Protein AF-0000000072293429 (afdb_homodimer)

Foldseek 3Di:
DVVVVVVLVVQLVPDDPQSVVVSVVVVVVVVVVPDDPVRVCVCPVCVVVQLVLLLVCLVLLVLVVQVVVQDKDALVRSCVSSVHDSVVSLVSQVVCCVVPCWHDPDDRIIHHDPNSVQSNAQQVVLVSQQCCPQVVLLVVCQVVVCVVVVNDQQAQQQDFSSCVSVVGSDRQVVVVVVPVSNVSSVVSNVVVVPPPDDDCVVFDPLLVLQVPPDLAAAAEEEAQVFLCPVVQCCCVVPVNRGHQAEYEDADVRLVNHDDHPRYHYDYDDLLDADDRAAYLEYEYAPPQQLHALVSSLSSLLSVQVRHDPNHWYWYFAFAAEPPDQAPVQVVVQVVSRRRRSGGGYHPVRVQVSQVVNQKGFPDWTFDDDNRRTITGTIHGD/DVVVVVVLVVQLVPDDPQSVVVSVVVVVVVVVVPDDPVRVCVCPVCVVVQLVLLLVCLVLLLLVVQVVVQDKDALVRSCVSSVHDSVVSLVSQVVCCVVPCWPDPDDRIIHHDPNSVQSNAQQVVLVSQQCCVQVVLLVVCQVVVCVVVVNDQQAQQQDFSSCVSVVGSDRQVVVVVVPVSNVSSVVSNVVVVPPPDDDCVVFDPLLVLQVPPDLAAAAEEEAQVFLCPVVQCCCVVPVNNGHQAEYEDADVRLVNHDDHPRYHYDYDDLLDADDRAAHLEYEYAPPQQLHALVSSLSSLLSVQVRHDPNHWYWYFAFAAEPPDQAPVQVVVQVVSRRRRSGGGYHPVRVQVSLVVSQKGFPDWTFDDDNRRTITGTIHGD

Solvent-accessible surface area (backbone atoms only — not comparable to full-atom values): 38470 Å² total; per-residue (Å²): 108,66,69,55,50,52,48,51,51,54,53,40,72,72,35,55,72,63,52,33,52,49,51,33,50,49,30,48,50,49,30,58,69,71,43,50,58,65,53,49,47,60,53,44,48,49,33,49,52,56,43,46,50,50,42,38,34,51,76,49,43,45,32,43,53,35,44,70,66,73,49,74,39,38,43,66,57,51,19,62,76,49,59,34,31,50,80,33,46,46,56,53,51,51,32,37,28,39,72,57,43,29,41,68,79,46,73,62,23,32,28,52,38,70,53,14,44,35,51,40,34,66,18,47,38,14,35,38,45,26,38,52,69,57,43,37,50,18,53,70,42,33,49,63,54,32,58,76,54,48,37,49,60,60,71,45,41,47,69,20,31,33,21,64,53,67,72,42,62,53,40,47,77,66,48,38,69,77,33,64,75,58,38,50,17,43,51,33,18,60,62,41,59,57,76,78,51,81,57,60,74,80,70,48,67,58,52,75,75,37,66,83,51,62,52,88,37,44,39,35,33,30,48,62,37,55,45,33,65,64,60,45,46,43,53,69,75,40,65,81,53,52,34,38,32,35,37,24,15,48,61,74,38,54,76,60,36,59,94,55,83,87,52,45,79,42,74,43,59,65,86,41,76,51,84,71,63,50,26,38,26,41,32,34,56,73,51,62,43,60,35,43,72,71,56,38,36,54,34,47,37,23,49,56,72,20,47,38,96,74,26,32,36,36,40,39,36,56,41,34,54,76,58,85,46,38,46,69,34,38,54,49,28,51,48,25,30,37,47,39,10,20,37,65,38,34,54,69,52,47,50,51,53,32,48,76,43,53,24,35,68,77,46,72,49,70,56,44,76,59,50,22,34,21,39,35,34,31,32,75,108,108,67,70,54,50,53,49,52,50,53,52,41,70,72,36,55,72,66,51,33,50,48,51,34,50,51,32,48,52,52,29,58,68,71,44,50,58,67,53,50,46,59,54,45,47,50,32,49,54,55,41,45,51,50,43,38,34,53,76,46,43,44,31,44,53,34,45,70,65,72,48,75,40,39,43,67,58,49,18,62,76,48,57,35,31,49,78,34,47,47,55,53,50,49,32,38,29,40,73,57,42,29,39,70,80,46,72,61,23,33,29,50,40,71,51,14,45,35,51,40,34,64,18,47,38,14,35,38,45,26,37,51,69,58,43,37,51,16,52,69,43,34,49,64,54,33,58,76,54,49,38,49,61,59,70,46,42,46,68,22,31,32,20,63,53,66,74,43,62,52,39,46,76,66,48,39,68,77,33,63,74,59,36,50,17,43,51,33,19,59,60,42,58,56,79,76,52,79,56,59,77,83,70,48,67,58,54,73,74,35,66,84,52,61,52,89,37,45,38,36,34,30,46,61,37,55,43,32,63,64,59,46,47,44,54,68,76,40,65,80,53,52,34,38,34,35,38,23,14,48,61,75,38,56,77,60,37,58,94,57,80,86,52,46,80,42,74,43,60,65,87,40,76,52,84,72,64,49,25,39,25,42,33,35,56,74,50,62,42,61,36,42,72,72,56,38,36,52,34,49,36,24,49,58,70,22,46,40,97,75,28,32,35,36,39,38,37,55,41,35,53,77,58,84,47,40,44,71,33,38,54,49,28,51,48,26,31,38,49,38,10,19,36,65,38,34,53,68,52,47,50,51,53,32,47,75,41,54,24,34,69,78,45,73,48,70,55,44,78,58,48,21,34,21,38,35,35,30,32,74,109

Structure (mmCIF, N/CA/C/O backbone):
data_AF-0000000072293429-model_v1
#
loop_
_entity.id
_entity.type
_entity.pdbx_description
1 polymer 'O-methyltransferase domain-containing protein'
#
loop_
_atom_site.group_PDB
_atom_site.id
_atom_site.type_symbol
_atom_site.label_atom_id
_atom_site.label_alt_id
_atom_site.label_comp_id
_atom_site.label_asym_id
_atom_site.label_entity_id
_atom_site.label_seq_id
_atom_site.pdbx_PDB_ins_code
_atom_site.Cartn_x
_atom_site.Cartn_y
_atom_site.Cartn_z
_atom_site.occupancy
_atom_site.B_iso_or_equiv
_atom_site.auth_seq_id
_atom_site.auth_comp_id
_atom_site.auth_asym_id
_atom_site.auth_atom_id
_atom_site.pdbx_PDB_model_num
ATOM 1 N N . MET A 1 1 ? 1.435 -17.641 22.656 1 80.94 1 MET A N 1
ATOM 2 C CA . MET A 1 1 ? 1.081 -16.344 22.062 1 80.94 1 MET A CA 1
ATOM 3 C C . MET A 1 1 ? -0.083 -15.703 22.812 1 80.94 1 MET A C 1
ATOM 5 O O . MET A 1 1 ? -0.113 -14.484 22.984 1 80.94 1 MET A O 1
ATOM 9 N N . ASP A 1 2 ? -0.95 -16.484 23.438 1 78.75 2 ASP A N 1
ATOM 10 C CA . ASP A 1 2 ? -2.123 -15.93 24.094 1 78.75 2 ASP A CA 1
ATOM 11 C C . ASP A 1 2 ? -1.724 -15.133 25.328 1 78.75 2 ASP A C 1
ATOM 13 O O . ASP A 1 2 ? -2.24 -14.039 25.578 1 78.75 2 ASP A O 1
ATOM 17 N N . ALA A 1 3 ? -0.85 -15.719 26.141 1 77.25 3 ALA A N 1
ATOM 18 C CA . ALA A 1 3 ? -0.369 -15.031 27.344 1 77.25 3 ALA A CA 1
ATOM 19 C C . ALA A 1 3 ? 0.363 -13.742 26.969 1 77.25 3 ALA A C 1
ATOM 21 O O . ALA A 1 3 ? 0.215 -12.727 27.656 1 77.25 3 ALA A O 1
ATOM 22 N N . LEU A 1 4 ? 1.045 -13.828 25.859 1 80.81 4 LEU A N 1
ATOM 23 C CA . LEU A 1 4 ? 1.784 -12.664 25.375 1 80.81 4 LEU A CA 1
ATOM 24 C C . LEU A 1 4 ? 0.831 -11.57 24.906 1 80.81 4 LEU A C 1
ATOM 26 O O . LEU A 1 4 ? 1.024 -10.391 25.219 1 80.81 4 LEU A O 1
ATOM 30 N N . ILE A 1 5 ? -0.117 -11.984 24.25 1 83.94 5 ILE A N 1
ATOM 31 C CA . ILE A 1 5 ? -1.115 -11.055 23.734 1 83.94 5 ILE A CA 1
ATOM 32 C C . ILE A 1 5 ? -1.812 -10.344 24.891 1 83.94 5 ILE A C 1
ATOM 34 O O . ILE A 1 5 ? -1.974 -9.117 24.859 1 83.94 5 ILE A O 1
ATOM 38 N N . THR A 1 6 ? -2.139 -11.117 25.906 1 85 6 THR A N 1
ATOM 39 C CA . THR A 1 6 ? -2.803 -10.547 27.078 1 85 6 THR A CA 1
ATOM 40 C C . THR A 1 6 ? -1.895 -9.539 27.766 1 85 6 THR A C 1
ATOM 42 O O . THR A 1 6 ? -2.342 -8.461 28.172 1 85 6 THR A O 1
ATOM 45 N N . HIS A 1 7 ? -0.688 -9.891 27.859 1 85.5 7 HIS A N 1
ATOM 46 C CA . HIS A 1 7 ? 0.278 -9.023 28.516 1 85.5 7 HIS A CA 1
ATOM 47 C C . HIS A 1 7 ? 0.48 -7.73 27.734 1 85.5 7 HIS A C 1
ATOM 49 O O . HIS A 1 7 ? 0.527 -6.645 28.312 1 85.5 7 HIS A O 1
ATOM 55 N N . VAL A 1 8 ? 0.624 -7.84 26.453 1 86.12 8 VAL A N 1
ATOM 56 C CA . VAL A 1 8 ? 0.857 -6.672 25.609 1 86.12 8 VAL A CA 1
ATOM 57 C C . VAL A 1 8 ? -0.359 -5.75 25.656 1 86.12 8 VAL A C 1
ATOM 59 O O . VAL A 1 8 ? -0.215 -4.527 25.734 1 86.12 8 VAL A O 1
ATOM 62 N N . LYS A 1 9 ? -1.517 -6.281 25.672 1 86.19 9 LYS A N 1
ATOM 63 C CA . LYS A 1 9 ? -2.738 -5.488 25.766 1 86.19 9 LYS A CA 1
ATOM 64 C C . LYS A 1 9 ? -2.814 -4.742 27.094 1 86.19 9 LYS A C 1
ATOM 66 O O . LYS A 1 9 ? -3.195 -3.568 27.125 1 86.19 9 LYS A O 1
ATOM 71 N N . ALA A 1 10 ? -2.451 -5.43 28.125 1 85.75 10 ALA A N 1
ATOM 72 C CA . ALA A 1 10 ? -2.461 -4.805 29.438 1 85.75 10 ALA A CA 1
ATOM 73 C C . ALA A 1 10 ? -1.437 -3.676 29.516 1 85.75 10 ALA A C 1
ATOM 75 O O . ALA A 1 10 ? -1.716 -2.615 30.078 1 85.75 10 ALA A O 1
ATOM 76 N N . THR A 1 11 ? -0.281 -3.953 29 1 86.56 11 THR A N 1
ATOM 77 C CA . THR A 1 11 ? 0.776 -2.947 29 1 86.56 11 THR A CA 1
ATOM 78 C C . THR A 1 11 ? 0.363 -1.733 28.172 1 86.56 11 THR A C 1
ATOM 80 O O . THR A 1 11 ? 0.587 -0.592 28.578 1 86.56 11 THR A O 1
ATOM 83 N N . ALA A 1 12 ? -0.245 -1.972 27.062 1 86.19 12 ALA A N 1
ATOM 84 C CA . ALA A 1 12 ? -0.683 -0.897 26.188 1 86.19 12 ALA A CA 1
ATOM 85 C C . ALA A 1 12 ? -1.796 -0.075 26.828 1 86.19 12 ALA A C 1
ATOM 87 O O . ALA A 1 12 ? -1.856 1.145 26.641 1 86.19 12 ALA A O 1
ATOM 88 N N . ALA A 1 13 ? -2.645 -0.736 27.516 1 87 13 ALA A N 1
ATOM 89 C CA . ALA A 1 13 ? -3.77 -0.062 28.156 1 87 13 ALA A CA 1
ATOM 90 C C . ALA A 1 13 ? -3.285 0.929 29.219 1 87 13 ALA A C 1
ATOM 92 O O . ALA A 1 13 ? -3.939 1.942 29.469 1 87 13 ALA A O 1
ATOM 93 N N . ASN A 1 14 ? -2.133 0.688 29.719 1 88.62 14 ASN A N 1
ATOM 94 C CA . ASN A 1 14 ? -1.6 1.533 30.781 1 88.62 14 ASN A CA 1
ATOM 95 C C . ASN A 1 14 ? -0.552 2.508 30.25 1 88.62 14 ASN A C 1
ATOM 97 O O . ASN A 1 14 ? -0.017 3.322 31 1 88.62 14 ASN A O 1
ATOM 101 N N . ALA A 1 15 ? -0.308 2.447 29 1 88.19 15 ALA A N 1
ATOM 102 C CA . ALA A 1 15 ? 0.712 3.305 28.406 1 88.19 15 ALA A CA 1
ATOM 103 C C . ALA A 1 15 ? 0.109 4.625 27.922 1 88.19 15 ALA A C 1
ATOM 105 O O . ALA A 1 15 ? -1.078 4.688 27.609 1 88.19 15 ALA A O 1
ATOM 106 N N . ASP A 1 16 ? 0.882 5.656 28.016 1 86.88 16 ASP A N 1
ATOM 107 C CA . ASP A 1 16 ? 0.476 6.883 27.344 1 86.88 16 ASP A CA 1
ATOM 108 C C . ASP A 1 16 ? 0.592 6.742 25.828 1 86.88 16 ASP A C 1
ATOM 110 O O . ASP A 1 16 ? 0.891 5.656 25.328 1 86.88 16 ASP A O 1
ATOM 114 N N . GLU A 1 17 ? 0.339 7.812 25.109 1 84.25 17 GLU A N 1
ATOM 115 C CA . GLU A 1 17 ? 0.3 7.75 23.656 1 84.25 17 GLU A CA 1
ATOM 116 C C . GLU A 1 17 ? 1.648 7.32 23.078 1 84.25 17 GLU A C 1
ATOM 118 O O . GLU A 1 17 ? 1.71 6.48 22.172 1 84.25 17 GLU A O 1
ATOM 123 N N . ALA A 1 18 ? 2.689 7.879 23.562 1 86.19 18 ALA A N 1
ATOM 124 C CA . ALA A 1 18 ? 4.035 7.543 23.109 1 86.19 18 ALA A CA 1
ATOM 125 C C . ALA A 1 18 ? 4.344 6.07 23.359 1 86.19 18 ALA A C 1
ATOM 127 O O . ALA A 1 18 ? 4.945 5.402 22.516 1 86.19 18 ALA A O 1
ATOM 128 N N . GLY A 1 19 ? 4.012 5.648 24.531 1 90.06 19 GLY A N 1
ATOM 129 C CA . GLY A 1 19 ? 4.223 4.25 24.875 1 90.06 19 GLY A CA 1
ATOM 130 C C . GLY A 1 19 ? 3.43 3.293 24.016 1 90.06 19 GLY A C 1
ATOM 131 O O . GLY A 1 19 ? 3.953 2.264 23.578 1 90.06 19 GLY A O 1
ATOM 132 N N . ARG A 1 20 ? 2.168 3.617 23.812 1 91.38 20 ARG A N 1
ATOM 133 C CA . ARG A 1 20 ? 1.322 2.791 22.953 1 91.38 20 ARG A CA 1
ATOM 134 C C . ARG A 1 20 ? 1.89 2.699 21.547 1 91.38 20 ARG A C 1
ATOM 136 O O . ARG A 1 20 ? 1.943 1.614 20.953 1 91.38 20 ARG A O 1
ATOM 143 N N . LYS A 1 21 ? 2.33 3.805 21.016 1 91 21 LYS A N 1
ATOM 144 C CA . LYS A 1 21 ? 2.9 3.84 19.672 1 91 21 LYS A CA 1
ATOM 145 C C . LYS A 1 21 ? 4.18 3.01 19.594 1 91 21 LYS A C 1
ATOM 147 O O . LYS A 1 21 ? 4.43 2.336 18.594 1 91 21 LYS A O 1
ATOM 152 N N . LYS A 1 22 ? 4.969 3.088 20.625 1 92.12 22 LYS A N 1
ATOM 153 C CA . LYS A 1 22 ? 6.195 2.295 20.656 1 92.12 22 LYS A CA 1
ATOM 154 C C . LYS A 1 22 ? 5.879 0.801 20.641 1 92.12 22 LYS A C 1
ATOM 156 O O . LYS A 1 22 ? 6.586 0.019 20 1 92.12 22 LYS A O 1
ATOM 161 N N . ILE A 1 23 ? 4.871 0.438 21.406 1 93.5 23 ILE A N 1
ATOM 162 C CA . ILE A 1 23 ? 4.457 -0.96 21.453 1 93.5 23 ILE A CA 1
ATOM 163 C C . ILE A 1 23 ? 4.02 -1.413 20.062 1 93.5 23 ILE A C 1
ATOM 165 O O . ILE A 1 23 ? 4.41 -2.488 19.609 1 93.5 23 ILE A O 1
ATOM 169 N N . ILE A 1 24 ? 3.201 -0.583 19.375 1 94.69 24 ILE A N 1
ATOM 170 C CA . ILE A 1 24 ? 2.736 -0.891 18.031 1 94.69 24 ILE A CA 1
ATOM 171 C C . ILE A 1 24 ? 3.932 -1.068 17.094 1 94.69 24 ILE A C 1
ATOM 173 O O . ILE A 1 24 ? 4.008 -2.049 16.359 1 94.69 24 ILE A O 1
ATOM 177 N N . ASP A 1 25 ? 4.891 -0.187 17.156 1 94.12 25 ASP A N 1
ATOM 178 C CA . ASP A 1 25 ? 6.066 -0.233 16.297 1 94.12 25 ASP A CA 1
ATOM 179 C C . ASP A 1 25 ? 6.918 -1.465 16.594 1 94.12 25 ASP A C 1
ATOM 181 O O . ASP A 1 25 ? 7.461 -2.088 15.68 1 94.12 25 ASP A O 1
ATOM 185 N N . ASP A 1 26 ? 7.066 -1.775 17.906 1 93.56 26 ASP A N 1
ATOM 186 C CA . ASP A 1 26 ? 7.836 -2.953 18.297 1 93.56 26 ASP A CA 1
ATOM 187 C C . ASP A 1 26 ? 7.207 -4.23 17.734 1 93.56 26 ASP A C 1
ATOM 189 O O . ASP A 1 26 ? 7.914 -5.141 17.312 1 93.56 26 ASP A O 1
ATOM 193 N N . LEU A 1 27 ? 5.91 -4.316 17.844 1 94.75 27 LEU A N 1
ATOM 194 C CA . LEU A 1 27 ? 5.195 -5.473 17.312 1 94.75 27 LEU A CA 1
ATOM 195 C C . LEU A 1 27 ? 5.398 -5.59 15.797 1 94.75 27 LEU A C 1
ATOM 197 O O . LEU A 1 27 ? 5.633 -6.688 15.289 1 94.75 27 LEU A O 1
ATOM 201 N N . ARG A 1 28 ? 5.312 -4.488 15.117 1 94.81 28 ARG A N 1
ATOM 202 C CA . ARG A 1 28 ? 5.523 -4.465 13.672 1 94.81 28 ARG A CA 1
ATOM 203 C C . ARG A 1 28 ? 6.953 -4.867 13.328 1 94.81 28 ARG A C 1
ATOM 205 O O . ARG A 1 28 ? 7.176 -5.66 12.406 1 94.81 28 ARG A O 1
ATOM 212 N N . ASP A 1 29 ? 7.91 -4.293 14.055 1 95 29 ASP A N 1
ATOM 213 C CA . ASP A 1 29 ? 9.312 -4.613 13.836 1 95 29 ASP A CA 1
ATOM 214 C C . ASP A 1 29 ? 9.57 -6.109 14.008 1 95 29 ASP A C 1
ATOM 216 O O . ASP A 1 29 ? 10.281 -6.723 13.211 1 95 29 ASP A O 1
ATOM 220 N N . LEU A 1 30 ? 9 -6.617 15.062 1 93.88 30 LEU A N 1
ATOM 221 C CA . LEU A 1 30 ? 9.188 -8.031 15.352 1 93.88 30 LEU A CA 1
ATOM 222 C C . LEU A 1 30 ? 8.578 -8.898 14.25 1 93.88 30 LEU A C 1
ATOM 224 O O . LEU A 1 30 ? 9.164 -9.906 13.859 1 93.88 30 LEU A O 1
ATOM 228 N N . SER A 1 31 ? 7.395 -8.562 13.766 1 95.62 31 SER A N 1
ATOM 229 C CA . SER A 1 31 ? 6.773 -9.297 12.664 1 95.62 31 SER A CA 1
ATOM 230 C C . SER A 1 31 ? 7.652 -9.281 11.422 1 95.62 31 SER A C 1
ATOM 232 O O . SER A 1 31 ? 7.809 -10.305 10.75 1 95.62 31 SER A O 1
ATOM 234 N N . ILE A 1 32 ? 8.242 -8.148 11.086 1 96.12 32 ILE A N 1
ATOM 235 C CA . ILE A 1 32 ? 9.086 -8 9.906 1 96.12 32 ILE A CA 1
ATOM 236 C C . ILE A 1 32 ? 10.367 -8.82 10.07 1 96.12 32 ILE A C 1
ATOM 238 O O . ILE A 1 32 ? 10.828 -9.461 9.125 1 96.12 32 ILE A O 1
ATOM 242 N N . GLU A 1 33 ? 10.859 -8.828 11.281 1 94.19 33 GLU A N 1
ATOM 243 C CA . GLU A 1 33 ? 12.078 -9.578 11.562 1 94.19 33 GLU A CA 1
ATOM 244 C C . GLU A 1 33 ? 11.859 -11.07 11.344 1 94.19 33 GLU A C 1
ATOM 246 O O . GLU A 1 33 ? 12.797 -11.797 10.992 1 94.19 33 GLU A O 1
ATOM 251 N N . LEU A 1 34 ? 10.695 -11.555 11.531 1 94.44 34 LEU A N 1
ATOM 252 C CA . LEU A 1 34 ? 10.391 -12.977 11.43 1 94.44 34 LEU A CA 1
ATOM 253 C C . LEU A 1 34 ? 10.039 -13.359 10 1 94.44 34 LEU A C 1
ATOM 255 O O . LEU A 1 34 ? 9.914 -14.547 9.688 1 94.44 34 LEU A O 1
ATOM 259 N N . GLU A 1 35 ? 9.938 -12.438 9.086 1 94.56 35 GLU A N 1
ATOM 260 C CA . GLU A 1 35 ? 9.57 -12.695 7.695 1 94.56 35 GLU A CA 1
ATOM 261 C C . GLU A 1 35 ? 10.727 -13.336 6.926 1 94.56 35 GLU A C 1
ATOM 263 O O . GLU A 1 35 ? 11.883 -12.977 7.133 1 94.56 35 GLU A O 1
ATOM 268 N N . THR A 1 36 ? 10.438 -14.297 6.09 1 91.81 36 THR A N 1
ATOM 269 C CA . THR A 1 36 ? 11.359 -14.703 5.035 1 91.81 36 THR A CA 1
ATOM 270 C C . THR A 1 36 ? 11.398 -13.664 3.92 1 91.81 36 THR A C 1
ATOM 272 O O . THR A 1 36 ? 10.547 -12.781 3.863 1 91.81 36 THR A O 1
ATOM 275 N N . PRO A 1 37 ? 12.453 -13.727 3.059 1 92.44 37 PRO A N 1
ATOM 276 C CA . PRO A 1 37 ? 12.453 -12.828 1.902 1 92.44 37 PRO A CA 1
ATOM 277 C C . PRO A 1 37 ? 11.156 -12.883 1.104 1 92.44 37 PRO A C 1
ATOM 279 O O . PRO A 1 37 ? 10.641 -11.852 0.67 1 92.44 37 PRO A O 1
ATOM 282 N N . TRP A 1 38 ? 10.578 -14.031 0.956 1 91.19 38 TRP A N 1
ATOM 283 C CA . TRP A 1 38 ? 9.328 -14.195 0.227 1 91.19 38 TRP A CA 1
ATOM 284 C C . TRP A 1 38 ? 8.18 -13.492 0.943 1 91.19 38 TRP A C 1
ATOM 286 O O . TRP A 1 38 ? 7.363 -12.82 0.308 1 91.19 38 TRP A O 1
ATOM 296 N N . ASP A 1 39 ? 8.125 -13.617 2.275 1 93 39 ASP A N 1
ATOM 297 C CA . ASP A 1 39 ? 7.09 -12.961 3.062 1 93 39 ASP A CA 1
ATOM 298 C C . ASP A 1 39 ? 7.164 -11.445 2.902 1 93 39 ASP A C 1
ATOM 300 O O . ASP A 1 39 ? 6.137 -10.781 2.734 1 93 39 ASP A O 1
ATOM 304 N N . SER A 1 40 ? 8.414 -10.93 2.982 1 95.75 40 SER A N 1
ATOM 305 C CA . SER A 1 40 ? 8.617 -9.492 2.867 1 95.75 40 SER A CA 1
ATOM 306 C C . SER A 1 40 ? 8.148 -8.977 1.51 1 95.75 40 SER A C 1
ATOM 308 O O . SER A 1 40 ? 7.535 -7.91 1.422 1 95.75 40 SER A O 1
ATOM 310 N N . MET A 1 41 ? 8.438 -9.711 0.483 1 95.25 41 MET A N 1
ATOM 311 C CA . MET A 1 41 ? 8.102 -9.266 -0.867 1 95.25 41 MET A CA 1
ATOM 312 C C . MET A 1 41 ? 6.598 -9.367 -1.11 1 95.25 41 MET A C 1
ATOM 314 O O . MET A 1 41 ? 6.016 -8.516 -1.782 1 95.25 41 MET A O 1
ATOM 318 N N . GLN A 1 42 ? 5.934 -10.414 -0.534 1 94.31 42 GLN A N 1
ATOM 319 C CA . GLN A 1 42 ? 4.48 -10.484 -0.602 1 94.31 42 GLN A CA 1
ATOM 320 C C . GLN A 1 42 ? 3.836 -9.281 0.084 1 94.31 42 GLN A C 1
ATOM 322 O O . GLN A 1 42 ? 2.799 -8.789 -0.362 1 94.31 42 GLN A O 1
ATOM 327 N N . ARG A 1 43 ? 4.422 -8.844 1.131 1 96.31 43 ARG A N 1
ATOM 328 C CA . ARG A 1 43 ? 3.9 -7.691 1.855 1 96.31 43 ARG A CA 1
ATOM 329 C C . ARG A 1 43 ? 4.078 -6.41 1.046 1 96.31 43 ARG A C 1
ATOM 331 O O . ARG A 1 43 ? 3.127 -5.648 0.862 1 96.31 43 ARG A O 1
ATOM 338 N N . ILE A 1 44 ? 5.227 -6.195 0.436 1 97.81 44 ILE A N 1
ATOM 339 C CA . ILE A 1 44 ? 5.598 -4.918 -0.163 1 97.81 44 ILE A CA 1
ATOM 340 C C . ILE A 1 44 ? 4.969 -4.793 -1.549 1 97.81 44 ILE A C 1
ATOM 342 O O . ILE A 1 44 ? 4.348 -3.777 -1.866 1 97.81 44 ILE A O 1
ATOM 346 N N . MET A 1 45 ? 5.031 -5.82 -2.371 1 97.31 45 MET A N 1
ATOM 347 C CA . MET A 1 45 ? 4.66 -5.746 -3.781 1 97.31 45 MET A CA 1
ATOM 348 C C . MET A 1 45 ? 3.16 -5.523 -3.939 1 97.31 45 MET A C 1
ATOM 350 O O . MET A 1 45 ? 2.721 -4.891 -4.902 1 97.31 45 MET A O 1
ATOM 354 N N . TYR A 1 46 ? 2.381 -5.969 -2.938 1 97 46 TYR A N 1
ATOM 355 C CA . TYR A 1 46 ? 0.932 -6.004 -3.096 1 97 46 TYR A CA 1
ATOM 356 C C . TYR A 1 46 ? 0.268 -4.895 -2.291 1 97 46 TYR A C 1
ATOM 358 O O . TYR A 1 46 ? -0.96 -4.789 -2.262 1 97 46 TYR A O 1
ATOM 366 N N . LEU A 1 47 ? 0.981 -3.969 -1.718 1 96.62 47 LEU A N 1
ATOM 367 C CA . LEU A 1 47 ? 0.461 -3.027 -0.732 1 96.62 47 LEU A CA 1
ATOM 368 C C . LEU A 1 47 ? -0.606 -2.129 -1.349 1 96.62 47 LEU A C 1
ATOM 370 O O . LEU A 1 47 ? -1.548 -1.719 -0.667 1 96.62 47 LEU A O 1
ATOM 374 N N . GLN A 1 48 ? -0.499 -1.796 -2.604 1 95.56 48 GLN A N 1
ATOM 375 C CA . GLN A 1 48 ? -1.418 -0.85 -3.227 1 95.56 48 GLN A CA 1
ATOM 376 C C . GLN A 1 48 ? -2.826 -1.431 -3.316 1 95.56 48 GLN A C 1
ATOM 378 O O . GLN A 1 48 ? -3.801 -0.688 -3.453 1 95.56 48 GLN A O 1
ATOM 383 N N . PHE A 1 49 ? -2.959 -2.76 -3.176 1 97.56 49 PHE A N 1
ATOM 384 C CA . PHE A 1 49 ? -4.266 -3.404 -3.229 1 97.56 49 PHE A CA 1
ATOM 385 C C . PHE A 1 49 ? -5.121 -2.986 -2.039 1 97.56 49 PHE A C 1
ATOM 387 O O . PHE A 1 49 ? -6.348 -2.902 -2.148 1 97.56 49 PHE A O 1
ATOM 394 N N . GLN A 1 50 ? -4.473 -2.715 -0.929 1 98.12 50 GLN A N 1
ATOM 395 C CA . GLN A 1 50 ? -5.227 -2.379 0.274 1 98.12 50 GLN A CA 1
ATOM 396 C C . GLN A 1 50 ? -5.934 -1.035 0.121 1 98.12 50 GLN A C 1
ATOM 398 O O . GLN A 1 50 ? -7.117 -0.908 0.454 1 98.12 50 GLN A O 1
ATOM 403 N N . LEU A 1 51 ? -5.227 -0.059 -0.394 1 98.38 51 LEU A N 1
ATOM 404 C CA . LEU A 1 51 ? -5.859 1.236 -0.609 1 98.38 51 LEU A CA 1
ATOM 405 C C . LEU A 1 51 ? -6.949 1.14 -1.673 1 98.38 51 LEU A C 1
ATOM 407 O O . LEU A 1 51 ? -8 1.773 -1.552 1 98.38 51 LEU A O 1
ATOM 411 N N . THR A 1 52 ? -6.727 0.37 -2.736 1 98.56 52 THR A N 1
ATOM 412 C CA . THR A 1 52 ? -7.727 0.147 -3.773 1 98.56 52 THR A CA 1
ATOM 413 C C . THR A 1 52 ? -8.977 -0.501 -3.188 1 98.56 52 THR A C 1
ATOM 415 O O . THR A 1 52 ? -10.102 -0.086 -3.488 1 98.56 52 THR A O 1
ATOM 418 N N . GLY A 1 53 ? -8.727 -1.513 -2.336 1 98.5 53 GLY A N 1
ATOM 419 C CA . GLY A 1 53 ? -9.852 -2.16 -1.671 1 98.5 53 GLY A CA 1
ATOM 420 C C . GLY A 1 53 ? -10.641 -1.219 -0.785 1 98.5 53 GLY A C 1
ATOM 421 O O . GLY A 1 53 ? -11.875 -1.258 -0.775 1 98.5 53 GLY A O 1
ATOM 422 N N . ALA A 1 54 ? -9.938 -0.381 -0.053 1 98.75 54 ALA A N 1
ATOM 423 C CA . ALA A 1 54 ? -10.602 0.611 0.79 1 98.75 54 ALA A CA 1
ATOM 424 C C . ALA A 1 54 ? -11.438 1.571 -0.048 1 98.75 54 ALA A C 1
ATOM 426 O O . ALA A 1 54 ? -12.57 1.896 0.317 1 98.75 54 ALA A O 1
ATOM 427 N N . GLN A 1 55 ? -10.883 2.045 -1.163 1 98.75 55 GLN A N 1
ATOM 428 C CA . GLN A 1 55 ? -11.594 2.975 -2.031 1 98.75 55 GLN A CA 1
ATOM 429 C C . GLN A 1 55 ? -12.859 2.338 -2.598 1 98.75 55 GLN A C 1
ATOM 431 O O . GLN A 1 55 ? -13.914 2.973 -2.637 1 98.75 55 GLN A O 1
ATOM 436 N N . ILE A 1 56 ? -12.766 1.073 -3.029 1 98.75 56 ILE A N 1
ATOM 437 C CA . ILE A 1 56 ? -13.93 0.36 -3.551 1 98.75 56 ILE A CA 1
ATOM 438 C C . ILE A 1 56 ? -15 0.246 -2.465 1 98.75 56 ILE A C 1
ATOM 440 O O . ILE A 1 56 ? -16.172 0.511 -2.713 1 98.75 56 ILE A O 1
ATOM 444 N N . GLY A 1 57 ? -14.562 -0.158 -1.243 1 98.69 57 GLY A N 1
ATOM 445 C CA . GLY A 1 57 ? -15.492 -0.263 -0.13 1 98.69 57 GLY A CA 1
ATOM 446 C C . GLY A 1 57 ? -16.172 1.048 0.2 1 98.69 57 GLY A C 1
ATOM 447 O O . GLY A 1 57 ? -17.375 1.071 0.494 1 98.69 57 GLY A O 1
ATOM 448 N N . CYS A 1 58 ? -15.438 2.127 0.182 1 98.5 58 CYS A N 1
ATOM 449 C CA . CYS A 1 58 ? -16 3.449 0.419 1 98.5 58 CYS A CA 1
ATOM 450 C C . CYS A 1 58 ? -17.031 3.803 -0.652 1 98.5 58 CYS A C 1
ATOM 452 O O . CYS A 1 58 ? -18.125 4.273 -0.339 1 98.5 58 CYS A O 1
ATOM 454 N N . ASP A 1 59 ? -16.688 3.543 -1.918 1 98.12 59 ASP A N 1
ATOM 455 C CA . ASP A 1 59 ? -17.578 3.865 -3.037 1 98.12 59 ASP A CA 1
ATOM 456 C C . ASP A 1 59 ? -18.891 3.107 -2.938 1 98.12 59 ASP A C 1
ATOM 458 O O . ASP A 1 59 ? -19.953 3.643 -3.279 1 98.12 59 ASP A O 1
ATOM 462 N N . MET A 1 60 ? -18.812 1.91 -2.387 1 97.88 60 MET A N 1
ATOM 463 C CA . MET A 1 60 ? -19.984 1.041 -2.279 1 97.88 60 MET A CA 1
ATOM 464 C C . MET A 1 60 ? -20.781 1.357 -1.019 1 97.88 60 MET A C 1
ATOM 466 O O . MET A 1 60 ? -21.844 0.771 -0.786 1 97.88 60 MET A O 1
ATOM 470 N N . LYS A 1 61 ? -20.281 2.229 -0.151 1 98.12 61 LYS A N 1
ATOM 471 C CA . LYS A 1 61 ? -20.828 2.514 1.168 1 98.12 61 LYS A CA 1
ATOM 472 C C . LYS A 1 61 ? -20.828 1.264 2.045 1 98.12 61 LYS A C 1
ATOM 474 O O . LYS A 1 61 ? -21.688 1.111 2.916 1 98.12 61 LYS A O 1
ATOM 479 N N . LEU A 1 62 ? -19.953 0.365 1.71 1 98.62 62 LEU A N 1
ATOM 480 C CA . LEU A 1 62 ? -19.844 -0.919 2.395 1 98.62 62 LEU A CA 1
ATOM 481 C C . LEU A 1 62 ? -19.547 -0.724 3.875 1 98.62 62 LEU A C 1
ATOM 483 O O . LEU A 1 62 ? -20.203 -1.315 4.73 1 98.62 62 LEU A O 1
ATOM 487 N N . PHE A 1 63 ? -18.531 0.092 4.184 1 98.69 63 PHE A N 1
ATOM 488 C CA . PHE A 1 63 ? -18.078 0.285 5.559 1 98.69 63 PHE A CA 1
ATOM 489 C C . PHE A 1 63 ? -19.156 0.987 6.383 1 98.69 63 PHE A C 1
ATOM 491 O O . PHE A 1 63 ? -19.359 0.654 7.551 1 98.69 63 PHE A O 1
ATOM 498 N N . GLU A 1 64 ? -19.812 1.968 5.77 1 98.25 64 GLU A N 1
ATOM 499 C CA . GLU A 1 64 ? -20.922 2.648 6.449 1 98.25 64 GLU A CA 1
ATOM 500 C C . GLU A 1 64 ? -22.031 1.674 6.809 1 98.25 64 GLU A C 1
ATOM 502 O O . GLU A 1 64 ? -22.578 1.715 7.918 1 98.25 64 GLU A O 1
ATOM 507 N N . ILE A 1 65 ? -22.406 0.857 5.867 1 98.38 65 ILE A N 1
ATOM 508 C CA . ILE A 1 65 ? -23.484 -0.12 6.051 1 98.38 65 ILE A CA 1
ATOM 509 C C . ILE A 1 65 ? -23.109 -1.081 7.176 1 98.38 65 ILE A C 1
ATOM 511 O O . ILE A 1 65 ? -23.922 -1.33 8.078 1 98.38 65 ILE A O 1
ATOM 515 N N . MET A 1 66 ? -21.906 -1.618 7.156 1 98.25 66 MET A N 1
ATOM 516 C CA . MET A 1 66 ? -21.469 -2.58 8.164 1 98.25 66 MET A CA 1
ATOM 517 C C . MET A 1 66 ? -21.359 -1.924 9.539 1 98.25 66 MET A C 1
ATOM 519 O O . MET A 1 66 ? -21.734 -2.523 10.547 1 98.25 66 MET A O 1
ATOM 523 N N . ALA A 1 67 ? -20.812 -0.722 9.586 1 97.38 67 ALA A N 1
ATOM 524 C CA . ALA A 1 67 ? -20.641 -0.015 10.852 1 97.38 67 ALA A CA 1
ATOM 525 C C . ALA A 1 67 ? -21.984 0.295 11.492 1 97.38 67 ALA A C 1
ATOM 527 O O . ALA A 1 67 ? -22.109 0.315 12.727 1 97.38 67 ALA A O 1
ATOM 528 N N . ALA A 1 68 ? -23 0.555 10.695 1 97 68 ALA A N 1
ATOM 529 C CA . ALA A 1 68 ? -24.328 0.893 11.195 1 97 68 ALA A CA 1
ATOM 530 C C . ALA A 1 68 ? -25.031 -0.336 11.758 1 97 68 ALA A C 1
ATOM 532 O O . ALA A 1 68 ? -25.812 -0.229 12.703 1 97 68 ALA A O 1
ATOM 533 N N . LYS A 1 69 ? -24.938 -1.481 11.203 1 92.12 69 LYS A N 1
ATOM 534 C CA . LYS A 1 69 ? -25.641 -2.699 11.586 1 92.12 69 LYS A CA 1
ATOM 535 C C . LYS A 1 69 ? -25.078 -3.273 12.883 1 92.12 69 LYS A C 1
ATOM 537 O O . LYS A 1 69 ? -25.828 -3.77 13.727 1 92.12 69 LYS A O 1
ATOM 542 N N . LYS A 1 70 ? -23.844 -3.244 13.25 1 85.31 70 LYS A N 1
ATOM 543 C CA . LYS A 1 70 ? -23.141 -3.686 14.453 1 85.31 70 LYS A CA 1
ATOM 544 C C . LYS A 1 70 ? -23.281 -5.191 14.656 1 85.31 70 LYS A C 1
ATOM 546 O O . LYS A 1 70 ? -23.172 -5.688 15.773 1 85.31 70 LYS A O 1
ATOM 551 N N . GLU A 1 71 ? -23.75 -6.02 13.766 1 96.06 71 GLU A N 1
ATOM 552 C CA . GLU A 1 71 ? -23.844 -7.477 13.766 1 96.06 71 GLU A CA 1
ATOM 553 C C . GLU A 1 71 ? -23.281 -8.07 12.477 1 96.06 71 GLU A C 1
ATOM 555 O O . GLU A 1 71 ? -23.141 -7.363 11.477 1 96.06 71 GLU A O 1
ATOM 560 N N . PRO A 1 72 ? -22.953 -9.367 12.57 1 98.31 72 PRO A N 1
ATOM 561 C CA . PRO A 1 72 ? -22.469 -10.008 11.352 1 98.31 72 PRO A CA 1
ATOM 562 C C . PRO A 1 72 ? -23.516 -10.008 10.227 1 98.31 72 PRO A C 1
ATOM 564 O O . PRO A 1 72 ? -24.703 -10.188 10.484 1 98.31 72 PRO A O 1
ATOM 567 N N . MET A 1 73 ? -23.078 -9.789 9.039 1 98.44 73 MET A N 1
ATOM 568 C CA . MET A 1 73 ? -23.906 -9.82 7.848 1 98.44 73 MET A CA 1
ATOM 569 C C . MET A 1 73 ? -23.375 -10.828 6.832 1 98.44 73 MET A C 1
ATOM 571 O O . MET A 1 73 ? -22.156 -10.969 6.672 1 98.44 73 MET A O 1
ATOM 575 N N . THR A 1 74 ? -24.266 -11.484 6.152 1 98.5 74 THR A N 1
ATOM 576 C CA . THR A 1 74 ? -23.859 -12.414 5.102 1 98.5 74 THR A CA 1
ATOM 577 C C . THR A 1 74 ? -23.531 -11.672 3.812 1 98.5 74 THR A C 1
ATOM 579 O O . THR A 1 74 ? -23.906 -10.508 3.646 1 98.5 74 THR A O 1
ATOM 582 N N . VAL A 1 75 ? -22.891 -12.375 2.939 1 98.44 75 VAL A N 1
ATOM 583 C CA . VAL A 1 75 ? -22.578 -11.828 1.623 1 98.44 75 VAL A CA 1
ATOM 584 C C . VAL A 1 75 ? -23.859 -11.438 0.91 1 98.44 75 VAL A C 1
ATOM 586 O O . VAL A 1 75 ? -23.922 -10.398 0.249 1 98.44 75 VAL A O 1
ATOM 589 N N . GLU A 1 76 ? -24.875 -12.25 1.036 1 98.25 76 GLU A N 1
ATOM 590 C CA . GLU A 1 76 ? -26.156 -11.984 0.379 1 98.25 76 GLU A CA 1
ATOM 591 C C . GLU A 1 76 ? -26.797 -10.703 0.91 1 98.25 76 GLU A C 1
ATOM 593 O O . GLU A 1 76 ? -27.312 -9.891 0.137 1 98.25 76 GLU A O 1
ATOM 598 N N . GLN A 1 77 ? -26.781 -10.531 2.184 1 98.25 77 GLN A N 1
ATOM 599 C CA . GLN A 1 77 ? -27.328 -9.32 2.803 1 98.25 77 GLN A CA 1
ATOM 600 C C . GLN A 1 77 ? -26.547 -8.086 2.354 1 98.25 77 GLN A C 1
ATOM 602 O O . GLN A 1 77 ? -27.156 -7.07 1.986 1 98.25 77 GLN A O 1
ATOM 607 N N . LEU A 1 78 ? -25.266 -8.172 2.369 1 98.56 78 LEU A N 1
ATOM 608 C CA . LEU A 1 78 ? -24.422 -7.047 1.986 1 98.56 78 LEU A CA 1
ATOM 609 C C . LEU A 1 78 ? -24.594 -6.715 0.507 1 98.56 78 LEU A C 1
ATOM 611 O O . LEU A 1 78 ? -24.578 -5.547 0.12 1 98.56 78 LEU A O 1
ATOM 615 N N . ALA A 1 79 ? -24.703 -7.777 -0.293 1 98.44 79 ALA A N 1
ATOM 616 C CA . ALA A 1 79 ? -24.906 -7.57 -1.725 1 98.44 79 ALA A CA 1
ATOM 617 C C . ALA A 1 79 ? -26.188 -6.805 -1.991 1 98.44 79 ALA A C 1
ATOM 619 O O . ALA A 1 79 ? -26.234 -5.938 -2.865 1 98.44 79 ALA A O 1
ATOM 620 N N . LYS A 1 80 ? -27.219 -7.148 -1.278 1 97.94 80 LYS A N 1
ATOM 621 C CA . LYS A 1 80 ? -28.5 -6.449 -1.411 1 97.94 80 LYS A CA 1
ATOM 622 C C . LYS A 1 80 ? -28.375 -4.988 -0.997 1 97.94 80 LYS A C 1
ATOM 624 O O . LYS A 1 80 ? -28.828 -4.094 -1.71 1 97.94 80 LYS A O 1
ATOM 629 N N . GLU A 1 81 ? -27.734 -4.746 0.087 1 97.56 81 GLU A N 1
ATOM 630 C CA . GLU A 1 81 ? -27.609 -3.398 0.629 1 97.56 81 GLU A CA 1
ATOM 631 C C . GLU A 1 81 ? -26.734 -2.523 -0.258 1 97.56 81 GLU A C 1
ATOM 633 O O . GLU A 1 81 ? -26.953 -1.312 -0.355 1 97.56 81 GLU A O 1
ATOM 638 N N . THR A 1 82 ? -25.719 -3.092 -0.896 1 97.88 82 THR A N 1
ATOM 639 C CA . THR A 1 82 ? -24.766 -2.328 -1.69 1 97.88 82 THR A CA 1
ATOM 640 C C . THR A 1 82 ? -25.141 -2.365 -3.17 1 97.88 82 THR A C 1
ATOM 642 O O . THR A 1 82 ? -24.453 -1.767 -4.004 1 97.88 82 THR A O 1
ATOM 645 N N . ASP A 1 83 ? -26.203 -3.102 -3.523 1 97.19 83 ASP A N 1
ATOM 646 C CA . ASP A 1 83 ? -26.609 -3.289 -4.914 1 97.19 83 ASP A CA 1
ATOM 647 C C . ASP A 1 83 ? -25.438 -3.801 -5.758 1 97.19 83 ASP A C 1
ATOM 649 O O . ASP A 1 83 ? -25.078 -3.188 -6.766 1 97.19 83 ASP A O 1
ATOM 653 N N . SER A 1 84 ? -24.828 -4.875 -5.34 1 97.75 84 SER A N 1
ATOM 654 C CA . SER A 1 84 ? -23.672 -5.465 -6.012 1 97.75 84 SER A CA 1
ATOM 655 C C . SER A 1 84 ? -23.875 -6.957 -6.262 1 97.75 84 SER A C 1
ATOM 657 O O . SER A 1 84 ? -24.781 -7.566 -5.688 1 97.75 84 SER A O 1
ATOM 659 N N . ASP A 1 85 ? -23.094 -7.488 -7.141 1 97 85 ASP A N 1
ATOM 660 C CA . ASP A 1 85 ? -23.094 -8.914 -7.473 1 97 85 ASP A CA 1
ATOM 661 C C . ASP A 1 85 ? -22.438 -9.727 -6.363 1 97 85 ASP A C 1
ATOM 663 O O . ASP A 1 85 ? -21.281 -9.492 -6.004 1 97 85 ASP A O 1
ATOM 667 N N . PRO A 1 86 ? -23.188 -10.727 -5.805 1 97.25 86 PRO A N 1
ATOM 668 C CA . PRO A 1 86 ? -22.609 -11.531 -4.719 1 97.25 86 PRO A CA 1
ATOM 669 C C . PRO A 1 86 ? -21.312 -12.227 -5.121 1 97.25 86 PRO A C 1
ATOM 671 O O . PRO A 1 86 ? -20.422 -12.406 -4.285 1 97.25 86 PRO A O 1
ATOM 674 N N . ALA A 1 87 ? -21.188 -12.609 -6.352 1 94.75 87 ALA A N 1
ATOM 675 C CA . ALA A 1 87 ? -20 -13.305 -6.82 1 94.75 87 ALA A CA 1
ATOM 676 C C . ALA A 1 87 ? -18.781 -12.391 -6.766 1 94.75 87 ALA A C 1
ATOM 678 O O . ALA A 1 87 ? -17.672 -12.852 -6.465 1 94.75 87 ALA A O 1
ATOM 679 N N . PHE A 1 88 ? -18.984 -11.195 -7.113 1 96.62 88 PHE A N 1
ATOM 680 C CA . PHE A 1 88 ? -17.922 -10.203 -6.988 1 96.62 88 PHE A CA 1
ATOM 681 C C . PHE A 1 88 ? -17.656 -9.875 -5.52 1 96.62 88 PHE A C 1
ATOM 683 O O . PHE A 1 88 ? -16.5 -9.867 -5.082 1 96.62 88 PHE A O 1
ATOM 690 N N . LEU A 1 89 ? -18.719 -9.625 -4.781 1 98.31 89 LEU A N 1
ATOM 691 C CA . LEU A 1 89 ? -18.641 -9.062 -3.438 1 98.31 89 LEU A CA 1
ATOM 692 C C . LEU A 1 89 ? -17.938 -10.023 -2.488 1 98.31 89 LEU A C 1
ATOM 694 O O . LEU A 1 89 ? -17.172 -9.602 -1.621 1 98.31 89 LEU A O 1
ATOM 698 N N . VAL A 1 90 ? -18.172 -11.305 -2.576 1 98 90 VAL A N 1
ATOM 699 C CA . VAL A 1 90 ? -17.594 -12.281 -1.659 1 98 90 VAL A CA 1
ATOM 700 C C . VAL A 1 90 ? -16.062 -12.258 -1.78 1 98 90 VAL A C 1
ATOM 702 O O . VAL A 1 90 ? -15.359 -12.43 -0.787 1 98 90 VAL A O 1
ATOM 705 N N . ARG A 1 91 ? -15.555 -12.094 -2.977 1 97.69 91 ARG A N 1
ATOM 706 C CA . ARG A 1 91 ? -14.109 -12.039 -3.199 1 97.69 91 ARG A CA 1
ATOM 707 C C . ARG A 1 91 ? -13.508 -10.773 -2.59 1 97.69 91 ARG A C 1
ATOM 709 O O . ARG A 1 91 ? -12.445 -10.82 -1.971 1 97.69 91 ARG A O 1
ATOM 716 N N . LEU A 1 92 ? -14.188 -9.633 -2.779 1 98.44 92 LEU A N 1
ATOM 717 C CA . LEU A 1 92 ? -13.742 -8.391 -2.158 1 98.44 92 LEU A CA 1
ATOM 718 C C . LEU A 1 92 ? -13.758 -8.508 -0.637 1 98.44 92 LEU A C 1
ATOM 720 O O . LEU A 1 92 ? -12.797 -8.117 0.03 1 98.44 92 LEU A O 1
ATOM 724 N N . LEU A 1 93 ? -14.844 -9.078 -0.089 1 98.81 93 LEU A N 1
ATOM 725 C CA . LEU A 1 93 ? -15 -9.203 1.355 1 98.81 93 LEU A CA 1
ATOM 726 C C . LEU A 1 93 ? -13.93 -10.125 1.938 1 98.81 93 LEU A C 1
ATOM 728 O O . LEU A 1 93 ? -13.383 -9.852 3.01 1 98.81 93 LEU A O 1
ATOM 732 N N . ARG A 1 94 ? -13.68 -11.227 1.253 1 98.44 94 ARG A N 1
ATOM 733 C CA . ARG A 1 94 ? -12.625 -12.141 1.693 1 98.44 94 ARG A CA 1
ATOM 734 C C . ARG A 1 94 ? -11.281 -11.43 1.762 1 98.44 94 ARG A C 1
ATOM 736 O O . ARG A 1 94 ? -10.516 -11.625 2.709 1 98.44 94 ARG A O 1
ATOM 743 N N . TYR A 1 95 ? -10.977 -10.617 0.77 1 98.44 95 TYR A N 1
ATOM 744 C CA . TYR A 1 95 ? -9.727 -9.867 0.771 1 98.44 95 TYR A CA 1
ATOM 745 C C . TYR A 1 95 ? -9.695 -8.859 1.911 1 98.44 95 TYR A C 1
ATOM 747 O O . TYR A 1 95 ? -8.727 -8.797 2.67 1 98.44 95 TYR A O 1
ATOM 755 N N . LEU A 1 96 ? -10.789 -8.039 2.043 1 98.81 96 LEU A N 1
ATOM 756 C CA . LEU A 1 96 ? -10.852 -7.008 3.076 1 98.81 96 LEU A CA 1
ATOM 757 C C . LEU A 1 96 ? -10.719 -7.625 4.465 1 98.81 96 LEU A C 1
ATOM 759 O O . LEU A 1 96 ? -10.117 -7.023 5.359 1 98.81 96 LEU A O 1
ATOM 763 N N . ALA A 1 97 ? -11.281 -8.812 4.629 1 98.62 97 ALA A N 1
ATOM 764 C CA . ALA A 1 97 ? -11.156 -9.523 5.902 1 98.62 97 ALA A CA 1
ATOM 765 C C . ALA A 1 97 ? -9.719 -9.984 6.129 1 98.62 97 ALA A C 1
ATOM 767 O O . ALA A 1 97 ? -9.203 -9.914 7.25 1 98.62 97 ALA A O 1
ATOM 768 N N . SER A 1 98 ? -9.07 -10.461 5.074 1 98 98 SER A N 1
ATOM 769 C CA . SER A 1 98 ? -7.73 -11.016 5.195 1 98 98 SER A CA 1
ATOM 770 C C . SER A 1 98 ? -6.719 -9.938 5.562 1 98 98 SER A C 1
ATOM 772 O O . SER A 1 98 ? -5.672 -10.227 6.148 1 98 98 SER A O 1
ATOM 774 N N . VAL A 1 99 ? -7.016 -8.641 5.25 1 97.88 99 VAL A N 1
ATOM 775 C CA . VAL A 1 99 ? -6.113 -7.547 5.602 1 97.88 99 VAL A CA 1
ATOM 776 C C . VAL A 1 99 ? -6.695 -6.754 6.77 1 97.88 99 VAL A C 1
ATOM 778 O O . VAL A 1 99 ? -6.266 -5.625 7.031 1 97.88 99 VAL A O 1
ATOM 781 N N . ARG A 1 100 ? -7.734 -7.207 7.418 1 98.06 100 ARG A N 1
ATOM 782 C CA . ARG A 1 100 ? -8.258 -6.805 8.719 1 98.06 100 ARG A CA 1
ATOM 783 C C . ARG A 1 100 ? -8.992 -5.473 8.625 1 98.06 100 ARG A C 1
ATOM 785 O O . ARG A 1 100 ? -9.062 -4.727 9.602 1 98.06 100 ARG A O 1
ATOM 792 N N . MET A 1 101 ? -9.57 -5.164 7.473 1 98.5 101 MET A N 1
ATOM 793 C CA . MET A 1 101 ? -10.445 -3.998 7.371 1 98.5 101 MET A CA 1
ATOM 794 C C . MET A 1 101 ? -11.844 -4.32 7.871 1 98.5 101 MET A C 1
ATOM 796 O O . MET A 1 101 ? -12.57 -3.432 8.32 1 98.5 101 MET A O 1
ATOM 800 N N . ILE A 1 102 ? -12.242 -5.555 7.715 1 98.56 102 ILE A N 1
ATOM 801 C CA . ILE A 1 102 ? -13.461 -6.117 8.289 1 98.56 102 ILE A CA 1
ATOM 802 C C . ILE A 1 102 ? -13.141 -7.449 8.969 1 98.56 102 ILE A C 1
ATOM 804 O O . ILE A 1 102 ? -12 -7.918 8.93 1 98.56 102 ILE A O 1
ATOM 808 N N . ARG A 1 103 ? -14.094 -8.07 9.609 1 98.19 103 ARG A N 1
ATOM 809 C CA . ARG A 1 103 ? -13.859 -9.336 10.305 1 98.19 103 ARG A CA 1
ATOM 810 C C . ARG A 1 103 ? -14.766 -10.438 9.773 1 98.19 103 ARG A C 1
ATOM 812 O O . ARG A 1 103 ? -15.969 -10.234 9.609 1 98.19 103 ARG A O 1
ATOM 819 N N . GLU A 1 104 ? -14.156 -11.531 9.383 1 98.44 104 GLU A N 1
ATOM 820 C CA . GLU A 1 104 ? -14.914 -12.719 9.008 1 98.44 104 GLU A CA 1
ATOM 821 C C . GLU A 1 104 ? -15.336 -13.516 10.242 1 98.44 104 GLU A C 1
ATOM 823 O O . GLU A 1 104 ? -14.5 -13.852 11.078 1 98.44 104 GLU A O 1
ATOM 828 N N . THR A 1 105 ? -16.609 -13.828 10.391 1 98 105 THR A N 1
ATOM 829 C CA . THR A 1 105 ? -17.094 -14.531 11.562 1 98 105 THR A CA 1
ATOM 830 C C . THR A 1 105 ? -17.547 -15.945 11.195 1 98 105 THR A C 1
ATOM 832 O O . THR A 1 105 ? -17.859 -16.75 12.078 1 98 105 THR A O 1
ATOM 835 N N . GLY A 1 106 ? -17.641 -16.25 10.008 1 97.75 106 GLY A N 1
ATOM 836 C CA . GLY A 1 106 ? -18.031 -17.516 9.438 1 97.75 106 GLY A CA 1
ATOM 837 C C . GLY A 1 106 ? -18 -17.531 7.922 1 97.75 106 GLY A C 1
ATOM 838 O O . GLY A 1 106 ? -17.594 -16.547 7.297 1 97.75 106 GLY A O 1
ATOM 839 N N . LYS A 1 107 ? -18.375 -18.688 7.41 1 97.06 107 LYS A N 1
ATOM 840 C CA . LYS A 1 107 ? -18.406 -18.766 5.953 1 97.06 107 LYS A CA 1
ATOM 841 C C . LYS A 1 107 ? -19.281 -17.672 5.363 1 97.06 107 LYS A C 1
ATOM 843 O O . LYS A 1 107 ? -20.469 -17.562 5.715 1 97.06 107 LYS A O 1
ATOM 848 N N . ASN A 1 108 ? -18.75 -16.812 4.566 1 97.56 108 ASN A N 1
ATOM 849 C CA . ASN A 1 108 ? -19.453 -15.75 3.85 1 97.56 108 ASN A CA 1
ATOM 850 C C . ASN A 1 108 ? -20.188 -14.812 4.805 1 97.56 108 ASN A C 1
ATOM 852 O O . ASN A 1 108 ? -21.281 -14.344 4.5 1 97.56 108 ASN A O 1
ATOM 856 N N . THR A 1 109 ? -19.656 -14.648 5.969 1 98.62 109 THR A N 1
ATOM 857 C CA . THR A 1 109 ? -20.266 -13.789 6.984 1 98.62 109 THR A CA 1
ATOM 858 C C . THR A 1 109 ? -19.219 -12.859 7.598 1 98.62 109 THR A C 1
ATOM 860 O O . THR A 1 109 ? -18.141 -13.297 8 1 98.62 109 THR A O 1
ATOM 863 N N . PHE A 1 110 ? -19.562 -11.617 7.637 1 98.62 110 PHE A N 1
ATOM 864 C CA . PHE A 1 110 ? -18.578 -10.602 8 1 98.62 110 PHE A CA 1
ATOM 865 C C . PHE A 1 110 ? -19.203 -9.555 8.922 1 98.62 110 PHE A C 1
ATOM 867 O O . PHE A 1 110 ? -20.422 -9.352 8.914 1 98.62 110 PHE A O 1
ATOM 874 N N . GLU A 1 111 ? -18.359 -8.883 9.703 1 98.44 111 GLU A N 1
ATOM 875 C CA . GLU A 1 111 ? -18.844 -7.828 10.594 1 98.44 111 GLU A CA 1
ATOM 876 C C . GLU A 1 111 ? -17.844 -6.672 10.656 1 98.44 111 GLU A C 1
ATOM 878 O O . GLU A 1 111 ? -16.719 -6.781 10.148 1 98.44 111 GLU A O 1
ATOM 883 N N . ALA A 1 112 ? -18.312 -5.578 11.258 1 98.19 112 ALA A N 1
ATOM 884 C CA . ALA A 1 112 ? -17.516 -4.367 11.383 1 98.19 112 ALA A CA 1
ATOM 885 C C . ALA A 1 112 ? -16.438 -4.527 12.469 1 98.19 112 ALA A C 1
ATOM 887 O O . ALA A 1 112 ? -16.625 -5.289 13.422 1 98.19 112 ALA A O 1
ATOM 888 N N . THR A 1 113 ? -15.32 -3.906 12.281 1 97.19 113 THR A N 1
ATOM 889 C CA . THR A 1 113 ? -14.25 -3.721 13.258 1 97.19 113 THR A CA 1
ATOM 890 C C . THR A 1 113 ? -14.023 -2.236 13.531 1 97.19 113 THR A C 1
ATOM 892 O O . THR A 1 113 ? -14.719 -1.383 12.984 1 97.19 113 THR A O 1
ATOM 895 N N . LYS A 1 114 ? -13.055 -1.977 14.398 1 96 114 LYS A N 1
ATOM 896 C CA . LYS A 1 114 ? -12.68 -0.585 14.633 1 96 114 LYS A CA 1
ATOM 897 C C . LYS A 1 114 ? -12.156 0.064 13.352 1 96 114 LYS A C 1
ATOM 899 O O . LYS A 1 114 ? -12.359 1.259 13.125 1 96 114 LYS A O 1
ATOM 904 N N . VAL A 1 115 ? -11.508 -0.728 12.547 1 98 115 VAL A N 1
ATOM 905 C CA . VAL A 1 115 ? -10.992 -0.216 11.281 1 98 115 VAL A CA 1
ATOM 906 C C . VAL A 1 115 ? -12.156 0.1 10.336 1 98 115 VAL A C 1
ATOM 908 O O . VAL A 1 115 ? -12.133 1.114 9.641 1 98 115 VAL A O 1
ATOM 911 N N . THR A 1 116 ? -13.195 -0.81 10.336 1 98.38 116 THR A N 1
ATOM 912 C CA . THR A 1 116 ? -14.398 -0.563 9.547 1 98.38 116 THR A CA 1
ATOM 913 C C . THR A 1 116 ? -15.047 0.758 9.953 1 98.38 116 THR A C 1
ATOM 915 O O . THR A 1 116 ? -15.43 1.557 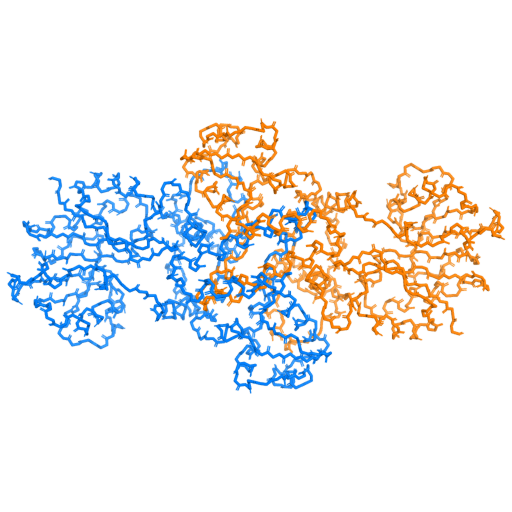9.094 1 98.38 116 THR A O 1
ATOM 918 N N . GLU A 1 117 ? -15.109 0.967 11.211 1 97.31 117 GLU A N 1
ATOM 919 C CA . GLU A 1 117 ? -15.742 2.172 11.742 1 97.31 117 GLU A CA 1
ATOM 920 C C . GLU A 1 117 ? -14.961 3.422 11.344 1 97.31 117 GLU A C 1
ATOM 922 O O . GLU A 1 117 ? -15.555 4.457 11.039 1 97.31 117 GLU A O 1
ATOM 927 N N . ALA A 1 118 ? -13.648 3.332 11.367 1 95.81 118 ALA A N 1
ATOM 928 C CA . ALA A 1 118 ? -12.82 4.453 10.93 1 95.81 118 ALA A CA 1
ATOM 929 C C . ALA A 1 118 ? -13.047 4.766 9.453 1 95.81 118 ALA A C 1
ATOM 931 O O . ALA A 1 118 ? -13.234 5.926 9.078 1 95.81 118 ALA A O 1
ATOM 932 N N . LEU A 1 119 ? -13.125 3.76 8.617 1 98 119 LEU A N 1
ATOM 933 C CA . LEU A 1 119 ? -13.281 3.906 7.172 1 98 119 LEU A CA 1
ATOM 934 C C . LEU A 1 119 ? -14.664 4.453 6.836 1 98 119 LEU A C 1
ATOM 936 O O . LEU A 1 119 ? -14.875 4.988 5.742 1 98 119 LEU A O 1
ATOM 940 N N . ALA A 1 120 ? -15.602 4.316 7.777 1 97.38 120 ALA A N 1
ATOM 941 C CA . ALA A 1 120 ? -16.969 4.77 7.574 1 97.38 120 ALA A CA 1
ATOM 942 C C . ALA A 1 120 ? -17.109 6.262 7.863 1 97.38 120 ALA A C 1
ATOM 944 O O . ALA A 1 120 ? -18.109 6.879 7.5 1 97.38 120 ALA A O 1
ATOM 945 N N . GLN A 1 121 ? -16.156 6.863 8.484 1 95.19 121 GLN A N 1
ATOM 946 C CA . GLN A 1 121 ? -16.219 8.281 8.828 1 95.19 121 GLN A CA 1
ATOM 947 C C . GLN A 1 121 ? -15.984 9.156 7.602 1 95.19 121 GLN A C 1
ATOM 949 O O . GLN A 1 121 ? -15.07 8.891 6.809 1 95.19 121 GLN A O 1
ATOM 954 N N . LYS A 1 122 ? -16.734 10.211 7.527 1 94.25 122 LYS A N 1
ATOM 955 C CA . LYS A 1 122 ? -16.703 11.086 6.363 1 94.25 122 LYS A CA 1
ATOM 956 C C . LYS A 1 122 ? -15.289 11.617 6.109 1 94.25 122 LYS A C 1
ATOM 958 O O . LYS A 1 122 ? -14.82 11.641 4.969 1 94.25 122 LYS A O 1
ATOM 963 N N . GLY A 1 123 ? -14.641 12.062 7.121 1 93.44 123 GLY A N 1
ATOM 964 C CA . GLY A 1 123 ? -13.297 12.602 6.996 1 93.44 123 GLY A CA 1
ATOM 965 C C . GLY A 1 123 ? -12.297 11.609 6.441 1 93.44 123 GLY A C 1
ATOM 966 O O . GLY A 1 123 ? -11.523 11.93 5.543 1 93.44 123 GLY A O 1
ATOM 967 N N . TYR A 1 124 ? -12.328 10.398 6.965 1 95.31 124 TYR A N 1
ATOM 968 C CA . TYR A 1 124 ? -11.375 9.383 6.539 1 95.31 124 TYR A CA 1
ATOM 969 C C . TYR A 1 124 ? -11.742 8.828 5.168 1 95.31 124 TYR A C 1
ATOM 971 O O . TYR A 1 124 ? -10.859 8.477 4.379 1 95.31 124 TYR A O 1
ATOM 979 N N . LYS A 1 125 ? -13.07 8.812 4.848 1 96.56 125 LYS A N 1
ATOM 980 C CA . LYS A 1 125 ? -13.477 8.5 3.482 1 96.56 125 LYS A CA 1
ATOM 981 C C . LYS A 1 125 ? -12.891 9.5 2.49 1 96.56 125 LYS A C 1
ATOM 983 O O . LYS A 1 125 ? -12.43 9.117 1.415 1 96.56 125 LYS A O 1
ATOM 988 N N . GLY A 1 126 ? -13 10.75 2.877 1 96 126 GLY A N 1
ATOM 989 C CA . GLY A 1 126 ? -12.352 11.773 2.078 1 96 126 GLY A CA 1
ATOM 990 C C . GLY A 1 126 ? -10.859 11.547 1.898 1 96 126 GLY A C 1
ATOM 991 O O . GLY A 1 126 ? -10.32 11.742 0.807 1 96 126 GLY A O 1
ATOM 992 N N . GLY A 1 127 ? -10.164 11.125 2.973 1 96.38 127 GLY A N 1
ATOM 993 C CA . GLY A 1 127 ? -8.742 10.82 2.906 1 96.38 127 GLY A CA 1
ATOM 994 C C . GLY A 1 127 ? -8.422 9.688 1.954 1 96.38 127 GLY A C 1
ATOM 995 O O . GLY A 1 127 ? -7.492 9.789 1.151 1 96.38 127 GLY A O 1
ATOM 996 N N . VAL A 1 128 ? -9.195 8.617 2.061 1 98.19 128 VAL A N 1
ATOM 997 C CA . VAL A 1 128 ? -9.008 7.477 1.17 1 98.19 128 VAL A CA 1
ATOM 998 C C . VAL A 1 128 ? -9.133 7.93 -0.283 1 98.19 128 VAL A C 1
ATOM 1000 O O . VAL A 1 128 ? -8.281 7.605 -1.117 1 98.19 128 VAL A O 1
ATOM 1003 N N . GLY A 1 129 ? -10.148 8.711 -0.578 1 98 129 GLY A N 1
ATOM 1004 C CA . GLY A 1 129 ? -10.336 9.227 -1.924 1 98 129 GLY A CA 1
ATOM 1005 C C . GLY A 1 129 ? -9.211 10.133 -2.379 1 98 129 GLY A C 1
ATOM 1006 O O . GLY A 1 129 ? -8.758 10.039 -3.521 1 98 129 GLY A O 1
ATOM 1007 N N . HIS A 1 130 ? -8.75 10.984 -1.509 1 96.69 130 HIS A N 1
ATOM 1008 C CA . HIS A 1 130 ? -7.668 11.914 -1.83 1 96.69 130 HIS A CA 1
ATOM 1009 C C . HIS A 1 130 ? -6.383 11.164 -2.174 1 96.69 130 HIS A C 1
ATOM 1011 O O . HIS A 1 130 ? -5.77 11.422 -3.211 1 96.69 130 HIS A O 1
ATOM 1017 N N . TYR A 1 131 ? -6.023 10.242 -1.355 1 97.81 131 TYR A N 1
ATOM 1018 C CA . TYR A 1 131 ? -4.762 9.531 -1.554 1 97.81 131 TYR A CA 1
ATOM 1019 C C . TYR A 1 131 ? -4.852 8.578 -2.738 1 97.81 131 TYR A C 1
ATOM 1021 O O . TYR A 1 131 ? -3.861 8.344 -3.434 1 97.81 131 TYR A O 1
ATOM 1029 N N . PHE A 1 132 ? -6.035 8.07 -3 1 98.25 132 PHE A N 1
ATOM 1030 C CA . PHE A 1 132 ? -6.207 7.172 -4.137 1 98.25 132 PHE A CA 1
ATOM 1031 C C . PHE A 1 132 ? -6.238 7.957 -5.445 1 98.25 132 PHE A C 1
ATOM 1033 O O . PHE A 1 132 ? -5.496 7.645 -6.379 1 98.25 132 PHE A O 1
ATOM 1040 N N . HIS A 1 133 ? -7.031 9.055 -5.527 1 97.38 133 HIS A N 1
ATOM 1041 C CA . HIS A 1 133 ? -7.328 9.711 -6.797 1 97.38 133 HIS A CA 1
ATOM 1042 C C . HIS A 1 133 ? -6.352 10.852 -7.066 1 97.38 133 HIS A C 1
ATOM 1044 O O . HIS A 1 133 ? -6.117 11.211 -8.227 1 97.38 133 HIS A O 1
ATOM 1050 N N . SER A 1 134 ? -5.84 11.469 -6.059 1 95.56 134 SER A N 1
ATOM 1051 C CA . SER A 1 134 ? -4.91 12.57 -6.266 1 95.56 134 SER A CA 1
ATOM 1052 C C . SER A 1 134 ? -3.463 12.094 -6.207 1 95.56 134 SER A C 1
ATOM 1054 O O . SER A 1 134 ? -2.672 12.383 -7.105 1 95.56 134 SER A O 1
ATOM 1056 N N . LEU A 1 135 ? -3.139 11.344 -5.207 1 96.81 135 LEU A N 1
ATOM 1057 C CA . LEU A 1 135 ? -1.741 10.969 -5.008 1 96.81 135 LEU A CA 1
ATOM 1058 C C . LEU A 1 135 ? -1.397 9.711 -5.797 1 96.81 135 LEU A C 1
ATOM 1060 O O . LEU A 1 135 ? -0.244 9.508 -6.184 1 96.81 135 LEU A O 1
ATOM 1064 N N . GLY A 1 136 ? -2.414 8.836 -6.02 1 97.38 136 GLY A N 1
ATOM 1065 C CA . GLY A 1 136 ? -2.176 7.637 -6.797 1 97.38 136 GLY A CA 1
ATOM 1066 C C . GLY A 1 136 ? -1.516 7.91 -8.133 1 97.38 136 GLY A C 1
ATOM 1067 O O . GLY A 1 136 ? -0.405 7.441 -8.391 1 97.38 136 GLY A O 1
ATOM 1068 N N . PRO A 1 137 ? -2.189 8.719 -8.977 1 97.69 137 PRO A N 1
ATOM 1069 C CA . PRO A 1 137 ? -1.602 9.07 -10.273 1 97.69 137 PRO A CA 1
ATOM 1070 C C . PRO A 1 137 ? -0.254 9.773 -10.141 1 97.69 137 PRO A C 1
ATOM 1072 O O . PRO A 1 137 ? 0.65 9.539 -10.953 1 97.69 137 PRO A O 1
ATOM 1075 N N . THR A 1 138 ? -0.112 10.609 -9.125 1 97.88 138 THR A N 1
ATOM 1076 C CA . THR A 1 138 ? 1.127 11.336 -8.883 1 97.88 138 THR A CA 1
ATOM 1077 C C . THR A 1 138 ? 2.275 10.375 -8.602 1 97.88 138 THR A C 1
ATOM 1079 O O . THR A 1 138 ? 3.352 10.492 -9.195 1 97.88 138 THR A O 1
ATOM 1082 N N . LEU A 1 139 ? 2.049 9.398 -7.754 1 98.19 139 LEU A N 1
ATOM 1083 C CA . LEU A 1 139 ? 3.078 8.438 -7.367 1 98.19 139 LEU A CA 1
ATOM 1084 C C . LEU A 1 139 ? 3.42 7.512 -8.523 1 98.19 139 LEU A C 1
ATOM 1086 O O . LEU A 1 139 ? 4.57 7.086 -8.664 1 98.19 139 LEU A O 1
ATOM 1090 N N . GLN A 1 140 ? 2.449 7.258 -9.375 1 98.06 140 GLN A N 1
ATOM 1091 C CA . GLN A 1 140 ? 2.639 6.34 -10.492 1 98.06 140 GLN A CA 1
ATOM 1092 C C . GLN A 1 140 ? 3.678 6.875 -11.469 1 98.06 140 GLN A C 1
ATOM 1094 O O . GLN A 1 140 ? 4.414 6.102 -12.086 1 98.06 140 GLN A O 1
ATOM 1099 N N . VAL A 1 141 ? 3.82 8.18 -11.617 1 98.12 141 VAL A N 1
ATOM 1100 C CA . VAL A 1 141 ? 4.727 8.75 -12.609 1 98.12 141 VAL A CA 1
ATOM 1101 C C . VAL A 1 141 ? 6.066 9.078 -11.961 1 98.12 141 VAL A C 1
ATOM 1103 O O . VAL A 1 141 ? 7.039 9.398 -12.648 1 98.12 141 VAL A O 1
ATOM 1106 N N . THR A 1 142 ? 6.176 8.977 -10.648 1 98.38 142 THR A N 1
ATOM 1107 C CA . THR A 1 142 ? 7.273 9.547 -9.875 1 98.38 142 THR A CA 1
ATOM 1108 C C . THR A 1 142 ? 8.586 8.828 -10.188 1 98.38 142 THR A C 1
ATOM 1110 O O . THR A 1 142 ? 9.617 9.469 -10.406 1 98.38 142 THR A O 1
ATOM 1113 N N . PRO A 1 143 ? 8.578 7.449 -10.266 1 98.38 143 PRO A N 1
ATOM 1114 C CA . PRO A 1 143 ? 9.867 6.793 -10.516 1 98.38 143 PRO A CA 1
ATOM 1115 C C . PRO A 1 143 ? 10.477 7.184 -11.859 1 98.38 143 PRO A C 1
ATOM 1117 O O . PRO A 1 143 ? 11.664 7.523 -11.922 1 98.38 143 PRO A O 1
ATOM 1120 N N . ASP A 1 144 ? 9.703 7.188 -12.914 1 97.94 144 ASP A N 1
ATOM 1121 C CA . ASP A 1 144 ? 10.211 7.562 -14.234 1 97.94 144 ASP A CA 1
ATOM 1122 C C . ASP A 1 144 ? 10.633 9.031 -14.258 1 97.94 144 ASP A C 1
ATOM 1124 O O . ASP A 1 144 ? 11.641 9.375 -14.883 1 97.94 144 ASP A O 1
ATOM 1128 N N . TYR A 1 145 ? 9.844 9.906 -13.609 1 98.06 145 TYR A N 1
ATOM 1129 C CA . TYR A 1 145 ? 10.156 11.32 -13.484 1 98.06 145 TYR A CA 1
ATOM 1130 C C . TYR A 1 145 ? 11.531 11.523 -12.859 1 98.06 145 TYR A C 1
ATOM 1132 O O . TYR A 1 145 ? 12.344 12.297 -13.367 1 98.06 145 TYR A O 1
ATOM 1140 N N . LEU A 1 146 ? 11.758 10.82 -11.766 1 98.06 146 LEU A N 1
ATOM 1141 C CA . LEU A 1 146 ? 13.016 10.953 -11.047 1 98.06 146 LEU A CA 1
ATOM 1142 C C . LEU A 1 146 ? 14.172 10.398 -11.875 1 98.06 146 LEU A C 1
ATOM 1144 O O . LEU A 1 146 ? 15.25 10.992 -11.906 1 98.06 146 LEU A O 1
ATOM 1148 N N . ALA A 1 147 ? 13.953 9.281 -12.484 1 97.38 147 ALA A N 1
ATOM 1149 C CA . ALA A 1 147 ? 15 8.672 -13.305 1 97.38 147 ALA A CA 1
ATOM 1150 C C . ALA A 1 147 ? 15.422 9.602 -14.438 1 97.38 147 ALA A C 1
ATOM 1152 O O . ALA A 1 147 ? 16.609 9.766 -14.703 1 97.38 147 ALA A O 1
ATOM 1153 N N . GLU A 1 148 ? 14.453 10.188 -15.078 1 96.81 148 GLU A N 1
ATOM 1154 C CA . GLU A 1 148 ? 14.719 11.094 -16.188 1 96.81 148 GLU A CA 1
ATOM 1155 C C . GLU A 1 148 ? 15.523 12.305 -15.727 1 96.81 148 GLU A C 1
ATOM 1157 O O . GLU A 1 148 ? 16.312 12.875 -16.5 1 96.81 148 GLU A O 1
ATOM 1162 N N . ARG A 1 149 ? 15.422 12.633 -14.531 1 95.88 149 ARG A N 1
ATOM 1163 C CA . ARG A 1 149 ? 16.062 13.828 -14 1 95.88 149 ARG A CA 1
ATOM 1164 C C . ARG A 1 149 ? 17.266 13.469 -13.148 1 95.88 149 ARG A C 1
ATOM 1166 O O . ARG A 1 149 ? 17.766 14.305 -12.383 1 95.88 149 ARG A O 1
ATOM 1173 N N . LYS A 1 150 ? 17.688 12.242 -13.242 1 95.94 150 LYS A N 1
ATOM 1174 C CA . LYS A 1 150 ? 18.875 11.742 -12.562 1 95.94 150 LYS A CA 1
ATOM 1175 C C . LYS A 1 150 ? 18.797 11.961 -11.055 1 95.94 150 LYS A C 1
ATOM 1177 O O . LYS A 1 150 ? 19.766 12.391 -10.43 1 95.94 150 LYS A O 1
ATOM 1182 N N . TYR A 1 151 ? 17.547 11.812 -10.539 1 97.38 151 TYR A N 1
ATOM 1183 C CA . TYR A 1 151 ? 17.266 11.781 -9.109 1 97.38 151 TYR A CA 1
ATOM 1184 C C . TYR A 1 151 ? 17.75 13.047 -8.422 1 97.38 151 TYR A C 1
ATOM 1186 O O . TYR A 1 151 ? 18.375 12.984 -7.367 1 97.38 151 TYR A O 1
ATOM 1194 N N . ARG A 1 152 ? 17.438 14.125 -9.125 1 95.06 152 ARG A N 1
ATOM 1195 C CA . ARG A 1 152 ? 17.688 15.438 -8.539 1 95.06 152 ARG A CA 1
ATOM 1196 C C . ARG A 1 152 ? 16.516 15.883 -7.668 1 95.06 152 ARG A C 1
ATOM 1198 O O . ARG A 1 152 ? 15.375 15.469 -7.898 1 95.06 152 ARG A O 1
ATOM 1205 N N . ASN A 1 153 ? 16.859 16.703 -6.715 1 93.19 153 ASN A N 1
ATOM 1206 C CA . ASN A 1 153 ? 15.812 17.234 -5.84 1 93.19 153 ASN A CA 1
ATOM 1207 C C . ASN A 1 153 ? 14.734 17.969 -6.637 1 93.19 153 ASN A C 1
ATOM 1209 O O . ASN A 1 153 ? 15.031 18.625 -7.637 1 93.19 153 ASN A O 1
ATOM 1213 N N . ILE A 1 154 ? 13.5 17.891 -6.191 1 93.31 154 ILE A N 1
ATOM 1214 C CA . ILE A 1 154 ? 12.359 18.516 -6.852 1 93.31 154 ILE A CA 1
ATOM 1215 C C . ILE A 1 154 ? 12.102 19.891 -6.238 1 93.31 154 ILE A C 1
ATOM 1217 O O . ILE A 1 154 ? 11.688 20 -5.086 1 93.31 154 ILE A O 1
ATOM 1221 N N . THR A 1 155 ? 12.32 20.938 -6.98 1 90.69 155 THR A N 1
ATOM 1222 C CA . THR A 1 155 ? 12.25 22.281 -6.406 1 90.69 155 THR A CA 1
ATOM 1223 C C . THR A 1 155 ? 11.289 23.156 -7.199 1 90.69 155 THR A C 1
ATOM 1225 O O . THR A 1 155 ? 10.992 24.281 -6.793 1 90.69 155 THR A O 1
ATOM 1228 N N . ASP A 1 156 ? 10.852 22.656 -8.367 1 91.19 156 ASP A N 1
ATOM 1229 C CA . ASP A 1 156 ? 9.961 23.422 -9.242 1 91.19 156 ASP A CA 1
ATOM 1230 C C . ASP A 1 156 ? 8.516 22.953 -9.07 1 91.19 156 ASP A C 1
ATOM 1232 O O . ASP A 1 156 ? 8.148 21.859 -9.492 1 91.19 156 ASP A O 1
ATOM 1236 N N . ASP A 1 157 ? 7.652 23.781 -8.508 1 89.88 157 ASP A N 1
ATOM 1237 C CA . ASP A 1 157 ? 6.277 23.391 -8.195 1 89.88 157 ASP A CA 1
ATOM 1238 C C . ASP A 1 157 ? 5.391 23.469 -9.438 1 89.88 157 ASP A C 1
ATOM 1240 O O . ASP A 1 157 ? 4.18 23.25 -9.352 1 89.88 157 ASP A O 1
ATOM 1244 N N . THR A 1 158 ? 5.98 23.828 -10.578 1 91.75 158 THR A N 1
ATOM 1245 C CA . THR A 1 158 ? 5.234 23.812 -11.828 1 91.75 158 THR A CA 1
ATOM 1246 C C . THR A 1 158 ? 5.625 22.609 -12.672 1 91.75 158 THR A C 1
ATOM 1248 O O . THR A 1 158 ? 5.105 22.422 -13.773 1 91.75 158 THR A O 1
ATOM 1251 N N . CYS A 1 159 ? 6.551 21.859 -12.148 1 93.44 159 CYS A N 1
ATOM 1252 C CA . CYS A 1 159 ? 6.996 20.672 -12.883 1 93.44 159 CYS A CA 1
ATOM 1253 C C . CYS A 1 159 ? 7.336 19.531 -11.922 1 93.44 159 CYS A C 1
ATOM 1255 O O . CYS A 1 159 ? 8.398 18.922 -12.031 1 93.44 159 CYS A O 1
ATOM 1257 N N . ALA A 1 160 ? 6.543 19.328 -10.945 1 95.44 160 ALA A N 1
ATOM 1258 C CA . ALA A 1 160 ? 6.648 18.203 -10.031 1 95.44 160 ALA A CA 1
ATOM 1259 C C . ALA A 1 160 ? 5.852 17 -10.547 1 95.44 160 ALA A C 1
ATOM 1261 O O . ALA A 1 160 ? 5.121 17.109 -11.531 1 95.44 160 ALA A O 1
ATOM 1262 N N . PRO A 1 161 ? 5.965 15.812 -9.93 1 97.12 161 PRO A N 1
ATOM 1263 C CA . PRO A 1 161 ? 5.25 14.617 -10.391 1 97.12 161 PRO A CA 1
ATOM 1264 C C . PRO A 1 161 ? 3.746 14.852 -10.516 1 97.12 161 PRO A C 1
ATOM 1266 O O . PRO A 1 161 ? 3.115 14.328 -11.445 1 97.12 161 PRO A O 1
ATOM 1269 N N . ALA A 1 162 ? 3.154 15.609 -9.648 1 96.81 162 ALA A N 1
ATOM 1270 C CA . ALA A 1 162 ? 1.721 15.891 -9.727 1 96.81 162 ALA A CA 1
ATOM 1271 C C . ALA A 1 162 ? 1.367 16.578 -11.047 1 96.81 162 ALA A C 1
ATOM 1273 O O . ALA A 1 162 ? 0.35 16.25 -11.664 1 96.81 162 ALA A O 1
ATOM 1274 N N . GLN A 1 163 ? 2.203 17.516 -11.492 1 96.06 163 GLN A N 1
ATOM 1275 C CA . GLN A 1 163 ? 1.961 18.219 -12.75 1 96.06 163 GLN A CA 1
ATOM 1276 C C . GLN A 1 163 ? 2.076 17.266 -13.938 1 96.06 163 GLN A C 1
ATOM 1278 O O . GLN A 1 163 ? 1.31 17.375 -14.898 1 96.06 163 GLN A O 1
ATOM 1283 N N . ILE A 1 164 ? 3.018 16.422 -13.82 1 96.44 164 ILE A N 1
ATOM 1284 C CA . ILE A 1 164 ? 3.205 15.445 -14.875 1 96.44 164 ILE A CA 1
ATOM 1285 C C . ILE A 1 164 ? 2 14.508 -14.93 1 96.44 164 ILE A C 1
ATOM 1287 O O . ILE A 1 164 ? 1.461 14.242 -16.016 1 96.44 164 ILE A O 1
ATOM 1291 N N . ALA A 1 165 ? 1.566 14.023 -13.812 1 97.12 165 ALA A N 1
ATOM 1292 C CA . ALA A 1 165 ? 0.46 13.078 -13.711 1 97.12 165 ALA A CA 1
ATOM 1293 C C . ALA A 1 165 ? -0.825 13.672 -14.281 1 97.12 165 ALA A C 1
ATOM 1295 O O . ALA A 1 165 ? -1.596 12.977 -14.953 1 97.12 165 ALA A O 1
ATOM 1296 N N . PHE A 1 166 ? -1.029 14.914 -14.008 1 96.94 166 PHE A N 1
ATOM 1297 C CA . PHE A 1 166 ? -2.307 15.523 -14.359 1 96.94 166 PHE A CA 1
ATOM 1298 C C . PHE A 1 166 ? -2.154 16.422 -15.578 1 96.94 166 PHE A C 1
ATOM 1300 O O . PHE A 1 166 ? -3.09 17.141 -15.953 1 96.94 166 PHE A O 1
ATOM 1307 N N . LYS A 1 167 ? -1.046 16.5 -16.266 1 95.81 167 LYS A N 1
ATOM 1308 C CA . LYS A 1 167 ? -0.762 17.203 -17.516 1 95.81 167 LYS A CA 1
ATOM 1309 C C . LYS A 1 167 ? -1.13 18.672 -17.406 1 95.81 167 LYS A C 1
ATOM 1311 O O . LYS A 1 167 ? -1.895 19.188 -18.234 1 95.81 167 LYS A O 1
ATOM 1316 N N . THR A 1 168 ? -0.521 19.266 -16.391 1 95.75 168 THR A N 1
ATOM 1317 C CA . THR A 1 168 ? -0.746 20.688 -16.141 1 95.75 168 THR A CA 1
ATOM 1318 C C . THR A 1 168 ? 0.554 21.391 -15.734 1 95.75 168 THR A C 1
ATOM 1320 O O . THR A 1 168 ? 1.521 20.719 -15.344 1 95.75 168 THR A O 1
ATOM 1323 N N . GLU A 1 169 ? 0.572 22.641 -15.977 1 93.44 169 GLU A N 1
ATOM 1324 C CA . GLU A 1 169 ? 1.709 23.438 -15.531 1 93.44 169 GLU A CA 1
ATOM 1325 C C . GLU A 1 169 ? 1.336 24.312 -14.328 1 93.44 169 GLU A C 1
ATOM 1327 O O . GLU A 1 169 ? 2.18 25.016 -13.781 1 93.44 169 GLU A O 1
ATOM 1332 N N . THR A 1 170 ? 0.122 24.203 -13.93 1 92.31 170 THR A N 1
ATOM 1333 C CA . THR A 1 170 ? -0.379 24.953 -12.781 1 92.31 170 THR A CA 1
ATOM 1334 C C . THR A 1 170 ? 0.015 24.266 -11.477 1 92.31 170 THR A C 1
ATOM 1336 O O . THR A 1 170 ? -0.06 23.047 -11.367 1 92.31 170 THR A O 1
ATOM 1339 N N . PRO A 1 171 ? 0.475 25.078 -10.5 1 89.69 171 PRO A N 1
ATOM 1340 C CA . PRO A 1 171 ? 0.728 24.453 -9.203 1 89.69 171 PRO A CA 1
ATOM 1341 C C . PRO A 1 171 ? -0.47 23.672 -8.688 1 89.69 171 PRO A C 1
ATOM 1343 O O . PRO A 1 171 ? -1.616 24.094 -8.859 1 89.69 171 PRO A O 1
ATOM 1346 N N . TYR A 1 172 ? -0.232 22.625 -8.062 1 89 172 TYR A N 1
ATOM 1347 C CA . TYR A 1 172 ? -1.227 21.594 -7.762 1 89 172 TYR A CA 1
ATOM 1348 C C . TYR A 1 172 ? -2.398 22.188 -6.988 1 89 172 TYR A C 1
ATOM 1350 O O . TYR A 1 172 ? -3.559 21.891 -7.289 1 89 172 TYR A O 1
ATOM 1358 N N . PHE A 1 173 ? -2.09 23 -5.965 1 83.12 173 PHE A N 1
ATOM 1359 C CA . PHE A 1 173 ? -3.148 23.531 -5.113 1 83.12 173 PHE A CA 1
ATOM 1360 C C . PHE A 1 173 ? -4.141 24.359 -5.934 1 83.12 173 PHE A C 1
ATOM 1362 O O . PHE A 1 173 ? -5.348 24.312 -5.684 1 83.12 173 PHE A O 1
ATOM 1369 N N . TYR A 1 174 ? -3.619 25.047 -6.832 1 84.56 174 TYR A N 1
ATOM 1370 C CA . TYR A 1 174 ? -4.488 25.844 -7.688 1 84.56 174 TYR A CA 1
ATOM 1371 C C . TYR A 1 174 ? -5.23 24.969 -8.688 1 84.56 174 TYR A C 1
ATOM 1373 O O . TYR A 1 174 ? -6.418 25.188 -8.953 1 84.56 174 TYR A O 1
ATOM 1381 N N . TRP A 1 175 ? -4.566 24.031 -9.164 1 91.12 175 TRP A N 1
ATOM 1382 C CA . TRP A 1 175 ? -5.137 23.141 -10.164 1 91.12 175 TRP A CA 1
ATOM 1383 C C . TRP A 1 175 ? -6.289 22.328 -9.57 1 91.12 175 TRP A C 1
ATOM 1385 O O . TRP A 1 175 ? -7.348 22.203 -10.195 1 91.12 175 TRP A O 1
ATOM 1395 N N . VAL A 1 176 ? -6.141 21.844 -8.367 1 90.69 176 VAL A N 1
ATOM 1396 C CA . VAL A 1 176 ? -7.098 20.922 -7.762 1 90.69 176 VAL A CA 1
ATOM 1397 C C . VAL A 1 176 ? -8.391 21.656 -7.426 1 90.69 176 VAL A C 1
ATOM 1399 O O . VAL A 1 176 ? -9.469 21.062 -7.426 1 90.69 176 VAL A O 1
ATOM 1402 N N . GLN A 1 177 ? -8.32 22.891 -7.219 1 86.12 177 GLN A N 1
ATOM 1403 C CA . GLN A 1 177 ? -9.5 23.703 -6.914 1 86.12 177 GLN A CA 1
ATOM 1404 C C . GLN A 1 177 ? -10.484 23.703 -8.078 1 86.12 177 GLN A C 1
ATOM 1406 O O . GLN A 1 177 ? -11.68 23.922 -7.883 1 86.12 177 GLN A O 1
ATOM 1411 N N . LYS A 1 178 ? -10.008 23.453 -9.266 1 91.88 178 LYS A N 1
ATOM 1412 C CA . LYS A 1 178 ? -10.844 23.453 -10.461 1 91.88 178 LYS A CA 1
ATOM 1413 C C . LYS A 1 178 ? -11.367 22.047 -10.758 1 91.88 178 LYS A C 1
ATOM 1415 O O . LYS A 1 178 ? -12.016 21.828 -11.781 1 91.88 178 LYS A O 1
ATOM 1420 N N . HIS A 1 179 ? -11.133 21.156 -9.914 1 94.75 179 HIS A N 1
ATOM 1421 C CA . HIS A 1 179 ? -11.562 19.781 -10.07 1 94.75 179 HIS A CA 1
ATOM 1422 C C . HIS A 1 179 ? -12.398 19.328 -8.875 1 94.75 179 HIS A C 1
ATOM 1424 O O . HIS A 1 179 ? -11.859 18.75 -7.926 1 94.75 179 HIS A O 1
ATOM 1430 N N . PRO A 1 180 ? -13.633 19.453 -8.922 1 93.69 180 PRO A N 1
ATOM 1431 C CA . PRO A 1 180 ? -14.539 19.312 -7.781 1 93.69 180 PRO A CA 1
ATOM 1432 C C . PRO A 1 180 ? -14.406 17.953 -7.094 1 93.69 180 PRO A C 1
ATOM 1434 O O . PRO A 1 180 ? -14.43 17.875 -5.859 1 93.69 180 PRO A O 1
ATOM 1437 N N . ARG A 1 181 ? -14.328 16.891 -7.875 1 93.88 181 ARG A N 1
ATOM 1438 C CA . ARG A 1 181 ? -14.219 15.578 -7.258 1 93.88 181 ARG A CA 1
ATOM 1439 C C . ARG A 1 181 ? -12.992 15.508 -6.352 1 93.88 181 ARG A C 1
ATOM 1441 O O . ARG A 1 181 ? -13.078 15.039 -5.215 1 93.88 181 ARG A O 1
ATOM 1448 N N . LEU A 1 182 ? -11.891 15.969 -6.84 1 95.12 182 LEU A N 1
ATOM 1449 C CA . LEU A 1 182 ? -10.625 15.859 -6.117 1 95.12 182 LEU A CA 1
ATOM 1450 C C . LEU A 1 182 ? -10.602 16.812 -4.93 1 95.12 182 LEU A C 1
ATOM 1452 O O . LEU A 1 182 ? -10.188 16.438 -3.832 1 95.12 182 LEU A O 1
ATOM 1456 N N . ILE A 1 183 ? -11.039 18 -5.113 1 90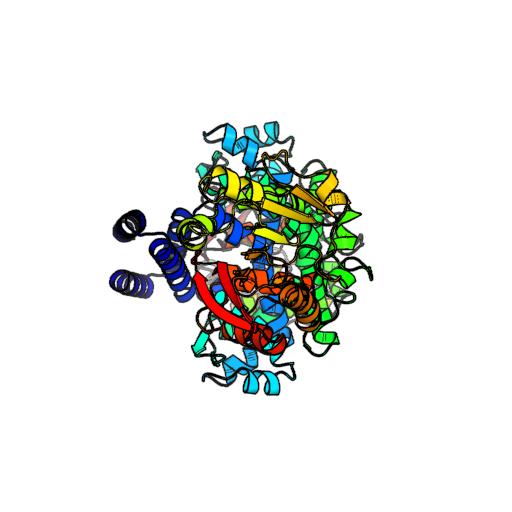.88 183 ILE A N 1
ATOM 1457 C CA . ILE A 1 183 ? -10.969 18.984 -4.039 1 90.88 183 ILE A CA 1
ATOM 1458 C C . ILE A 1 183 ? -11.938 18.594 -2.92 1 90.88 183 ILE A C 1
ATOM 1460 O O . ILE A 1 183 ? -11.664 18.844 -1.743 1 90.88 183 ILE A O 1
ATOM 1464 N N . ASN A 1 184 ? -13.055 17.953 -3.209 1 91.88 184 ASN A N 1
ATOM 1465 C CA . ASN A 1 184 ? -14.008 17.531 -2.191 1 91.88 184 ASN A CA 1
ATOM 1466 C C . ASN A 1 184 ? -13.422 16.438 -1.307 1 91.88 184 ASN A C 1
ATOM 1468 O O . ASN A 1 184 ? -13.648 16.422 -0.096 1 91.88 184 ASN A O 1
ATOM 1472 N N . TYR A 1 185 ? -12.695 15.508 -1.908 1 94.12 185 TYR A N 1
ATOM 1473 C CA . TYR A 1 185 ? -11.984 14.516 -1.111 1 94.12 185 TYR A CA 1
ATOM 1474 C C . TYR A 1 185 ? -11.023 15.18 -0.132 1 94.12 185 TYR A C 1
ATOM 1476 O O . TYR A 1 185 ? -10.992 14.836 1.051 1 94.12 185 TYR A O 1
ATOM 1484 N N . PHE A 1 186 ? -10.32 16.125 -0.643 1 90.06 186 PHE A N 1
ATOM 1485 C CA . PHE A 1 186 ? -9.32 16.812 0.163 1 90.06 186 PHE A CA 1
ATOM 1486 C C . PHE A 1 186 ? -9.977 17.594 1.295 1 90.06 186 PHE A C 1
ATOM 1488 O O . PHE A 1 186 ? -9.531 17.531 2.443 1 90.06 186 PHE A O 1
ATOM 1495 N N . ALA A 1 187 ? -10.969 18.281 0.996 1 83.94 187 ALA A N 1
ATOM 1496 C CA . ALA A 1 187 ? -11.688 19.094 1.98 1 83.94 187 ALA A CA 1
ATOM 1497 C C . ALA A 1 187 ? -12.25 18.219 3.098 1 83.94 187 ALA A C 1
ATOM 1499 O O . ALA A 1 187 ? -12.125 18.547 4.277 1 83.94 187 ALA A O 1
ATOM 1500 N N . ASP A 1 188 ? -12.875 17.125 2.736 1 88.38 188 ASP A N 1
ATOM 1501 C CA . ASP A 1 188 ? -13.414 16.203 3.725 1 88.38 188 ASP A CA 1
ATOM 1502 C C . ASP A 1 188 ? -12.312 15.664 4.633 1 88.38 188 ASP A C 1
ATOM 1504 O O . ASP A 1 188 ? -12.5 15.555 5.844 1 88.38 188 ASP A O 1
ATOM 1508 N N . PHE A 1 189 ? -11.211 15.398 4.027 1 89.62 189 PHE A N 1
ATOM 1509 C CA . PHE A 1 189 ? -10.086 14.852 4.777 1 89.62 189 PHE A CA 1
ATOM 1510 C C . PHE A 1 189 ? -9.555 15.867 5.777 1 89.62 189 PHE A C 1
ATOM 1512 O O . PHE A 1 189 ? -9.312 15.531 6.941 1 89.62 189 PHE A O 1
ATOM 1519 N N . MET A 1 190 ? -9.344 17.062 5.355 1 78.88 190 MET A N 1
ATOM 1520 C CA . MET A 1 190 ? -8.781 18.109 6.207 1 78.88 190 MET A CA 1
ATOM 1521 C C . MET A 1 190 ? -9.695 18.391 7.395 1 78.88 190 MET A C 1
ATOM 1523 O O . MET A 1 190 ? -9.219 18.594 8.516 1 78.88 190 MET A O 1
ATOM 1527 N N . VAL A 1 191 ? -11 18.344 7.176 1 72.5 191 VAL A N 1
ATOM 1528 C CA . VAL A 1 191 ? -11.969 18.594 8.234 1 72.5 191 VAL A CA 1
ATOM 1529 C C . VAL A 1 191 ? -11.984 17.422 9.219 1 72.5 191 VAL A C 1
ATOM 1531 O O . VAL A 1 191 ? -12.062 17.609 10.43 1 72.5 191 VAL A O 1
ATOM 1534 N N . GLY A 1 192 ? -11.891 16.203 8.773 1 73.88 192 GLY A N 1
ATOM 1535 C CA . GLY A 1 192 ? -11.938 15 9.594 1 73.88 192 GLY A CA 1
ATOM 1536 C C . GLY A 1 192 ? -10.695 14.805 10.438 1 73.88 192 GLY A C 1
ATOM 1537 O O . GLY A 1 192 ? -10.773 14.336 11.57 1 73.88 192 GLY A O 1
ATOM 1538 N N . GLN A 1 193 ? -9.578 15.086 9.844 1 66.94 193 GLN A N 1
ATOM 1539 C CA . GLN A 1 193 ? -8.305 14.891 10.523 1 66.94 193 GLN A CA 1
ATOM 1540 C C . GLN A 1 193 ? -8.188 15.773 11.758 1 66.94 193 GLN A C 1
ATOM 1542 O O . GLN A 1 193 ? -7.57 15.391 12.75 1 66.94 193 GLN A O 1
ATOM 1547 N N . ARG A 1 194 ? -8.727 16.844 11.93 1 60.31 194 ARG A N 1
ATOM 1548 C CA . ARG A 1 194 ? -8.602 17.844 12.977 1 60.31 194 ARG A CA 1
ATOM 1549 C C . ARG A 1 194 ? -9.305 17.391 14.25 1 60.31 194 ARG A C 1
ATOM 1551 O O . ARG A 1 194 ? -8.867 17.719 15.359 1 60.31 194 ARG A O 1
ATOM 1558 N N . GLY A 1 195 ? -10.266 16.594 14.133 1 59.28 195 GLY A N 1
ATOM 1559 C CA . GLY A 1 195 ? -11.094 16.328 15.297 1 59.28 195 GLY A CA 1
ATOM 1560 C C . GLY A 1 195 ? -10.414 15.422 16.312 1 59.28 195 GLY A C 1
ATOM 1561 O O . GLY A 1 195 ? -10.75 15.453 17.5 1 59.28 195 GLY A O 1
ATOM 1562 N N . GLU A 1 196 ? -9.328 14.805 15.93 1 63.19 196 GLU A N 1
ATOM 1563 C CA . GLU A 1 196 ? -8.828 13.789 16.859 1 63.19 196 GLU A CA 1
ATOM 1564 C C . GLU A 1 196 ? -7.43 14.133 17.359 1 63.19 196 GLU A C 1
ATOM 1566 O O . GLU A 1 196 ? -6.961 13.57 18.344 1 63.19 196 GLU A O 1
ATOM 1571 N N . MET A 1 197 ? -6.871 15.227 16.875 1 73.31 197 MET A N 1
ATOM 1572 C CA . MET A 1 197 ? -5.469 15.469 17.203 1 73.31 197 MET A CA 1
ATOM 1573 C C . MET A 1 197 ? -5.332 16.625 18.203 1 73.31 197 MET A C 1
ATOM 1575 O O . MET A 1 197 ? -6.094 17.578 18.141 1 73.31 197 MET A O 1
ATOM 1579 N N . PRO A 1 198 ? -4.422 16.359 19.172 1 80.44 198 PRO A N 1
ATOM 1580 C CA . PRO A 1 198 ? -4.16 17.484 20.062 1 80.44 198 PRO A CA 1
ATOM 1581 C C . PRO A 1 198 ? -3.688 18.734 19.328 1 80.44 198 PRO A C 1
ATOM 1583 O O . PRO A 1 198 ? -3.078 18.625 18.25 1 80.44 198 PRO A O 1
ATOM 1586 N N . THR A 1 199 ? -4.145 19.875 19.891 1 86.25 199 THR A N 1
ATOM 1587 C CA . THR A 1 199 ? -3.645 21.141 19.359 1 86.25 199 THR A CA 1
ATOM 1588 C C . THR A 1 199 ? -2.553 21.703 20.266 1 86.25 199 THR A C 1
ATOM 1590 O O . THR A 1 199 ? -2.371 21.25 21.391 1 86.25 199 THR A O 1
ATOM 1593 N N . TRP A 1 200 ? -1.867 22.656 19.703 1 93 200 TRP A N 1
ATOM 1594 C CA . TRP A 1 200 ? -0.733 23.234 20.406 1 93 200 TRP A CA 1
ATOM 1595 C C . TRP A 1 200 ? -1.19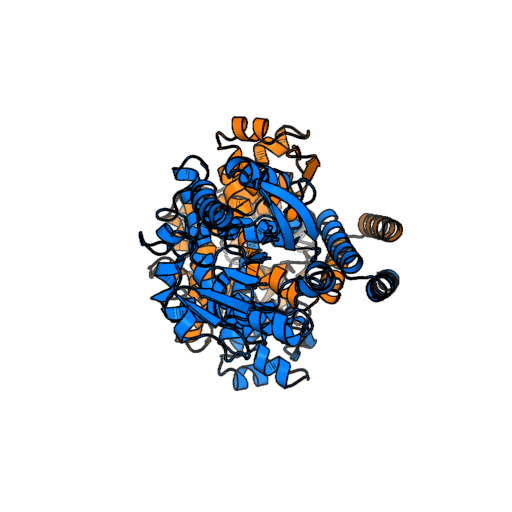5 23.984 21.656 1 93 200 TRP A C 1
ATOM 1597 O O . TRP A 1 200 ? -0.409 24.203 22.594 1 93 200 TRP A O 1
ATOM 1607 N N . LEU A 1 201 ? -2.49 24.328 21.75 1 93.56 201 LEU A N 1
ATOM 1608 C CA . LEU A 1 201 ? -3.027 25.109 22.859 1 93.56 201 LEU A CA 1
ATOM 1609 C C . LEU A 1 201 ? -2.98 24.312 24.156 1 93.56 201 LEU A C 1
ATOM 1611 O O . LEU A 1 201 ? -2.98 24.906 25.25 1 93.56 201 LEU A O 1
ATOM 1615 N N . SER A 1 202 ? -2.889 23.016 24 1 88.25 202 SER A N 1
ATOM 1616 C CA . SER A 1 202 ? -2.842 22.172 25.188 1 88.25 202 SER A CA 1
ATOM 1617 C C . SER A 1 202 ? -1.44 22.141 25.781 1 88.25 202 SER A C 1
ATOM 1619 O O . SER A 1 202 ? -1.272 21.812 26.969 1 88.25 202 SER A O 1
ATOM 1621 N N . LYS A 1 203 ? -0.474 22.484 25.078 1 93.25 203 LYS A N 1
ATOM 1622 C CA . LYS A 1 203 ? 0.905 22.312 25.516 1 93.25 203 LYS A CA 1
ATOM 1623 C C . LYS A 1 203 ? 1.634 23.656 25.594 1 93.25 203 LYS A C 1
ATOM 1625 O O . LYS A 1 203 ? 2.594 23.797 26.359 1 93.25 203 LYS A O 1
ATOM 1630 N N . TYR A 1 204 ? 1.189 24.609 24.859 1 96 204 TYR A N 1
ATOM 1631 C CA . TYR A 1 204 ? 1.856 25.906 24.812 1 96 204 TYR A CA 1
ATOM 1632 C C . TYR A 1 204 ? 1.271 26.859 25.844 1 96 204 TYR A C 1
ATOM 1634 O O . TYR A 1 204 ? 0.05 27.016 25.922 1 96 204 TYR A O 1
ATOM 1642 N N . PRO A 1 205 ? 2.064 27.547 26.625 1 95.88 205 PRO A N 1
ATOM 1643 C CA . PRO A 1 205 ? 1.583 28.406 27.719 1 95.88 205 PRO A CA 1
ATOM 1644 C C . PRO A 1 205 ? 1.183 29.797 27.234 1 95.88 205 PRO A C 1
ATOM 1646 O O . PRO A 1 205 ? 1.681 30.797 27.75 1 95.88 205 PRO A O 1
ATOM 1649 N N . ILE A 1 206 ? 0.206 29.875 26.391 1 96.88 206 ILE A N 1
ATOM 1650 C CA . ILE A 1 206 ? -0.158 31.125 25.734 1 96.88 206 ILE A CA 1
ATOM 1651 C C . ILE A 1 206 ? -0.81 32.062 26.75 1 96.88 206 ILE A C 1
ATOM 1653 O O . ILE A 1 206 ? -0.623 33.281 26.688 1 96.88 206 ILE A O 1
ATOM 1657 N N . GLU A 1 207 ? -1.582 31.594 27.688 1 96.62 207 GLU A N 1
ATOM 1658 C CA . GLU A 1 207 ? -2.242 32.438 28.688 1 96.62 207 GLU A CA 1
ATOM 1659 C C . GLU A 1 207 ? -1.225 33.125 29.578 1 96.62 207 GLU A C 1
ATOM 1661 O O . GLU A 1 207 ? -1.343 34.344 29.844 1 96.62 207 GLU A O 1
ATOM 1666 N N . GLU A 1 208 ? -0.313 32.344 29.984 1 96.44 208 GLU A N 1
ATOM 1667 C CA . GLU A 1 208 ? 0.735 32.906 30.844 1 96.44 208 GLU A CA 1
ATOM 1668 C C . GLU A 1 208 ? 1.562 33.938 30.094 1 96.44 208 GLU A C 1
ATOM 1670 O O . GLU A 1 208 ? 1.903 35 30.641 1 96.44 208 GLU A O 1
ATOM 1675 N N . GLU A 1 209 ? 1.818 33.719 28.828 1 96.75 209 GLU A N 1
ATOM 1676 C CA . GLU A 1 209 ? 2.717 34.562 28.047 1 96.75 209 GLU A CA 1
ATOM 1677 C C . GLU A 1 209 ? 2.02 35.844 27.594 1 96.75 209 GLU A C 1
ATOM 1679 O O . GLU A 1 209 ? 2.674 36.812 27.188 1 96.75 209 GLU A O 1
ATOM 1684 N N . THR A 1 210 ? 0.681 35.844 27.656 1 97.25 210 THR A N 1
ATOM 1685 C CA . THR A 1 210 ? -0.055 37 27.188 1 97.25 210 THR A CA 1
ATOM 1686 C C . THR A 1 210 ? -0.746 37.719 28.344 1 97.25 210 THR A C 1
ATOM 1688 O O . THR A 1 210 ? -1.55 38.625 28.141 1 97.25 210 THR A O 1
ATOM 1691 N N . ARG A 1 211 ? -0.38 37.375 29.562 1 95.44 211 ARG A N 1
ATOM 1692 C CA . ARG A 1 211 ? -1.085 37.844 30.75 1 95.44 211 ARG A CA 1
ATOM 1693 C C . ARG A 1 211 ? -0.994 39.375 30.859 1 95.44 211 ARG A C 1
ATOM 1695 O O . ARG A 1 211 ? -1.953 40 31.266 1 95.44 211 ARG A O 1
ATOM 1702 N N . ASP A 1 212 ? 0.103 39.938 30.453 1 95 212 ASP A N 1
ATOM 1703 C CA . ASP A 1 212 ? 0.331 41.375 30.625 1 95 212 ASP A CA 1
ATOM 1704 C C . ASP A 1 212 ? 0.177 42.125 29.312 1 95 212 ASP A C 1
ATOM 1706 O O . ASP A 1 212 ? 0.603 43.281 29.188 1 95 212 ASP A O 1
ATOM 1710 N N . TRP A 1 213 ? -0.383 41.406 28.359 1 96.56 213 TRP A N 1
ATOM 1711 C CA . TRP A 1 213 ? -0.539 42.031 27.047 1 96.56 213 TRP A CA 1
ATOM 1712 C C . TRP A 1 213 ? -1.629 43.094 27.078 1 96.56 213 TRP A C 1
ATOM 1714 O O . TRP A 1 213 ? -2.635 42.938 27.781 1 96.56 213 TRP A O 1
ATOM 1724 N N . ASN A 1 214 ? -1.444 44.219 26.312 1 96.38 214 ASN A N 1
ATOM 1725 C CA . ASN A 1 214 ? -2.457 45.25 26.156 1 96.38 214 ASN A CA 1
ATOM 1726 C C . ASN A 1 214 ? -3.67 44.75 25.391 1 96.38 214 ASN A C 1
ATOM 1728 O O . ASN A 1 214 ? -3.566 44.406 24.203 1 96.38 214 ASN A O 1
ATOM 1732 N N . PRO A 1 215 ? -4.859 44.719 25.969 1 95 215 PRO A N 1
ATOM 1733 C CA . PRO A 1 215 ? -6.047 44.125 25.344 1 95 215 PRO A CA 1
ATOM 1734 C C . PRO A 1 215 ? -6.488 44.875 24.094 1 95 215 PRO A C 1
ATOM 1736 O O . PRO A 1 215 ? -7.297 44.344 23.312 1 95 215 PRO A O 1
ATOM 1739 N N . LYS A 1 216 ? -6.039 46.062 23.891 1 96.31 216 LYS A N 1
ATOM 1740 C CA . LYS A 1 216 ? -6.434 46.844 22.719 1 96.31 216 LYS A CA 1
ATOM 1741 C C . LYS A 1 216 ? -5.543 46.531 21.516 1 96.31 216 LYS A C 1
ATOM 1743 O O . LYS A 1 216 ? -5.875 46.875 20.375 1 96.31 216 LYS A O 1
ATOM 1748 N N . GLU A 1 217 ? -4.465 45.781 21.766 1 97.69 217 GLU A N 1
ATOM 1749 C CA . GLU A 1 217 ? -3.488 45.5 20.734 1 97.69 217 GLU A CA 1
ATOM 1750 C C . GLU A 1 217 ? -3.668 44.062 20.203 1 97.69 217 GLU A C 1
ATOM 1752 O O . GLU A 1 217 ? -4.285 43.219 20.859 1 97.69 217 GLU A O 1
ATOM 1757 N N . PRO A 1 218 ? -3.16 43.875 19.031 1 98.44 218 PRO A N 1
ATOM 1758 C CA . PRO A 1 218 ? -3.271 42.5 18.5 1 98.44 218 PRO A CA 1
ATOM 1759 C C . PRO A 1 218 ? -2.453 41.5 19.297 1 98.44 218 PRO A C 1
ATOM 1761 O O . PRO A 1 218 ? -1.24 41.656 19.438 1 98.44 218 PRO A O 1
ATOM 1764 N N . VAL A 1 219 ? -3.119 40.469 19.781 1 98.56 219 VAL A N 1
ATOM 1765 C CA . VAL A 1 219 ? -2.434 39.438 20.562 1 98.56 219 VAL A CA 1
ATOM 1766 C C . VAL A 1 219 ? -2.096 38.25 19.656 1 98.56 219 VAL A C 1
ATOM 1768 O O . VAL A 1 219 ? -1.149 37.5 19.922 1 98.56 219 VAL A O 1
ATOM 1771 N N . PHE A 1 220 ? -2.922 38.031 18.656 1 98.62 220 PHE A N 1
ATOM 1772 C CA . PHE A 1 220 ? -2.814 36.812 17.828 1 98.62 220 PHE A CA 1
ATOM 1773 C C . PHE A 1 220 ? -3.25 37.125 16.391 1 98.62 220 PHE A C 1
ATOM 1775 O O . PHE A 1 220 ? -4.402 37.469 16.156 1 98.62 220 PHE A O 1
ATOM 1782 N N . VAL A 1 221 ? -2.355 37.031 15.508 1 98.81 221 VAL A N 1
ATOM 1783 C CA . VAL A 1 221 ? -2.645 37.125 14.086 1 98.81 221 VAL A CA 1
ATOM 1784 C C . VAL A 1 221 ? -2.467 35.781 13.422 1 98.81 221 VAL A C 1
ATOM 1786 O O . VAL A 1 221 ? -1.345 35.281 13.305 1 98.81 221 VAL A O 1
ATOM 1789 N N . ASP A 1 222 ? -3.531 35.156 12.992 1 98.56 222 ASP A N 1
ATOM 1790 C CA . ASP A 1 222 ? -3.5 33.875 12.281 1 98.56 222 ASP A CA 1
ATOM 1791 C C . ASP A 1 222 ? -3.256 34.094 10.789 1 98.56 222 ASP A C 1
ATOM 1793 O O . ASP A 1 222 ? -4.203 34.281 10.016 1 98.56 222 ASP A O 1
ATOM 1797 N N . VAL A 1 223 ? -1.984 34.031 10.414 1 98.5 223 VAL A N 1
ATOM 1798 C CA . VAL A 1 223 ? -1.557 34.281 9.047 1 98.5 223 VAL A CA 1
ATOM 1799 C C . VAL A 1 223 ? -1.811 33.062 8.172 1 98.5 223 VAL A C 1
ATOM 1801 O O . VAL A 1 223 ? -1.254 32 8.422 1 98.5 223 VAL A O 1
ATOM 1804 N N . GLY A 1 224 ? -2.615 33.25 7.137 1 96.44 224 GLY A N 1
ATOM 1805 C CA . GLY A 1 224 ? -2.998 32.125 6.332 1 96.44 224 GLY A CA 1
ATOM 1806 C C . GLY A 1 224 ? -3.826 31.094 7.098 1 96.44 224 GLY A C 1
ATOM 1807 O O . GLY A 1 224 ? -3.572 29.891 7.016 1 96.44 224 GLY A O 1
ATOM 1808 N N . GLY A 1 225 ? -4.816 31.547 7.848 1 94.88 225 GLY A N 1
ATOM 1809 C CA . GLY A 1 225 ? -5.48 30.734 8.852 1 94.88 225 GLY A CA 1
ATOM 1810 C C . GLY A 1 225 ? -6.652 29.938 8.289 1 94.88 225 GLY A C 1
ATOM 1811 O O . GLY A 1 225 ? -7.379 29.281 9.039 1 94.88 225 GLY A O 1
ATOM 1812 N N . GLY A 1 226 ? -6.844 29.969 6.977 1 90.62 226 GLY A N 1
ATOM 1813 C CA . GLY A 1 226 ? -7.945 29.234 6.379 1 90.62 226 GLY A CA 1
ATOM 1814 C C . GLY A 1 226 ? -9.305 29.766 6.793 1 90.62 226 GLY A C 1
ATOM 1815 O O . GLY A 1 226 ? -9.57 30.969 6.688 1 90.62 226 GLY A O 1
ATOM 1816 N N . PHE A 1 227 ? -10.133 28.875 7.277 1 88.88 227 PHE A N 1
ATOM 1817 C CA . PHE A 1 227 ? -11.484 29.266 7.637 1 88.88 227 PHE A CA 1
ATOM 1818 C C . PHE A 1 227 ? -11.539 29.75 9.078 1 88.88 227 PHE A C 1
ATOM 1820 O O . PHE A 1 227 ? -12.602 30.172 9.562 1 88.88 227 PHE A O 1
ATOM 1827 N N . GLY A 1 228 ? -10.469 29.688 9.727 1 92.56 228 GLY A N 1
ATOM 1828 C CA . GLY A 1 228 ? -10.391 30.328 11.039 1 92.56 228 GLY A CA 1
ATOM 1829 C C . GLY A 1 228 ? -10.555 29.359 12.188 1 92.56 228 GLY A C 1
ATOM 1830 O O . GLY A 1 228 ? -10.828 29.766 13.32 1 92.56 228 GLY A O 1
ATOM 1831 N N . HIS A 1 229 ? -10.305 28.062 11.953 1 89 229 HIS A N 1
ATOM 1832 C CA . HIS A 1 229 ? -10.492 27.047 12.977 1 89 229 HIS A CA 1
ATOM 1833 C C . HIS A 1 229 ? -9.617 27.312 14.195 1 89 229 HIS A C 1
ATOM 1835 O O . HIS A 1 229 ? -10.055 27.125 15.336 1 89 229 HIS A O 1
ATOM 1841 N N . MET A 1 230 ? -8.406 27.781 13.984 1 92.69 230 MET A N 1
ATOM 1842 C CA . MET A 1 230 ? -7.484 28.016 15.094 1 92.69 230 MET A CA 1
ATOM 1843 C C . MET A 1 230 ? -7.902 29.234 15.898 1 92.69 230 MET A C 1
ATOM 1845 O O . MET A 1 230 ? -7.742 29.266 17.125 1 92.69 230 MET A O 1
ATOM 1849 N N . CYS A 1 231 ? -8.383 30.25 15.203 1 96 231 CYS A N 1
ATOM 1850 C CA . CYS A 1 231 ? -8.906 31.406 15.906 1 96 231 CYS A CA 1
ATOM 1851 C C . CYS A 1 231 ? -10.094 31.031 16.781 1 96 231 CYS A C 1
ATOM 1853 O O . CYS A 1 231 ? -10.172 31.453 17.938 1 96 231 CYS A O 1
ATOM 1855 N N . LEU A 1 232 ? -10.953 30.25 16.172 1 93.56 232 LEU A N 1
ATOM 1856 C CA . LEU A 1 232 ? -12.117 29.781 16.922 1 93.56 232 LEU A CA 1
ATOM 1857 C C . LEU A 1 232 ? -11.695 28.984 18.141 1 93.56 232 LEU A C 1
ATOM 1859 O O . LEU A 1 232 ? -12.234 29.188 19.234 1 93.56 232 LEU A O 1
ATOM 1863 N N . GLU A 1 233 ? -10.789 28.094 17.969 1 92 233 GLU A N 1
ATOM 1864 C CA . GLU A 1 233 ? -10.297 27.266 19.062 1 92 233 GLU A CA 1
ATOM 1865 C C . GLU A 1 233 ? -9.648 28.125 20.156 1 92 233 GLU A C 1
ATOM 1867 O O . GLU A 1 233 ? -9.836 27.875 21.344 1 92 233 GLU A O 1
ATOM 1872 N N . LEU A 1 234 ? -8.852 29.078 19.781 1 95.81 234 LEU A N 1
ATOM 1873 C CA . LEU A 1 234 ? -8.188 29.969 20.734 1 95.81 234 LEU A CA 1
ATOM 1874 C C . LEU A 1 234 ? -9.211 30.703 21.594 1 95.81 234 LEU A C 1
ATOM 1876 O O . LEU A 1 234 ? -9.094 30.734 22.812 1 95.81 234 LEU A O 1
ATOM 1880 N N . ARG A 1 235 ? -10.188 31.297 20.922 1 96.25 235 ARG A N 1
ATOM 1881 C CA . ARG A 1 235 ? -11.203 32.062 21.641 1 96.25 235 ARG A CA 1
ATOM 1882 C C . ARG A 1 235 ? -12.039 31.188 22.547 1 96.25 235 ARG A C 1
ATOM 1884 O O . ARG A 1 235 ? -12.461 31.609 23.625 1 96.25 235 ARG A O 1
ATOM 1891 N N . THR A 1 236 ? -12.273 29.938 22.125 1 94 236 THR A N 1
ATOM 1892 C CA . THR A 1 236 ? -13.133 29.016 22.875 1 94 236 THR A CA 1
ATOM 1893 C C . THR A 1 236 ? -12.359 28.375 24.016 1 94 236 THR A C 1
ATOM 1895 O O . THR A 1 236 ? -12.883 28.266 25.141 1 94 236 THR A O 1
ATOM 1898 N N . GLU A 1 237 ? -11.164 28.016 23.797 1 93.25 237 GLU A N 1
ATOM 1899 C CA . GLU A 1 237 ? -10.422 27.234 24.781 1 93.25 237 GLU A CA 1
ATOM 1900 C C . GLU A 1 237 ? -9.609 28.141 25.703 1 93.25 237 GLU A C 1
ATOM 1902 O O . GLU A 1 237 ? -9.273 27.766 26.812 1 93.25 237 GLU A O 1
ATOM 1907 N N . LYS A 1 238 ? -9.25 29.297 25.25 1 95.88 238 LYS A N 1
ATOM 1908 C CA . LYS A 1 238 ? -8.43 30.234 26.031 1 95.88 238 LYS A CA 1
ATOM 1909 C C . LYS A 1 238 ? -9.086 31.609 26.094 1 95.88 238 LYS A C 1
ATOM 1911 O O . LYS A 1 238 ? -8.492 32.594 25.656 1 95.88 238 LYS A O 1
ATOM 1916 N N . PRO A 1 239 ? -10.203 31.656 26.672 1 93.69 239 PRO A N 1
ATOM 1917 C CA . PRO A 1 239 ? -10.938 32.938 26.719 1 93.69 239 PRO A CA 1
ATOM 1918 C C . PRO A 1 239 ? -10.195 34 27.5 1 93.69 239 PRO A C 1
ATOM 1920 O O . PRO A 1 239 ? -10.484 35.188 27.344 1 93.69 239 PRO A O 1
ATOM 1923 N N . ASN A 1 240 ? -9.25 33.625 28.266 1 94.44 240 ASN A N 1
ATOM 1924 C CA . ASN A 1 240 ? -8.516 34.594 29.094 1 94.44 240 ASN A CA 1
ATOM 1925 C C . ASN A 1 240 ? -7.383 35.25 28.312 1 94.44 240 ASN A C 1
ATOM 1927 O O . ASN A 1 240 ? -6.723 36.156 28.828 1 94.44 240 ASN A O 1
ATOM 1931 N N . VAL A 1 241 ? -7.121 34.812 27.125 1 96.62 241 VAL A N 1
ATOM 1932 C CA . VAL A 1 241 ? -6.195 35.5 26.25 1 96.62 241 VAL A CA 1
ATOM 1933 C C . VAL A 1 241 ? -6.867 36.75 25.688 1 96.62 241 VAL A C 1
ATOM 1935 O O . VAL A 1 241 ? -7.684 36.688 24.766 1 96.62 241 VAL A O 1
ATOM 1938 N N . LEU A 1 242 ? -6.457 37.812 26.312 1 94.25 242 LEU A N 1
ATOM 1939 C CA . LEU A 1 242 ? -7.09 39.062 25.938 1 94.25 242 LEU A CA 1
ATOM 1940 C C . LEU A 1 242 ? -6.336 39.719 24.797 1 94.25 242 LEU A C 1
ATOM 1942 O O . LEU A 1 242 ? -5.156 39.438 24.578 1 94.25 242 LEU A O 1
ATOM 1946 N N . GLY A 1 243 ? -7.047 40.562 24 1 96.81 243 GLY A N 1
ATOM 1947 C CA . GLY A 1 243 ? -6.465 41.25 22.844 1 96.81 243 GLY A CA 1
ATOM 1948 C C . GLY A 1 243 ? -7.168 40.906 21.547 1 96.81 243 GLY A C 1
ATOM 1949 O O . GLY A 1 243 ? -8.055 40.062 21.516 1 96.81 243 GLY A O 1
ATOM 1950 N N . ARG A 1 244 ? -6.73 41.625 20.547 1 98 244 ARG A N 1
ATOM 1951 C CA . ARG A 1 244 ? -7.359 41.469 19.234 1 98 244 ARG A CA 1
ATOM 1952 C C . ARG A 1 244 ? -6.859 40.219 18.531 1 98 244 ARG A C 1
ATOM 1954 O O . ARG A 1 244 ? -5.652 39.969 18.438 1 98 244 ARG A O 1
ATOM 1961 N N . VAL A 1 245 ? -7.746 39.344 18.109 1 98.5 245 VAL A N 1
ATOM 1962 C CA . VAL A 1 245 ? -7.453 38.156 17.297 1 98.5 245 VAL A CA 1
ATOM 1963 C C . VAL A 1 245 ? -7.844 38.438 15.844 1 98.5 245 VAL A C 1
ATOM 1965 O O . VAL A 1 245 ? -8.969 38.844 15.562 1 98.5 245 VAL A O 1
ATOM 1968 N N . ILE A 1 246 ? -6.902 38.25 14.961 1 98.62 246 ILE A N 1
ATOM 1969 C CA . ILE A 1 246 ? -7.102 38.625 13.562 1 98.62 246 ILE A CA 1
ATOM 1970 C C . ILE A 1 246 ? -6.832 37.406 12.68 1 98.62 246 ILE A C 1
ATOM 1972 O O . ILE A 1 246 ? -5.777 36.75 12.789 1 98.62 246 ILE A O 1
ATOM 1976 N N . LEU A 1 247 ? -7.77 37 11.836 1 98.5 247 LEU A N 1
ATOM 1977 C CA . LEU A 1 247 ? -7.602 35.969 10.812 1 98.5 247 LEU A CA 1
ATOM 1978 C C . LEU A 1 247 ? -7.23 36.594 9.469 1 98.5 247 LEU A C 1
ATOM 1980 O O . LEU A 1 247 ? -7.957 37.438 8.961 1 98.5 247 LEU A O 1
ATOM 1984 N N . GLN A 1 248 ? -6.113 36.25 8.961 1 98.38 248 GLN A N 1
ATOM 1985 C CA . GLN A 1 248 ? -5.688 36.719 7.641 1 98.38 248 GLN A CA 1
ATOM 1986 C C . GLN A 1 248 ? -5.715 35.562 6.625 1 98.38 248 GLN A C 1
ATOM 1988 O O . GLN A 1 248 ? -5.164 34.5 6.871 1 98.38 248 GLN A O 1
ATOM 1993 N N . GLU A 1 249 ? -6.348 35.75 5.531 1 96.31 249 GLU A N 1
ATOM 1994 C CA . GLU A 1 249 ? -6.406 34.812 4.414 1 96.31 249 GLU A CA 1
ATOM 1995 C C . GLU A 1 249 ? -6.793 35.5 3.119 1 96.31 249 GLU A C 1
ATOM 1997 O O . GLU A 1 249 ? -7.176 36.688 3.135 1 96.31 249 GLU A O 1
ATOM 2002 N N . LEU A 1 250 ? -6.641 34.781 2.059 1 93.06 250 LEU A N 1
ATOM 2003 C CA . LEU A 1 250 ? -7.082 35.312 0.771 1 93.06 250 LEU A CA 1
ATOM 2004 C C . LEU A 1 250 ? -8.594 35.5 0.746 1 93.06 250 LEU A C 1
ATOM 2006 O O . LEU A 1 250 ? -9.305 34.906 1.574 1 93.06 250 LEU A O 1
ATOM 2010 N N . ASP A 1 251 ? -9.062 36.188 -0.224 1 93.38 251 ASP A N 1
ATOM 2011 C CA . ASP A 1 251 ? -10.438 36.688 -0.323 1 93.38 251 ASP A CA 1
ATOM 2012 C C . ASP A 1 251 ? -11.43 35.5 -0.244 1 93.38 251 ASP A C 1
ATOM 2014 O O . ASP A 1 251 ? -12.367 35.531 0.553 1 93.38 251 ASP A O 1
ATOM 2018 N N . HIS A 1 252 ? -11.227 34.5 -0.999 1 85.38 252 HIS A N 1
ATOM 2019 C CA . HIS A 1 252 ? -12.164 33.406 -1.07 1 85.38 252 HIS A CA 1
ATOM 2020 C C . HIS A 1 252 ? -12.328 32.719 0.288 1 85.38 252 HIS A C 1
ATOM 2022 O O . HIS A 1 252 ? -13.438 32.344 0.675 1 85.38 252 HIS A O 1
ATOM 2028 N N . ALA A 1 253 ? -11.281 32.531 1.008 1 87.06 253 ALA A N 1
ATOM 2029 C CA . ALA A 1 253 ? -11.328 31.891 2.316 1 87.06 253 ALA A CA 1
ATOM 2030 C C . ALA A 1 253 ? -12.008 32.781 3.348 1 87.06 253 ALA A C 1
ATOM 2032 O O . ALA A 1 253 ? -12.766 32.312 4.191 1 87.06 253 ALA A O 1
ATOM 2033 N N . ILE A 1 254 ? -11.758 34.062 3.318 1 92.81 254 ILE A N 1
ATOM 2034 C CA . ILE A 1 254 ? -12.336 35.031 4.266 1 92.81 254 ILE A CA 1
ATOM 2035 C C . ILE A 1 254 ? -13.852 35.062 4.098 1 92.81 254 ILE A C 1
ATOM 2037 O O . ILE A 1 254 ? -14.586 35.094 5.086 1 92.81 254 ILE A O 1
ATOM 2041 N N . LYS A 1 255 ? -14.266 34.969 2.828 1 92.19 255 LYS A N 1
ATOM 2042 C CA . LYS A 1 255 ? -15.695 34.969 2.533 1 92.19 255 LYS A CA 1
ATOM 2043 C C . LYS A 1 255 ? -16.375 33.719 3.109 1 92.19 255 LYS A C 1
ATOM 2045 O O . LYS A 1 255 ? -17.578 33.75 3.41 1 92.19 255 LYS A O 1
ATOM 2050 N N . ASN A 1 256 ? -15.609 32.719 3.293 1 88.56 256 ASN A N 1
ATOM 2051 C CA . ASN A 1 256 ? -16.172 31.453 3.768 1 88.56 256 ASN A CA 1
ATOM 2052 C C . ASN A 1 256 ? -15.703 31.125 5.188 1 88.56 256 ASN A C 1
ATOM 2054 O O . ASN A 1 256 ? -15.742 29.969 5.613 1 88.56 256 ASN A O 1
ATOM 2058 N N . ALA A 1 257 ? -15.203 32.125 5.871 1 91.81 257 ALA A N 1
ATOM 2059 C CA . ALA A 1 257 ? -14.711 31.938 7.23 1 91.81 257 ALA A CA 1
ATOM 2060 C C . ALA A 1 257 ? -15.828 31.453 8.148 1 91.81 257 ALA A C 1
ATOM 2062 O O . ALA A 1 257 ? -17 31.781 7.953 1 91.81 257 ALA A O 1
ATOM 2063 N N . LEU A 1 258 ? -15.492 30.656 9.141 1 91.19 258 LEU A N 1
ATOM 2064 C CA . LEU A 1 258 ? -16.422 30.203 10.164 1 91.19 258 LEU A CA 1
ATOM 2065 C C . LEU A 1 258 ? -16.969 31.391 10.961 1 91.19 258 LEU A C 1
ATOM 2067 O O . LEU A 1 258 ? -16.312 32.406 11.086 1 91.19 258 LEU A O 1
ATOM 2071 N N . PRO A 1 259 ? -18.234 31.188 11.391 1 91.81 259 PRO A N 1
ATOM 2072 C CA . PRO A 1 259 ? -18.719 32.219 12.312 1 91.81 259 PRO A CA 1
ATOM 2073 C C . PRO A 1 259 ? -17.938 32.25 13.625 1 91.81 259 PRO A C 1
ATOM 2075 O O . PRO A 1 259 ? -17.875 31.219 14.336 1 91.81 259 PRO A O 1
ATOM 2078 N N . MET A 1 260 ? -17.234 33.312 13.914 1 93.12 260 MET A N 1
ATOM 2079 C CA . MET A 1 260 ? -16.422 33.469 15.125 1 93.12 260 MET A CA 1
ATOM 2080 C C . MET A 1 260 ? -16.703 34.781 15.805 1 93.12 260 MET A C 1
ATOM 2082 O O . MET A 1 260 ? -16.812 35.812 15.141 1 93.12 260 MET A O 1
ATOM 2086 N N . LYS A 1 261 ? -16.844 34.656 17.141 1 91.44 261 LYS A N 1
ATOM 2087 C CA . LYS A 1 261 ? -17.016 35.875 17.922 1 91.44 261 LYS A CA 1
ATOM 2088 C C . LYS A 1 261 ? -15.656 36.469 18.281 1 91.44 261 LYS A C 1
ATOM 2090 O O . LYS A 1 261 ? -14.711 35.75 18.609 1 91.44 261 LYS A O 1
ATOM 2095 N N . ASP A 1 262 ? -15.555 37.812 18.203 1 94.44 262 ASP A N 1
ATOM 2096 C CA . ASP A 1 262 ? -14.391 38.594 18.672 1 94.44 262 ASP A CA 1
ATOM 2097 C C . ASP A 1 262 ? -13.148 38.219 17.859 1 94.44 262 ASP A C 1
ATOM 2099 O O . ASP A 1 262 ? -12.062 38.062 18.422 1 94.44 262 ASP A O 1
ATOM 2103 N N . VAL A 1 263 ? -13.281 37.875 16.562 1 97.88 263 VAL A N 1
ATOM 2104 C CA . VAL A 1 263 ? -12.195 37.656 15.617 1 97.88 263 VAL A CA 1
ATOM 2105 C C . VAL A 1 263 ? -12.336 38.594 14.422 1 97.88 263 VAL A C 1
ATOM 2107 O O . VAL A 1 263 ? -13.406 38.656 13.805 1 97.88 263 VAL A O 1
ATOM 2110 N N . GLU A 1 264 ? -11.367 39.375 14.18 1 98.06 264 GLU A N 1
ATOM 2111 C CA . GLU A 1 264 ? -11.344 40.219 13 1 98.06 264 GLU A CA 1
ATOM 2112 C C . GLU A 1 264 ? -10.898 39.469 11.758 1 98.06 264 GLU A C 1
ATOM 2114 O O . GLU A 1 264 ? -10 38.625 11.828 1 98.06 264 GLU A O 1
ATOM 2119 N N . LEU A 1 265 ? -11.594 39.688 10.688 1 97.94 265 LEU A N 1
ATOM 2120 C CA . LEU A 1 265 ? -11.25 39.062 9.414 1 97.94 265 LEU A CA 1
ATOM 2121 C C . LEU A 1 265 ? -10.555 40.062 8.492 1 97.94 265 LEU A C 1
ATOM 2123 O O . LEU A 1 265 ? -11.008 41.188 8.344 1 97.94 265 LEU A O 1
ATOM 2127 N N . GLU A 1 266 ? -9.477 39.656 7.941 1 98.06 266 GLU A N 1
ATOM 2128 C CA . GLU A 1 266 ? -8.719 40.531 7.043 1 98.06 266 GLU A CA 1
ATOM 2129 C C . GLU A 1 266 ? -8.234 39.781 5.812 1 98.06 266 GLU A C 1
ATOM 2131 O O . GLU A 1 266 ? -7.613 38.719 5.934 1 98.06 266 GLU A O 1
ATOM 2136 N N . VAL A 1 267 ? -8.5 40.25 4.605 1 97.75 267 VAL A N 1
ATOM 2137 C CA . VAL A 1 267 ? -7.922 39.719 3.381 1 97.75 267 VAL A CA 1
ATOM 2138 C C . VAL A 1 267 ? -6.445 40.094 3.291 1 97.75 267 VAL A C 1
ATOM 2140 O O . VAL A 1 267 ? -6.094 41.281 3.355 1 97.75 267 VAL A O 1
ATOM 2143 N N . HIS A 1 268 ? -5.594 39.094 3.189 1 97.94 268 HIS A N 1
ATOM 2144 C CA . HIS A 1 268 ? -4.156 39.344 3.158 1 97.94 268 HIS A CA 1
ATOM 2145 C C . HIS A 1 268 ? -3.418 38.219 2.471 1 97.94 268 HIS A C 1
ATOM 2147 O O . HIS A 1 268 ? -3.744 37.031 2.682 1 97.94 268 HIS A O 1
ATOM 2153 N N . ASP A 1 269 ? -2.486 38.562 1.592 1 97.06 269 ASP A N 1
ATOM 2154 C CA . ASP A 1 269 ? -1.521 37.656 0.986 1 97.06 269 ASP A CA 1
ATOM 2155 C C . ASP A 1 269 ? -0.188 37.688 1.73 1 97.06 269 ASP A C 1
ATOM 2157 O O . ASP A 1 269 ? 0.522 38.688 1.693 1 97.06 269 ASP A O 1
ATOM 2161 N N . PHE A 1 270 ? 0.191 36.562 2.336 1 97.81 270 PHE A N 1
ATOM 2162 C CA . PHE A 1 270 ? 1.359 36.562 3.209 1 97.81 270 PHE A CA 1
ATOM 2163 C C . PHE A 1 270 ? 2.643 36.688 2.393 1 97.81 270 PHE A C 1
ATOM 2165 O O . PHE A 1 270 ? 3.736 36.781 2.955 1 97.81 270 PHE A O 1
ATOM 2172 N N . PHE A 1 271 ? 2.557 36.75 1.082 1 97.38 271 PHE A N 1
ATOM 2173 C CA . PHE A 1 271 ? 3.705 37.062 0.233 1 97.38 271 PHE A CA 1
ATOM 2174 C C . PHE A 1 271 ? 3.873 38.562 0.063 1 97.38 271 PHE A C 1
ATOM 2176 O O . PHE A 1 271 ? 4.812 39.031 -0.594 1 97.38 271 PHE A O 1
ATOM 2183 N N . THR A 1 272 ? 3.029 39.344 0.607 1 98.06 272 THR A N 1
ATOM 2184 C CA . THR A 1 272 ? 3.123 40.812 0.641 1 98.06 272 THR A CA 1
ATOM 2185 C C . THR A 1 272 ? 3.402 41.281 2.059 1 98.06 272 THR A C 1
ATOM 2187 O O . THR A 1 272 ? 3.262 40.531 3.021 1 98.06 272 THR A O 1
ATOM 2190 N N . PRO A 1 273 ? 3.807 42.531 2.17 1 98.25 273 PRO A N 1
ATOM 2191 C CA . PRO A 1 273 ? 4.141 43.031 3.502 1 98.25 273 PRO A CA 1
ATOM 2192 C C . PRO A 1 273 ? 2.996 42.875 4.5 1 98.25 273 PRO A C 1
ATOM 2194 O O . PRO A 1 273 ? 1.834 43.094 4.152 1 98.25 273 PRO A O 1
ATOM 2197 N N . GLN A 1 274 ? 3.348 42.438 5.668 1 98.62 274 GLN A N 1
ATOM 2198 C CA . GLN A 1 274 ? 2.377 42.219 6.738 1 98.62 274 GLN A CA 1
ATOM 2199 C C . GLN A 1 274 ? 1.729 43.531 7.172 1 98.62 274 GLN A C 1
ATOM 2201 O O . GLN A 1 274 ? 2.422 44.5 7.418 1 98.62 274 GLN A O 1
ATOM 2206 N N . THR A 1 275 ? 0.425 43.531 7.293 1 98.31 275 THR A N 1
ATOM 2207 C CA . THR A 1 275 ? -0.328 44.75 7.52 1 98.31 275 THR A CA 1
ATOM 2208 C C . THR A 1 275 ? -0.532 45 9.016 1 98.31 275 THR A C 1
ATOM 2210 O O . THR A 1 275 ? -0.738 46.156 9.438 1 98.31 275 THR A O 1
ATOM 2213 N N . VAL A 1 276 ? -0.587 43.969 9.789 1 98.62 276 VAL A N 1
ATOM 2214 C CA . VAL A 1 276 ? -0.731 44.094 11.242 1 98.62 276 VAL A CA 1
ATOM 2215 C C . VAL A 1 276 ? 0.647 44.156 11.891 1 98.62 276 VAL A C 1
ATOM 2217 O O . VAL A 1 276 ? 1.412 43.188 11.828 1 98.62 276 VAL A O 1
ATOM 2220 N N . THR A 1 277 ? 0.915 45.281 12.523 1 98.25 277 THR A N 1
ATOM 2221 C CA . THR A 1 277 ? 2.24 45.469 13.102 1 98.25 277 THR A CA 1
ATOM 2222 C C . THR A 1 277 ? 2.189 45.344 14.625 1 98.25 277 THR A C 1
ATOM 2224 O O . THR A 1 277 ? 1.166 45.656 15.242 1 98.25 277 THR A O 1
ATOM 2227 N N . GLY A 1 278 ? 3.27 44.781 15.188 1 98.12 278 GLY A N 1
ATOM 2228 C CA . GLY A 1 278 ? 3.475 44.812 16.625 1 98.12 278 GLY A CA 1
ATOM 2229 C C . GLY A 1 278 ? 2.598 43.812 17.359 1 98.12 278 GLY A C 1
ATOM 2230 O O . GLY A 1 278 ? 2.375 43.938 18.562 1 98.12 278 GLY A O 1
ATOM 2231 N N . ALA A 1 279 ? 2.062 42.812 16.672 1 98.5 279 ALA A N 1
ATOM 2232 C CA . ALA A 1 279 ? 1.273 41.812 17.359 1 98.5 279 ALA A CA 1
ATOM 2233 C C . ALA A 1 279 ? 2.145 40.969 18.281 1 98.5 279 ALA A C 1
ATOM 2235 O O . ALA A 1 279 ? 3.352 40.844 18.062 1 98.5 279 ALA A O 1
ATOM 2236 N N . LYS A 1 280 ? 1.547 40.406 19.375 1 98.44 280 LYS A N 1
ATOM 2237 C CA . LYS A 1 280 ? 2.293 39.5 20.25 1 98.44 280 LYS A CA 1
ATOM 2238 C C . LYS A 1 280 ? 2.734 38.25 19.484 1 98.44 280 LYS A C 1
ATOM 2240 O O . LYS A 1 280 ? 3.891 37.844 19.594 1 98.44 280 LYS A O 1
ATOM 2245 N N . TYR A 1 281 ? 1.749 37.656 18.734 1 98.69 281 TYR A N 1
ATOM 2246 C CA . TYR A 1 281 ? 2.049 36.438 18 1 98.69 281 TYR A CA 1
ATOM 2247 C C . TYR A 1 281 ? 1.555 36.531 16.562 1 98.69 281 TYR A C 1
ATOM 2249 O O . TYR A 1 281 ? 0.409 36.906 16.328 1 98.69 281 TYR A O 1
ATOM 2257 N N . TYR A 1 282 ? 2.42 36.281 15.656 1 98.88 282 TYR A N 1
ATOM 2258 C CA . TYR A 1 282 ? 2.062 35.906 14.297 1 98.88 282 TYR A CA 1
ATOM 2259 C C . TYR A 1 282 ? 2.098 34.375 14.133 1 98.88 282 TYR A C 1
ATOM 2261 O O . TYR A 1 282 ? 3.158 33.75 14.25 1 98.88 282 TYR A O 1
ATOM 2269 N N . TYR A 1 283 ? 0.956 33.781 13.852 1 98.56 283 TYR A N 1
ATOM 2270 C CA . TYR A 1 283 ? 0.805 32.344 13.875 1 98.56 283 TYR A CA 1
ATOM 2271 C C . TYR A 1 283 ? 0.662 31.781 12.461 1 98.56 283 TYR A C 1
ATOM 2273 O O . TYR A 1 283 ? -0.103 32.312 11.648 1 98.56 283 TYR A O 1
ATOM 2281 N N . MET A 1 284 ? 1.475 30.797 12.148 1 98 284 MET A N 1
ATOM 2282 C CA . MET A 1 284 ? 1.386 30.062 10.891 1 98 284 MET A CA 1
ATOM 2283 C C . MET A 1 284 ? 1.306 28.562 11.148 1 98 284 MET A C 1
ATOM 2285 O O . MET A 1 284 ? 2.16 28 11.828 1 98 284 MET A O 1
ATOM 2289 N N . ARG A 1 285 ? 0.264 27.969 10.555 1 95.44 285 ARG A N 1
ATOM 2290 C CA . ARG A 1 285 ? 0.129 26.516 10.719 1 95.44 285 ARG A CA 1
ATOM 2291 C C . ARG A 1 285 ? 0.128 25.812 9.367 1 95.44 285 ARG A C 1
ATOM 2293 O O . ARG A 1 285 ? -0.701 26.109 8.508 1 95.44 285 ARG A O 1
ATOM 2300 N N . ASN A 1 286 ? 1.074 24.891 9.242 1 93.19 286 ASN A N 1
ATOM 2301 C CA . ASN A 1 286 ? 1.137 24.047 8.039 1 93.19 286 ASN A CA 1
ATOM 2302 C C . ASN A 1 286 ? 1.143 24.906 6.77 1 93.19 286 ASN A C 1
ATOM 2304 O O . ASN A 1 286 ? 0.346 24.672 5.859 1 93.19 286 ASN A O 1
ATOM 2308 N N . ILE A 1 287 ? 1.906 25.922 6.758 1 95.81 287 ILE A N 1
ATOM 2309 C CA . ILE A 1 287 ? 2.049 26.828 5.621 1 95.81 287 ILE A CA 1
ATOM 2310 C C . ILE A 1 287 ? 3.445 26.672 5.016 1 95.81 287 ILE A C 1
ATOM 2312 O O . ILE A 1 287 ? 3.588 26.469 3.809 1 95.81 287 ILE A O 1
ATOM 2316 N N . LEU A 1 288 ? 4.434 26.75 5.879 1 97.5 288 LEU A N 1
ATOM 2317 C CA . LEU A 1 288 ? 5.805 26.828 5.391 1 97.5 288 LEU A CA 1
ATOM 2318 C C . LEU A 1 288 ? 6.234 25.516 4.746 1 97.5 288 LEU A C 1
ATOM 2320 O O . LEU A 1 288 ? 7.066 25.516 3.838 1 97.5 288 LEU A O 1
ATOM 2324 N N . HIS A 1 289 ? 5.66 24.375 5.16 1 96.44 289 HIS A N 1
ATOM 2325 C CA . HIS A 1 289 ? 6.008 23.109 4.539 1 96.44 289 HIS A CA 1
ATOM 2326 C C . HIS A 1 289 ? 5.496 23.047 3.102 1 96.44 289 HIS A C 1
ATOM 2328 O O . HIS A 1 289 ? 5.922 22.188 2.326 1 96.44 289 HIS A O 1
ATOM 2334 N N . ASP A 1 290 ? 4.656 23.969 2.699 1 94.25 290 ASP A N 1
ATOM 2335 C CA . ASP A 1 290 ? 4.098 23.984 1.351 1 94.25 290 ASP A CA 1
ATOM 2336 C C . ASP A 1 290 ? 5.055 24.656 0.369 1 94.25 290 ASP A C 1
ATOM 2338 O O . ASP A 1 290 ? 4.852 24.594 -0.845 1 94.25 290 ASP A O 1
ATOM 2342 N N . TYR A 1 291 ? 6.156 25.266 0.865 1 94.19 291 TYR A N 1
ATOM 2343 C CA . TYR A 1 291 ? 6.961 26.125 0.017 1 94.19 291 TYR A CA 1
ATOM 2344 C C . TYR A 1 291 ? 8.445 25.797 0.143 1 94.19 291 TYR A C 1
ATOM 2346 O O . TYR A 1 291 ? 8.867 25.219 1.14 1 94.19 291 TYR A O 1
ATOM 2354 N N . SER A 1 292 ? 9.18 26.219 -0.888 1 91.94 292 SER A N 1
ATOM 2355 C CA . SER A 1 292 ? 10.633 26.125 -0.857 1 91.94 292 SER A CA 1
ATOM 2356 C C . SER A 1 292 ? 11.219 27.078 0.178 1 91.94 292 SER A C 1
ATOM 2358 O O . SER A 1 292 ? 10.547 28 0.634 1 91.94 292 SER A O 1
ATOM 2360 N N . ASP A 1 293 ? 12.469 26.859 0.543 1 94.06 293 ASP A N 1
ATOM 2361 C CA . ASP A 1 293 ? 13.141 27.734 1.505 1 94.06 293 ASP A CA 1
ATOM 2362 C C . ASP A 1 293 ? 13.172 29.188 1.003 1 94.06 293 ASP A C 1
ATOM 2364 O O . ASP A 1 293 ? 13.086 30.125 1.794 1 94.06 293 ASP A O 1
ATOM 2368 N N . GLU A 1 294 ? 13.32 29.312 -0.267 1 94.25 294 GLU A N 1
ATOM 2369 C CA . GLU A 1 294 ? 13.352 30.656 -0.851 1 94.25 294 GLU A CA 1
ATOM 2370 C C . GLU A 1 294 ? 12.031 31.391 -0.622 1 94.25 294 GLU A C 1
ATOM 2372 O O . GLU A 1 294 ? 12.023 32.562 -0.207 1 94.25 294 GLU A O 1
ATOM 2377 N N . LYS A 1 295 ? 10.977 30.734 -0.844 1 94.5 295 LYS A N 1
ATOM 2378 C CA . LYS A 1 295 ? 9.656 31.328 -0.637 1 94.5 295 LYS A CA 1
ATOM 2379 C C . LYS A 1 295 ? 9.375 31.531 0.849 1 94.5 295 LYS A C 1
ATOM 2381 O O . LYS A 1 295 ? 8.758 32.531 1.241 1 94.5 295 LYS A O 1
ATOM 2386 N N . CYS A 1 296 ? 9.828 30.625 1.634 1 97.62 296 CYS A N 1
ATOM 2387 C CA . CYS A 1 296 ? 9.641 30.75 3.076 1 97.62 296 CYS A CA 1
ATOM 2388 C C . CYS A 1 296 ? 10.359 31.984 3.617 1 97.62 296 CYS A C 1
ATOM 2390 O O . CYS A 1 296 ? 9.844 32.656 4.504 1 97.62 296 CYS A O 1
ATOM 2392 N N . ARG A 1 297 ? 11.508 32.25 3.109 1 97.94 297 ARG A N 1
ATOM 2393 C CA . ARG A 1 297 ? 12.25 33.438 3.545 1 97.94 297 ARG A CA 1
ATOM 2394 C C . ARG A 1 297 ? 11.477 34.719 3.254 1 97.94 297 ARG A C 1
ATOM 2396 O O . ARG A 1 297 ? 11.492 35.656 4.055 1 97.94 297 ARG A O 1
ATOM 2403 N N . ILE A 1 298 ? 10.812 34.719 2.117 1 97.94 298 ILE A N 1
ATOM 2404 C CA . ILE A 1 298 ? 10.008 35.906 1.764 1 97.94 298 ILE A CA 1
ATOM 2405 C C . ILE A 1 298 ? 8.898 36.094 2.793 1 97.94 298 ILE A C 1
ATOM 2407 O O . ILE A 1 298 ? 8.711 37.188 3.312 1 97.94 298 ILE A O 1
ATOM 2411 N N . ILE A 1 299 ? 8.219 35.031 3.137 1 98.44 299 ILE A N 1
ATOM 2412 C CA . ILE A 1 299 ? 7.113 35.094 4.086 1 98.44 299 ILE A CA 1
ATOM 2413 C C . ILE A 1 299 ? 7.625 35.5 5.457 1 98.44 299 ILE A C 1
ATOM 2415 O O . ILE A 1 299 ? 7.062 36.406 6.082 1 98.44 299 ILE A O 1
ATOM 2419 N N . LEU A 1 300 ? 8.688 34.875 5.898 1 98.75 300 LEU A N 1
ATOM 2420 C CA . LEU A 1 300 ? 9.242 35.125 7.227 1 98.75 300 LEU A CA 1
ATOM 2421 C C . LEU A 1 300 ? 9.773 36.531 7.344 1 98.75 300 LEU A C 1
ATOM 2423 O O . LEU A 1 300 ? 9.68 37.156 8.406 1 98.75 300 LEU A O 1
ATOM 2427 N N . LYS A 1 301 ? 10.305 37.062 6.293 1 98.19 301 LYS A N 1
ATOM 2428 C CA . LYS A 1 301 ? 10.82 38.438 6.305 1 98.19 301 LYS A CA 1
ATOM 2429 C C . LYS A 1 301 ? 9.688 39.438 6.48 1 98.19 301 LYS A C 1
ATOM 2431 O O . LYS A 1 301 ? 9.828 40.406 7.219 1 98.19 301 LYS A O 1
ATOM 2436 N N . HIS A 1 302 ? 8.586 39.219 5.738 1 98.56 302 HIS A N 1
ATOM 2437 C CA . HIS A 1 302 ? 7.438 40.094 5.887 1 98.56 302 HIS A CA 1
ATOM 2438 C C . HIS A 1 302 ? 6.93 40.094 7.324 1 98.56 302 HIS A C 1
ATOM 2440 O O . HIS A 1 302 ? 6.547 41.156 7.855 1 98.56 302 HIS A O 1
ATOM 2446 N N . LEU A 1 303 ? 6.934 38.938 7.965 1 98.75 303 LEU A N 1
ATOM 2447 C CA . LEU A 1 303 ? 6.492 38.875 9.352 1 98.75 303 LEU A CA 1
ATOM 2448 C C . LEU A 1 303 ? 7.5 39.531 10.289 1 98.75 303 LEU A C 1
ATOM 2450 O O . LEU A 1 303 ? 7.113 40.25 11.211 1 98.75 303 LEU A O 1
ATOM 2454 N N . LYS A 1 304 ? 8.742 39.25 10.055 1 98.62 304 LYS A N 1
ATOM 2455 C CA . LYS A 1 304 ? 9.797 39.844 10.875 1 98.62 304 LYS A CA 1
ATOM 2456 C C . LYS A 1 304 ? 9.703 41.375 10.859 1 98.62 304 LYS A C 1
ATOM 2458 O O . LYS A 1 304 ? 9.82 42.031 11.898 1 98.62 304 LYS A O 1
ATOM 2463 N N . ASP A 1 305 ? 9.477 41.906 9.688 1 98.38 305 ASP A N 1
ATOM 2464 C CA . ASP A 1 305 ? 9.406 43.344 9.516 1 98.38 305 ASP A CA 1
ATOM 2465 C C . ASP A 1 305 ? 8.234 43.938 10.297 1 98.38 305 ASP A C 1
ATOM 2467 O O . ASP A 1 305 ? 8.266 45.125 10.672 1 98.38 305 ASP A O 1
ATOM 2471 N N . ALA A 1 306 ? 7.246 43.156 10.539 1 98.56 306 ALA A N 1
ATOM 2472 C CA . ALA A 1 306 ? 6.039 43.656 11.219 1 98.56 306 ALA A CA 1
ATOM 2473 C C . ALA A 1 306 ? 6.16 43.469 12.727 1 98.56 306 ALA A C 1
ATOM 2475 O O . ALA A 1 306 ? 5.355 44.031 13.484 1 98.56 306 ALA A O 1
ATOM 2476 N N . MET A 1 307 ? 7.148 42.812 13.227 1 98.38 307 MET A N 1
ATOM 2477 C CA . MET A 1 307 ? 7.301 42.469 14.633 1 98.38 307 MET A CA 1
ATOM 2478 C C . MET A 1 307 ? 7.688 43.688 15.461 1 98.38 307 MET A C 1
ATOM 2480 O O . MET A 1 307 ? 8.391 44.562 14.969 1 98.38 307 MET A O 1
ATOM 2484 N N . GLY A 1 308 ? 7.156 43.719 16.625 1 97.44 308 GLY A N 1
ATOM 2485 C CA . GLY A 1 308 ? 7.625 44.625 17.672 1 97.44 308 GLY A CA 1
ATOM 2486 C C . GLY A 1 308 ? 8.547 43.969 18.672 1 97.44 308 GLY A C 1
ATOM 2487 O O . GLY A 1 308 ? 8.914 42.812 18.5 1 97.44 308 GLY A O 1
ATOM 2488 N N . PRO A 1 309 ? 8.922 44.688 19.688 1 95.94 309 PRO A N 1
ATOM 2489 C CA . PRO A 1 309 ? 9.891 44.156 20.656 1 95.94 309 PRO A CA 1
ATOM 2490 C C . PRO A 1 309 ? 9.391 42.938 21.391 1 95.94 309 PRO A C 1
ATOM 2492 O O . PRO A 1 309 ? 10.195 42.094 21.828 1 95.94 309 PRO A O 1
ATOM 2495 N N . ASP A 1 310 ? 8.117 42.75 21.516 1 96.31 310 ASP A N 1
ATOM 2496 C CA . ASP A 1 310 ? 7.562 41.656 22.297 1 96.31 310 ASP A CA 1
ATOM 2497 C C . ASP A 1 310 ? 6.914 40.625 21.391 1 96.31 310 ASP A C 1
ATOM 2499 O O . ASP A 1 310 ? 6.219 39.719 21.859 1 96.31 310 ASP A O 1
ATOM 2503 N N . SER A 1 311 ? 7.141 40.781 20.094 1 98.19 311 SER A N 1
ATOM 2504 C CA . SER A 1 311 ? 6.496 39.906 19.109 1 98.19 311 SER A CA 1
ATOM 2505 C C . SER A 1 311 ? 7.258 38.594 18.953 1 98.19 311 SER A C 1
ATOM 2507 O O . SER A 1 311 ? 8.453 38.531 19.234 1 98.19 311 SER A O 1
ATOM 2509 N N . ALA A 1 312 ? 6.531 37.531 18.562 1 98.62 312 ALA A N 1
ATOM 2510 C CA . ALA A 1 312 ? 7.121 36.281 18.109 1 98.62 312 ALA A CA 1
ATOM 2511 C C . ALA A 1 312 ? 6.293 35.688 16.969 1 98.62 312 ALA A C 1
ATOM 2513 O O . ALA A 1 312 ? 5.09 35.938 16.875 1 98.62 312 ALA A O 1
ATOM 2514 N N . ILE A 1 313 ? 6.969 35 16.109 1 98.88 313 ILE A N 1
ATOM 2515 C CA . ILE A 1 313 ? 6.277 34.156 15.141 1 98.88 313 ILE A CA 1
ATOM 2516 C C . ILE A 1 313 ? 6.109 32.75 15.703 1 98.88 313 ILE A C 1
ATOM 2518 O O . ILE A 1 313 ? 7.082 32.125 16.141 1 98.88 313 ILE A O 1
ATOM 2522 N N . LEU A 1 314 ? 4.879 32.281 15.805 1 98.75 314 LEU A N 1
ATOM 2523 C CA . LEU A 1 314 ? 4.598 30.891 16.172 1 98.75 314 LEU A CA 1
ATOM 2524 C C . LEU A 1 314 ? 4.426 30.016 14.93 1 98.75 314 LEU A C 1
ATOM 2526 O O . LEU A 1 314 ? 3.375 30.062 14.281 1 98.75 314 LEU A O 1
ATOM 2530 N N . ILE A 1 315 ? 5.434 29.25 14.656 1 98.69 315 ILE A N 1
ATOM 2531 C CA . ILE A 1 315 ? 5.414 28.344 13.516 1 98.69 315 ILE A CA 1
ATOM 2532 C C . ILE A 1 315 ? 4.938 26.969 13.969 1 98.69 315 ILE A C 1
ATOM 2534 O O . ILE A 1 315 ? 5.664 26.25 14.656 1 98.69 315 ILE A O 1
ATOM 2538 N N . ASP A 1 316 ? 3.691 26.641 13.586 1 97.38 316 ASP A N 1
ATOM 2539 C CA . ASP A 1 316 ? 3.049 25.391 13.938 1 97.38 316 ASP A CA 1
ATOM 2540 C C . ASP A 1 316 ? 3.213 24.344 12.828 1 97.38 316 ASP A C 1
ATOM 2542 O O . ASP A 1 316 ? 2.377 24.266 11.93 1 97.38 316 ASP A O 1
ATOM 2546 N N . GLU A 1 317 ? 4.324 23.656 12.867 1 97.44 317 GLU A N 1
ATOM 2547 C CA . GLU A 1 317 ? 4.738 22.719 11.828 1 97.44 317 GLU A CA 1
ATOM 2548 C C . GLU A 1 317 ? 5.312 21.438 12.43 1 97.44 317 GLU A C 1
ATOM 2550 O O . GLU A 1 317 ? 5.621 21.391 13.625 1 97.44 317 GLU A O 1
ATOM 2555 N N . MET A 1 318 ? 5.461 20.406 11.531 1 97 318 MET A N 1
ATOM 2556 C CA . MET A 1 318 ? 6.203 19.219 11.938 1 97 318 MET A CA 1
ATOM 2557 C C . MET A 1 318 ? 7.688 19.531 12.094 1 97 318 MET A C 1
ATOM 2559 O O . MET A 1 318 ? 8.258 20.266 11.281 1 97 318 MET A O 1
ATOM 2563 N N . VAL A 1 319 ? 8.266 19.031 13.102 1 98.12 319 VAL A N 1
ATOM 2564 C CA . VAL A 1 319 ? 9.711 19.047 13.281 1 98.12 319 VAL A CA 1
ATOM 2565 C C . VAL A 1 319 ? 10.25 17.609 13.266 1 98.12 319 VAL A C 1
ATOM 2567 O O . VAL A 1 319 ? 10.156 16.906 14.273 1 98.12 319 VAL A O 1
ATOM 2570 N N . ILE A 1 320 ? 10.828 17.234 12.156 1 97.56 320 ILE A N 1
ATOM 2571 C CA . ILE A 1 320 ? 11.32 15.867 11.992 1 97.56 320 ILE A CA 1
ATOM 2572 C C . ILE A 1 320 ? 12.633 15.703 12.766 1 97.56 320 ILE A C 1
ATOM 2574 O O . ILE A 1 320 ? 13.547 16.516 12.617 1 97.56 320 ILE A O 1
ATOM 2578 N N . PRO A 1 321 ? 12.742 14.703 13.648 1 96.88 321 PRO A N 1
ATOM 2579 C CA . PRO A 1 321 ? 14.016 14.469 14.336 1 96.88 321 PRO A CA 1
ATOM 2580 C C . PRO A 1 321 ? 15.133 14.055 13.375 1 96.88 321 PRO A C 1
ATOM 2582 O O . PRO A 1 321 ? 14.859 13.516 12.305 1 96.88 321 PRO A O 1
ATOM 2585 N N . GLU A 1 322 ? 16.344 14.281 13.828 1 96.19 322 GLU A N 1
ATOM 2586 C CA . GLU A 1 322 ? 17.5 13.984 12.977 1 96.19 322 GLU A CA 1
ATOM 2587 C C . GLU A 1 322 ? 17.672 12.484 12.797 1 96.19 322 GLU A C 1
ATOM 2589 O O . GLU A 1 322 ? 18.281 12.039 11.82 1 96.19 322 GLU A O 1
ATOM 2594 N N . THR A 1 323 ? 17.312 11.695 13.734 1 96.88 323 THR A N 1
ATOM 2595 C CA . THR A 1 323 ? 17.328 10.242 13.688 1 96.88 323 THR A CA 1
ATOM 2596 C C . THR A 1 323 ? 16.016 9.664 14.219 1 96.88 323 THR A C 1
ATOM 2598 O O . THR A 1 323 ? 15.344 10.289 15.039 1 96.88 323 THR A O 1
ATOM 2601 N N . GLY A 1 324 ? 15.672 8.57 13.656 1 95.44 324 GLY A N 1
ATOM 2602 C CA . GLY A 1 324 ? 14.516 7.867 14.188 1 95.44 324 GLY A CA 1
ATOM 2603 C C . GLY A 1 324 ? 13.203 8.516 13.797 1 95.44 324 GLY A C 1
ATOM 2604 O O . GLY A 1 324 ? 12.227 8.445 14.555 1 95.44 324 GLY A O 1
ATOM 2605 N N . ALA A 1 325 ? 13.133 9.266 12.68 1 96.31 325 ALA A N 1
ATOM 2606 C CA . ALA A 1 325 ? 11.883 9.867 12.219 1 96.31 325 ALA A CA 1
ATOM 2607 C C . ALA A 1 325 ? 10.797 8.812 12.047 1 96.31 325 ALA A C 1
ATOM 2609 O O . ALA A 1 325 ? 11.047 7.738 11.492 1 96.31 325 ALA A O 1
ATOM 2610 N N . HIS A 1 326 ? 9.625 9.062 12.594 1 96.06 326 HIS A N 1
ATOM 2611 C CA . HIS A 1 326 ? 8.508 8.133 12.5 1 96.06 326 HIS A CA 1
ATOM 2612 C C . HIS A 1 326 ? 7.918 8.125 11.094 1 96.06 326 HIS A C 1
ATOM 2614 O O . HIS A 1 326 ? 7.949 9.141 10.391 1 96.06 326 HIS A O 1
ATOM 2620 N N . TRP A 1 327 ? 7.387 7.016 10.68 1 96.19 327 TRP A N 1
ATOM 2621 C CA . TRP A 1 327 ? 6.898 6.859 9.312 1 96.19 327 TRP A CA 1
ATOM 2622 C C . TRP A 1 327 ? 5.688 7.75 9.055 1 96.19 327 TRP A C 1
ATOM 2624 O O . TRP A 1 327 ? 5.434 8.156 7.918 1 96.19 327 TRP A O 1
ATOM 2634 N N . HIS A 1 328 ? 4.902 8.141 10.078 1 95 328 HIS A N 1
ATOM 2635 C CA . HIS A 1 328 ? 3.824 9.102 9.883 1 95 328 HIS A CA 1
ATOM 2636 C C . HIS A 1 328 ? 4.348 10.406 9.297 1 95 328 HIS A C 1
ATOM 2638 O O . HIS A 1 328 ? 3.697 11.016 8.438 1 95 328 HIS A O 1
ATOM 2644 N N . ALA A 1 329 ? 5.492 10.828 9.758 1 96.44 329 ALA A N 1
ATOM 2645 C CA . ALA A 1 329 ? 6.07 12.102 9.328 1 96.44 329 ALA A CA 1
ATOM 2646 C C . ALA A 1 329 ? 6.762 11.961 7.977 1 96.44 329 ALA A C 1
ATOM 2648 O O . ALA A 1 329 ? 6.609 12.82 7.102 1 96.44 329 ALA A O 1
ATOM 2649 N N . THR A 1 330 ? 7.527 10.906 7.816 1 97.88 330 THR A N 1
ATOM 2650 C CA . THR A 1 330 ? 8.336 10.766 6.613 1 97.88 330 THR A CA 1
ATOM 2651 C C . THR A 1 330 ? 7.457 10.562 5.387 1 97.88 330 THR A C 1
ATOM 2653 O O . THR A 1 330 ? 7.801 11 4.285 1 97.88 330 THR A O 1
ATOM 2656 N N . GLN A 1 331 ? 6.332 9.914 5.551 1 97.94 331 GLN A N 1
ATOM 2657 C CA . GLN A 1 331 ? 5.441 9.727 4.41 1 97.94 331 GLN A CA 1
ATOM 2658 C C . GLN A 1 331 ? 4.828 11.047 3.967 1 97.94 331 GLN A C 1
ATOM 2660 O O . GLN A 1 331 ? 4.602 11.266 2.773 1 97.94 331 GLN A O 1
ATOM 2665 N N . ILE A 1 332 ? 4.551 11.938 4.895 1 96.62 332 ILE A N 1
ATOM 2666 C CA . ILE A 1 332 ? 4.023 13.258 4.555 1 96.62 332 ILE A CA 1
ATOM 2667 C C . ILE A 1 332 ? 5.078 14.055 3.797 1 96.62 332 ILE A C 1
ATOM 2669 O O . ILE A 1 332 ? 4.754 14.812 2.877 1 96.62 332 ILE A O 1
ATOM 2673 N N . ASP A 1 333 ? 6.324 13.883 4.199 1 97.56 333 ASP A N 1
ATOM 2674 C CA . ASP A 1 333 ? 7.391 14.57 3.473 1 97.56 333 ASP A CA 1
ATOM 2675 C C . ASP A 1 333 ? 7.414 14.148 2.004 1 97.56 333 ASP A C 1
ATOM 2677 O O . ASP A 1 333 ? 7.688 14.969 1.125 1 97.56 333 ASP A O 1
ATOM 2681 N N . LEU A 1 334 ? 7.156 12.914 1.707 1 97.06 334 LEU A N 1
ATOM 2682 C CA . LEU A 1 334 ? 7.105 12.453 0.322 1 97.06 334 LEU A CA 1
ATOM 2683 C C . LEU A 1 334 ? 5.922 13.07 -0.413 1 97.06 334 LEU A C 1
ATOM 2685 O O . LEU A 1 334 ? 6.008 13.359 -1.61 1 97.06 334 LEU A O 1
ATOM 2689 N N . VAL A 1 335 ? 4.848 13.242 0.304 1 96.75 335 VAL A N 1
ATOM 2690 C CA . VAL A 1 335 ? 3.697 13.922 -0.284 1 96.75 335 VAL A CA 1
ATOM 2691 C C . VAL A 1 335 ? 4.086 15.344 -0.679 1 96.75 335 VAL A C 1
ATOM 2693 O O . VAL A 1 335 ? 3.822 15.773 -1.804 1 96.75 335 VAL A O 1
ATOM 2696 N N . MET A 1 336 ? 4.742 16.062 0.244 1 96.44 336 MET A N 1
ATOM 2697 C CA . MET A 1 336 ? 5.164 17.422 -0.032 1 96.44 336 MET A CA 1
ATOM 2698 C C . MET A 1 336 ? 6.098 17.469 -1.235 1 96.44 336 MET A C 1
ATOM 2700 O O . MET A 1 336 ? 5.99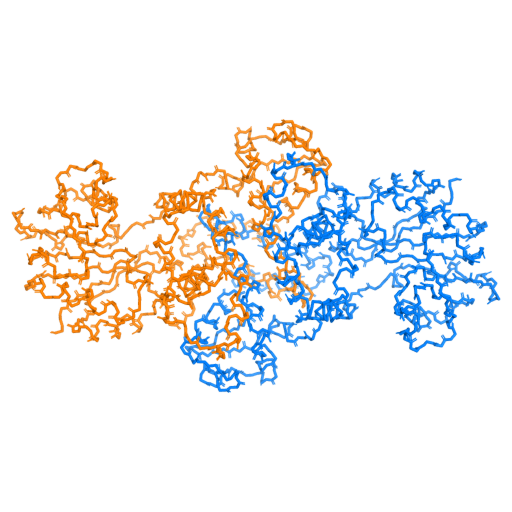2 18.375 -2.074 1 96.44 336 MET A O 1
ATOM 2704 N N . MET A 1 337 ? 6.957 16.531 -1.305 1 95.88 337 MET A N 1
ATOM 2705 C CA . MET A 1 337 ? 7.938 16.469 -2.385 1 95.88 337 MET A CA 1
ATOM 2706 C C . MET A 1 337 ? 7.254 16.25 -3.729 1 95.88 337 MET A C 1
ATOM 2708 O O . MET A 1 337 ? 7.512 16.984 -4.688 1 95.88 337 MET A O 1
ATOM 2712 N N . THR A 1 338 ? 6.336 15.312 -3.812 1 96.38 338 THR A N 1
ATOM 2713 C CA . THR A 1 338 ? 5.809 14.852 -5.094 1 96.38 338 THR A CA 1
ATOM 2714 C C . THR A 1 338 ? 4.66 15.742 -5.559 1 96.38 338 THR A C 1
ATOM 2716 O O . THR A 1 338 ? 4.469 15.938 -6.758 1 96.38 338 THR A O 1
ATOM 2719 N N . ALA A 1 339 ? 3.936 16.328 -4.641 1 94.62 339 ALA A N 1
ATOM 2720 C CA . ALA A 1 339 ? 2.756 17.109 -5 1 94.62 339 ALA A CA 1
ATOM 2721 C C . ALA A 1 339 ? 3.088 18.594 -5.074 1 94.62 339 ALA A C 1
ATOM 2723 O O . ALA A 1 339 ? 2.547 19.312 -5.918 1 94.62 339 ALA A O 1
ATOM 2724 N N . LEU A 1 340 ? 4.07 19.047 -4.18 1 93.75 340 LEU A N 1
ATOM 2725 C CA . LEU A 1 340 ? 4.188 20.5 -4.023 1 93.75 340 LEU A CA 1
ATOM 2726 C C . LEU A 1 340 ? 5.621 20.953 -4.273 1 93.75 340 LEU A C 1
ATOM 2728 O O . LEU A 1 340 ? 5.906 22.156 -4.234 1 93.75 340 LEU A O 1
ATOM 2732 N N . ALA A 1 341 ? 6.504 20 -4.578 1 94.5 341 ALA A N 1
ATOM 2733 C CA . ALA A 1 341 ? 7.922 20.328 -4.715 1 94.5 341 ALA A CA 1
ATOM 2734 C C . ALA A 1 341 ? 8.422 21.094 -3.494 1 94.5 341 ALA A C 1
ATOM 2736 O O . ALA A 1 341 ? 9.117 22.109 -3.629 1 94.5 341 ALA A O 1
ATOM 2737 N N . SER A 1 342 ? 7.965 20.656 -2.377 1 95.69 342 SER A N 1
ATOM 2738 C CA . SER A 1 342 ? 8.328 21.266 -1.104 1 95.69 342 SER A CA 1
ATOM 2739 C C . SER A 1 342 ? 8.852 20.234 -0.119 1 95.69 342 SER A C 1
ATOM 2741 O O . SER A 1 342 ? 9.406 19.203 -0.525 1 95.69 342 SER A O 1
ATOM 2743 N N . THR A 1 343 ? 8.859 20.594 1.208 1 96.06 343 THR A N 1
ATOM 2744 C CA . THR A 1 343 ? 9.547 19.688 2.123 1 96.06 343 THR A CA 1
ATOM 2745 C C . THR A 1 343 ? 9.016 19.844 3.545 1 96.06 343 THR A C 1
ATOM 2747 O O . THR A 1 343 ? 8.539 20.922 3.918 1 96.06 343 THR A O 1
ATOM 2750 N N . GLU A 1 344 ? 8.977 18.719 4.258 1 97.56 344 GLU A N 1
ATOM 2751 C CA . GLU A 1 344 ? 9.039 18.797 5.715 1 97.56 344 GLU A CA 1
ATOM 2752 C C . GLU A 1 344 ? 10.477 18.953 6.203 1 97.56 344 GLU A C 1
ATOM 2754 O O . GLU A 1 344 ? 11.414 18.531 5.531 1 97.56 344 GLU A O 1
ATOM 2759 N N . ARG A 1 345 ? 10.641 19.547 7.359 1 98.12 345 ARG A N 1
ATOM 2760 C CA . ARG A 1 345 ? 11.992 19.953 7.75 1 98.12 345 ARG A CA 1
ATOM 2761 C C . ARG A 1 345 ? 12.391 19.297 9.07 1 98.12 345 ARG A C 1
ATOM 2763 O O . ARG A 1 345 ? 11.57 19.156 9.977 1 98.12 345 ARG A O 1
ATOM 2770 N N . THR A 1 346 ? 13.688 18.906 9.117 1 97.31 346 THR A N 1
ATOM 2771 C CA . THR A 1 346 ? 14.273 18.484 10.383 1 97.31 346 THR A CA 1
ATOM 2772 C C . THR A 1 346 ? 14.492 19.688 11.297 1 97.31 346 THR A C 1
ATOM 2774 O O . THR A 1 346 ? 14.375 20.844 10.859 1 97.31 346 THR A O 1
ATOM 2777 N N . GLU A 1 347 ? 14.766 19.375 12.555 1 97.12 347 GLU A N 1
ATOM 2778 C CA . GLU A 1 347 ? 15.055 20.453 13.5 1 97.12 347 GLU A CA 1
ATOM 2779 C C . GLU A 1 347 ? 16.203 21.328 13.016 1 97.12 347 GLU A C 1
ATOM 2781 O O . GLU A 1 347 ? 16.125 22.547 13.062 1 97.12 347 GLU A O 1
ATOM 2786 N N . GLY A 1 348 ? 17.25 20.656 12.547 1 97.12 348 GLY A N 1
ATOM 2787 C CA . GLY A 1 348 ? 18.391 21.406 12.016 1 97.12 348 GLY A CA 1
ATOM 2788 C C . GLY A 1 348 ? 18.031 22.266 10.82 1 97.12 348 GLY A C 1
ATOM 2789 O O . GLY A 1 348 ? 18.516 23.391 10.695 1 97.12 348 GLY A O 1
ATOM 2790 N N . GLU A 1 349 ? 17.219 21.766 9.945 1 96.94 349 GLU A N 1
ATOM 2791 C CA . GLU A 1 349 ? 16.797 22.516 8.766 1 96.94 349 GLU A CA 1
ATOM 2792 C C . GLU A 1 349 ? 15.93 23.719 9.156 1 96.94 349 GLU A C 1
ATOM 2794 O O . GLU A 1 349 ? 15.992 24.766 8.516 1 96.94 349 GLU A O 1
ATOM 2799 N N . TRP A 1 350 ? 15.086 23.594 10.188 1 98.31 350 TRP A N 1
ATOM 2800 C CA . TRP A 1 350 ? 14.305 24.719 10.695 1 98.31 350 TRP A CA 1
ATOM 2801 C C . TRP A 1 350 ? 15.219 25.812 11.211 1 98.31 350 TRP A C 1
ATOM 2803 O O . TRP A 1 350 ? 15.023 27 10.898 1 98.31 350 TRP A O 1
ATOM 2813 N N . HIS A 1 351 ? 16.188 25.438 12.016 1 98.25 351 HIS A N 1
ATOM 2814 C CA . HIS A 1 351 ? 17.141 26.422 12.523 1 98.25 351 HIS A CA 1
ATOM 2815 C C . HIS A 1 351 ? 17.844 27.141 11.375 1 98.25 351 HIS A C 1
ATOM 2817 O O . HIS A 1 351 ? 17.984 28.375 11.398 1 98.25 351 HIS A O 1
ATOM 2823 N N . ALA A 1 352 ? 18.234 26.375 10.398 1 97.81 352 ALA A N 1
ATOM 2824 C CA . ALA A 1 352 ? 18.938 26.953 9.25 1 97.81 352 ALA A CA 1
ATOM 2825 C C . ALA A 1 352 ? 18.031 27.922 8.492 1 97.81 352 ALA A C 1
ATOM 2827 O O . ALA A 1 352 ? 18.469 29.016 8.094 1 97.81 352 ALA A O 1
ATOM 2828 N N . LEU A 1 353 ? 16.812 27.516 8.25 1 98.19 353 LEU A N 1
ATOM 2829 C CA . LEU A 1 353 ? 15.859 28.375 7.555 1 98.19 353 LEU A CA 1
ATOM 2830 C C . LEU A 1 353 ? 15.641 29.672 8.32 1 98.19 353 LEU A C 1
ATOM 2832 O O . LEU A 1 353 ? 15.656 30.766 7.73 1 98.19 353 LEU A O 1
ATOM 2836 N N . LEU A 1 354 ? 15.43 29.578 9.641 1 98.69 354 LEU A N 1
ATOM 2837 C CA . LEU A 1 354 ? 15.172 30.75 10.469 1 98.69 354 LEU A CA 1
ATOM 2838 C C . LEU A 1 354 ? 16.375 31.703 10.453 1 98.69 354 LEU A C 1
ATOM 2840 O O . LEU A 1 354 ? 16.203 32.906 10.25 1 98.69 354 LEU A O 1
ATOM 2844 N N . VAL A 1 355 ? 17.516 31.172 10.57 1 98.31 355 VAL A N 1
ATOM 2845 C CA . VAL A 1 355 ? 18.734 31.984 10.57 1 98.31 355 VAL A CA 1
ATOM 2846 C C . VAL A 1 355 ? 18.859 32.719 9.234 1 98.31 355 VAL A C 1
ATOM 2848 O O . VAL A 1 355 ? 19.234 33.875 9.195 1 98.31 355 VAL A O 1
ATOM 2851 N N . SER A 1 356 ? 18.547 32.031 8.188 1 98 356 SER A N 1
ATOM 2852 C CA . SER A 1 356 ? 18.672 32.625 6.848 1 98 356 SER A CA 1
ATOM 2853 C C . SER A 1 356 ? 17.672 33.75 6.648 1 98 356 SER A C 1
ATOM 2855 O O . SER A 1 356 ? 17.844 34.594 5.746 1 98 356 SER A O 1
ATOM 2857 N N . ALA A 1 357 ? 16.672 33.844 7.488 1 98.12 357 ALA A N 1
ATOM 2858 C CA . ALA A 1 357 ? 15.672 34.906 7.41 1 98.12 357 ALA A CA 1
ATOM 2859 C C . ALA A 1 357 ? 15.883 35.938 8.5 1 98.12 357 ALA A C 1
ATOM 2861 O O . ALA A 1 357 ? 15.047 36.812 8.703 1 98.12 357 ALA A O 1
ATOM 2862 N N . GLY A 1 358 ? 16.969 35.875 9.211 1 98.12 358 GLY A N 1
ATOM 2863 C CA . GLY A 1 358 ? 17.25 36.812 10.281 1 98.12 358 GLY A CA 1
ATOM 2864 C C . GLY A 1 358 ? 16.469 36.531 11.555 1 98.12 358 GLY A C 1
ATOM 2865 O O . GLY A 1 358 ? 16.188 37.438 12.336 1 98.12 358 GLY A O 1
ATOM 2866 N N . LEU A 1 359 ? 16.078 35.344 11.75 1 98.75 359 LEU A N 1
ATOM 2867 C CA . LEU A 1 359 ? 15.312 34.875 12.922 1 98.75 359 LEU A CA 1
ATOM 2868 C C . LEU A 1 359 ? 16.047 33.75 13.633 1 98.75 359 LEU A C 1
ATOM 2870 O O . LEU A 1 359 ? 17.031 33.219 13.125 1 98.75 359 LEU A O 1
ATOM 2874 N N . GLN A 1 360 ? 15.609 33.438 14.836 1 98.5 360 GLN A N 1
ATOM 2875 C CA . GLN A 1 360 ? 16.078 32.281 15.578 1 98.5 360 GLN A CA 1
ATOM 2876 C C . GLN A 1 360 ? 14.945 31.625 16.359 1 98.5 360 GLN A C 1
ATOM 2878 O O . GLN A 1 360 ? 13.969 32.281 16.719 1 98.5 360 GLN A O 1
ATOM 2883 N N . ALA A 1 361 ? 15.117 30.359 16.609 1 98.56 361 ALA A N 1
ATOM 2884 C CA . ALA A 1 361 ? 14.148 29.656 17.438 1 98.56 361 ALA A CA 1
ATOM 2885 C C . ALA A 1 361 ? 14.445 29.891 18.922 1 98.56 361 ALA A C 1
ATOM 2887 O O . ALA A 1 361 ? 15.461 29.422 19.438 1 98.56 361 ALA A O 1
ATOM 2888 N N . LYS A 1 362 ? 13.555 30.578 19.547 1 97.88 362 LYS A N 1
ATOM 2889 C CA . LYS A 1 362 ? 13.68 30.781 21 1 97.88 362 LYS A CA 1
ATOM 2890 C C . LYS A 1 362 ? 13.383 29.5 21.75 1 97.88 362 LYS A C 1
ATOM 2892 O O . LYS A 1 362 ? 14.016 29.203 22.781 1 97.88 362 LYS A O 1
ATOM 2897 N N . LYS A 1 363 ? 12.445 28.734 21.328 1 97.25 363 LYS A N 1
ATOM 2898 C CA . LYS A 1 363 ? 12.086 27.438 21.859 1 97.25 363 LYS A CA 1
ATOM 2899 C C . LYS A 1 363 ? 11.234 26.641 20.859 1 97.25 363 LYS A C 1
ATOM 2901 O O . LYS A 1 363 ? 10.656 27.219 19.938 1 97.25 363 LYS A O 1
ATOM 2906 N N . ILE A 1 364 ? 11.227 25.422 20.984 1 98 364 ILE A N 1
ATOM 2907 C CA . ILE A 1 364 ? 10.406 24.484 20.219 1 98 364 ILE A CA 1
ATOM 2908 C C . ILE A 1 364 ? 9.594 23.609 21.172 1 98 364 ILE A C 1
ATOM 2910 O O . ILE A 1 364 ? 10.164 22.922 22.016 1 98 364 ILE A O 1
ATOM 2914 N N . VAL A 1 365 ? 8.25 23.703 21.047 1 97.38 365 VAL A N 1
ATOM 2915 C CA . VAL A 1 365 ? 7.355 22.969 21.938 1 97.38 365 VAL A CA 1
ATOM 2916 C C . VAL A 1 365 ? 6.613 21.891 21.141 1 97.38 365 VAL A C 1
ATOM 2918 O O . VAL A 1 365 ? 5.668 22.188 20.406 1 97.38 365 VAL A O 1
ATOM 2921 N N . LYS A 1 366 ? 7.07 20.703 21.406 1 95.25 366 LYS A N 1
ATOM 2922 C CA . LYS A 1 366 ? 6.438 19.578 20.719 1 95.25 366 LYS A CA 1
ATOM 2923 C C . LYS A 1 366 ? 5.113 19.203 21.391 1 95.25 366 LYS A C 1
ATOM 2925 O O . LYS A 1 366 ? 5.012 19.188 22.609 1 95.25 366 LYS A O 1
ATOM 2930 N N . TYR A 1 367 ? 4.035 18.859 20.406 1 92.25 367 TYR A N 1
ATOM 2931 C CA . TYR A 1 367 ? 2.777 18.516 21.062 1 92.25 367 TYR A CA 1
ATOM 2932 C C . TYR A 1 367 ? 2.16 17.266 20.469 1 92.25 367 TYR A C 1
ATOM 2934 O O . TYR A 1 367 ? 1.093 16.828 20.906 1 92.25 367 TYR A O 1
ATOM 2942 N N . THR A 1 368 ? 2.762 16.625 19.484 1 89.56 368 THR A N 1
ATOM 2943 C CA . THR A 1 368 ? 2.393 15.297 19.031 1 89.56 368 THR A CA 1
ATOM 2944 C C . THR A 1 368 ? 3.623 14.398 18.922 1 89.56 368 THR A C 1
ATOM 2946 O O . THR A 1 368 ? 4.711 14.867 18.578 1 89.56 368 THR A O 1
ATOM 2949 N N . ASP A 1 369 ? 3.5 13.094 19.062 1 85.38 369 ASP A N 1
ATOM 2950 C CA . ASP A 1 369 ? 4.633 12.172 19.109 1 85.38 369 ASP A CA 1
ATOM 2951 C C . ASP A 1 369 ? 4.984 11.656 17.719 1 85.38 369 ASP A C 1
ATOM 2953 O O . ASP A 1 369 ? 6.125 11.781 17.266 1 85.38 369 ASP A O 1
ATOM 2957 N N . SER A 1 370 ? 4.078 11.141 16.969 1 86.94 370 SER A N 1
ATOM 2958 C CA . SER A 1 370 ? 4.348 10.453 15.719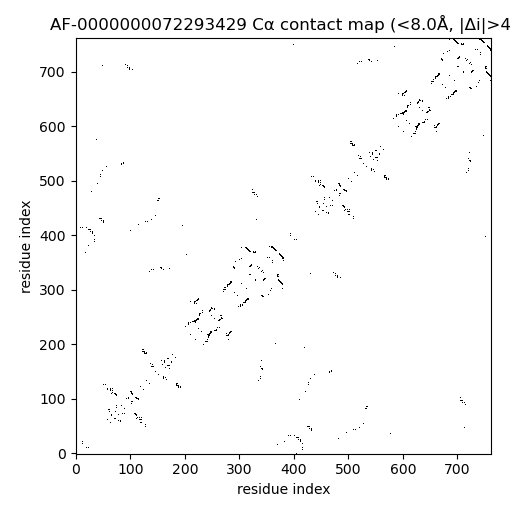 1 86.94 370 SER A CA 1
ATOM 2959 C C . SER A 1 370 ? 4.664 11.445 14.602 1 86.94 370 SER A C 1
ATOM 2961 O O . SER A 1 370 ? 5.594 11.234 13.82 1 86.94 370 SER A O 1
ATOM 2963 N N . LEU A 1 371 ? 4.008 12.586 14.547 1 91 371 LEU A N 1
ATOM 2964 C CA . LEU A 1 371 ? 4.223 13.586 13.508 1 91 371 LEU A CA 1
ATOM 2965 C C . LEU A 1 371 ? 5.312 14.57 13.922 1 91 371 LEU A C 1
ATOM 2967 O O . LEU A 1 371 ? 6.016 15.117 13.062 1 91 371 LEU A O 1
ATOM 2971 N N . GLY A 1 372 ? 5.383 14.758 15.25 1 93.12 372 GLY A N 1
ATOM 2972 C CA . GLY A 1 372 ? 6.309 15.758 15.766 1 93.12 372 GLY A CA 1
ATOM 2973 C C . GLY A 1 372 ? 5.832 17.188 15.539 1 93.12 372 GLY A C 1
ATOM 2974 O O . GLY A 1 372 ? 6.637 18.078 15.273 1 93.12 372 GLY A O 1
ATOM 2975 N N . ASP A 1 373 ? 4.48 17.328 15.516 1 94.44 373 ASP A N 1
ATOM 2976 C CA . ASP A 1 373 ? 3.979 18.703 15.453 1 94.44 373 ASP A CA 1
ATOM 2977 C C . ASP A 1 373 ? 4.52 19.547 16.609 1 94.44 373 ASP A C 1
ATOM 2979 O O . ASP A 1 373 ? 4.504 19.109 17.766 1 94.44 373 ASP A O 1
ATOM 2983 N N . SER A 1 374 ? 4.996 20.688 16.25 1 97.19 374 SER A N 1
ATOM 2984 C CA . SER A 1 374 ? 5.641 21.547 17.234 1 97.19 374 SER A CA 1
ATOM 2985 C C . SER A 1 374 ? 5.359 23.016 16.953 1 97.19 374 SER A C 1
ATOM 2987 O O . SER A 1 374 ? 5.109 23.391 15.805 1 97.19 374 SER A O 1
ATOM 2989 N N . ILE A 1 375 ? 5.328 23.766 18.047 1 98.06 375 ILE A N 1
ATOM 2990 C CA . ILE A 1 375 ? 5.391 25.219 17.938 1 98.06 375 ILE A CA 1
ATOM 2991 C C . ILE A 1 375 ? 6.84 25.688 18.016 1 98.06 375 ILE A C 1
ATOM 2993 O O . ILE A 1 375 ? 7.492 25.531 19.047 1 98.06 375 ILE A O 1
ATOM 2997 N N . ILE A 1 376 ? 7.328 26.172 16.906 1 98.69 376 ILE A N 1
ATOM 2998 C CA . ILE A 1 376 ? 8.617 26.859 16.906 1 98.69 376 ILE A CA 1
ATOM 2999 C C . ILE A 1 376 ? 8.414 28.344 17.188 1 98.69 376 ILE A C 1
ATOM 3001 O O . ILE A 1 376 ? 7.754 29.031 16.406 1 98.69 376 ILE A O 1
ATOM 3005 N N . VAL A 1 377 ? 8.922 28.828 18.328 1 98.81 377 VAL A N 1
ATOM 3006 C CA . VAL A 1 377 ? 8.844 30.25 18.641 1 98.81 377 VAL A CA 1
ATOM 3007 C C . VAL A 1 377 ? 10.031 30.984 18.031 1 98.81 377 VAL A C 1
ATOM 3009 O O . VAL A 1 377 ? 11.156 30.891 18.516 1 98.81 377 VAL A O 1
ATOM 3012 N N . ALA A 1 378 ? 9.727 31.719 16.984 1 98.81 378 ALA A N 1
ATOM 3013 C CA . ALA A 1 378 ? 10.789 32.406 16.234 1 98.81 378 ALA A CA 1
ATOM 3014 C C . ALA A 1 378 ? 10.836 33.875 16.594 1 98.81 378 ALA A C 1
ATOM 3016 O O . ALA A 1 378 ? 9.805 34.562 16.625 1 98.81 378 ALA A O 1
ATOM 3017 N N . VAL A 1 379 ? 11.992 34.438 16.906 1 98.62 379 VAL A N 1
ATOM 3018 C CA . VAL A 1 379 ? 12.227 35.812 17.234 1 98.62 379 VAL A CA 1
ATOM 3019 C C . VAL A 1 379 ? 13.438 36.344 16.453 1 98.62 379 VAL A C 1
ATOM 3021 O O . VAL A 1 379 ? 14.242 35.562 15.961 1 98.62 379 VAL A O 1
ATOM 3024 N N . PRO A 1 380 ? 13.453 37.656 16.281 1 97.81 380 PRO A N 1
ATOM 3025 C CA . PRO A 1 380 ? 14.617 38.188 15.578 1 97.81 380 PRO A CA 1
ATOM 3026 C C . PRO A 1 380 ? 15.93 37.875 16.281 1 97.81 380 PRO A C 1
ATOM 3028 O O . PRO A 1 380 ? 15.961 37.75 17.516 1 97.81 380 PRO A O 1
ATOM 3031 N N . VAL A 1 381 ? 17.031 37.688 15.5 1 93.88 381 VAL A N 1
ATOM 3032 C CA . VAL A 1 381 ? 18.359 37.469 16.062 1 93.88 381 VAL A CA 1
ATOM 3033 C C . VAL A 1 381 ? 18.875 38.781 16.703 1 93.88 381 VAL A C 1
ATOM 3035 O O . VAL A 1 381 ? 18.547 39.875 16.25 1 93.88 381 VAL A O 1
ATOM 3038 N N . MET B 1 1 ? 8.703 -5.145 27 1 81 1 MET B N 1
ATOM 3039 C CA . MET B 1 1 ? 8.656 -5.512 25.594 1 81 1 MET B CA 1
ATOM 3040 C C . MET B 1 1 ? 9.891 -6.316 25.188 1 81 1 MET B C 1
ATOM 3042 O O . MET B 1 1 ? 9.797 -7.262 24.406 1 81 1 MET B O 1
ATOM 3046 N N . ASP B 1 2 ? 11.023 -6.125 25.859 1 78.62 2 ASP B N 1
ATOM 3047 C CA . ASP B 1 2 ? 12.25 -6.812 25.469 1 78.62 2 ASP B CA 1
ATOM 3048 C C . ASP B 1 2 ? 12.156 -8.305 25.766 1 78.62 2 ASP B C 1
ATOM 3050 O O . ASP B 1 2 ? 12.562 -9.133 24.953 1 78.62 2 ASP B O 1
ATOM 3054 N N . ALA B 1 3 ? 11.695 -8.633 26.969 1 76.62 3 ALA B N 1
ATOM 3055 C CA . ALA B 1 3 ? 11.531 -10.039 27.344 1 76.62 3 ALA B CA 1
ATOM 3056 C C . ALA B 1 3 ? 10.539 -10.742 26.422 1 76.62 3 ALA B C 1
ATOM 3058 O O . ALA B 1 3 ? 10.742 -11.898 26.047 1 76.62 3 ALA B O 1
ATOM 3059 N N . LEU B 1 4 ? 9.547 -9.977 26.031 1 80.94 4 LEU B N 1
ATOM 3060 C CA . LEU B 1 4 ? 8.523 -10.516 25.141 1 80.94 4 LEU B CA 1
ATOM 3061 C C . LEU B 1 4 ? 9.086 -10.75 23.75 1 80.94 4 LEU B C 1
ATOM 3063 O O . LEU B 1 4 ? 8.828 -11.797 23.141 1 80.94 4 LEU B O 1
ATOM 3067 N N . ILE B 1 5 ? 9.836 -9.867 23.359 1 84.06 5 ILE B N 1
ATOM 3068 C CA . ILE B 1 5 ? 10.461 -9.953 22.031 1 84.06 5 ILE B CA 1
ATOM 3069 C C . ILE B 1 5 ? 11.391 -11.172 21.984 1 84.06 5 ILE B C 1
ATOM 3071 O O . ILE B 1 5 ? 11.352 -11.938 21.016 1 84.06 5 ILE B O 1
ATOM 3075 N N . THR B 1 6 ? 12.141 -11.352 23.047 1 85 6 THR B N 1
ATOM 3076 C CA . THR B 1 6 ? 13.055 -12.484 23.125 1 85 6 THR B CA 1
ATOM 3077 C C . THR B 1 6 ? 12.281 -13.805 23.094 1 85 6 THR B C 1
ATOM 3079 O O . THR B 1 6 ? 12.68 -14.742 22.406 1 85 6 THR B O 1
ATOM 3082 N N . HIS B 1 7 ? 11.227 -13.812 23.797 1 85.38 7 HIS B N 1
ATOM 3083 C CA . HIS B 1 7 ? 10.406 -15.016 23.859 1 85.38 7 HIS B CA 1
ATOM 3084 C C . HIS B 1 7 ? 9.789 -15.328 22.5 1 85.38 7 HIS B C 1
ATOM 3086 O O . HIS B 1 7 ? 9.773 -16.484 22.078 1 85.38 7 HIS B O 1
ATOM 3092 N N . VAL B 1 8 ? 9.281 -14.336 21.859 1 86.19 8 VAL B N 1
ATOM 3093 C CA . VAL B 1 8 ? 8.633 -14.531 20.562 1 86.19 8 VAL B CA 1
ATOM 3094 C C . VAL B 1 8 ? 9.656 -15.008 19.531 1 86.19 8 VAL B C 1
ATOM 3096 O O . VAL B 1 8 ? 9.375 -15.906 18.734 1 86.19 8 VAL B O 1
ATOM 3099 N N . LYS B 1 9 ? 10.812 -14.516 19.578 1 86 9 LYS B N 1
ATOM 3100 C CA . LYS B 1 9 ? 11.875 -14.93 18.672 1 86 9 LYS B CA 1
ATOM 3101 C C . LYS B 1 9 ? 12.258 -16.391 18.906 1 86 9 LYS B C 1
ATOM 3103 O O . LYS B 1 9 ? 12.461 -17.141 17.953 1 86 9 LYS B O 1
ATOM 3108 N N . ALA B 1 10 ? 12.344 -16.719 20.141 1 85.88 10 ALA B N 1
ATOM 3109 C CA . ALA B 1 10 ? 12.68 -18.109 20.484 1 85.88 10 ALA B CA 1
ATOM 3110 C C . ALA B 1 10 ? 11.578 -19.062 20.031 1 85.88 10 ALA B C 1
ATOM 3112 O O . ALA B 1 10 ? 11.867 -20.141 19.5 1 85.88 10 ALA B O 1
ATOM 3113 N N . THR B 1 11 ? 10.375 -18.656 20.266 1 86.5 11 THR B N 1
ATOM 3114 C CA . THR B 1 11 ? 9.234 -19.484 19.859 1 86.5 11 THR B CA 1
ATOM 3115 C C . THR B 1 11 ? 9.195 -19.625 18.344 1 86.5 11 THR B C 1
ATOM 3117 O O . THR B 1 11 ? 8.953 -20.719 17.828 1 86.5 11 THR B O 1
ATOM 3120 N N . ALA B 1 12 ? 9.445 -18.578 17.656 1 86.12 12 ALA B N 1
ATOM 3121 C CA . ALA B 1 12 ? 9.43 -18.594 16.203 1 86.12 12 ALA B CA 1
ATOM 3122 C C . ALA B 1 12 ? 10.562 -19.453 15.648 1 86.12 12 ALA B C 1
ATOM 3124 O O . ALA B 1 12 ? 10.391 -20.125 14.633 1 86.12 12 ALA B O 1
ATOM 3125 N N . ALA B 1 13 ? 11.672 -19.391 16.281 1 87.06 13 ALA B N 1
ATOM 3126 C CA . ALA B 1 13 ? 12.836 -20.156 15.836 1 87.06 13 ALA B CA 1
ATOM 3127 C C . ALA B 1 13 ? 12.57 -21.656 15.898 1 87.06 13 ALA B C 1
ATOM 3129 O O . ALA B 1 13 ? 13.125 -22.422 15.109 1 87.06 13 ALA B O 1
ATOM 3130 N N . ASN B 1 14 ? 11.68 -22.016 16.75 1 88.62 14 ASN B N 1
ATOM 3131 C CA . ASN B 1 14 ? 11.398 -23.422 16.953 1 88.62 14 ASN B CA 1
ATOM 3132 C C . ASN B 1 14 ? 10.109 -23.844 16.25 1 88.62 14 ASN B C 1
ATOM 3134 O O . ASN B 1 14 ? 9.734 -25.016 16.266 1 88.62 14 ASN B O 1
ATOM 3138 N N . ALA B 1 15 ? 9.5 -22.938 15.602 1 88.06 15 ALA B N 1
ATOM 3139 C CA . ALA B 1 15 ? 8.242 -23.219 14.93 1 88.06 15 ALA B CA 1
ATOM 3140 C C . ALA B 1 15 ? 8.477 -23.672 13.492 1 88.06 15 ALA B C 1
ATOM 3142 O O . ALA B 1 15 ? 9.477 -23.312 12.875 1 88.06 15 ALA B O 1
ATOM 3143 N N . ASP B 1 16 ? 7.629 -24.547 13.031 1 86.81 16 ASP B N 1
ATOM 3144 C CA . ASP B 1 16 ? 7.629 -24.812 11.594 1 86.81 16 ASP B CA 1
ATOM 3145 C C . ASP B 1 16 ? 7.074 -23.625 10.812 1 86.81 16 ASP B C 1
ATOM 3147 O O . ASP B 1 16 ? 6.789 -22.578 11.391 1 86.81 16 ASP B O 1
ATOM 3151 N N . GLU B 1 17 ? 6.941 -23.781 9.516 1 84.25 17 GLU B N 1
ATOM 3152 C CA . GLU B 1 17 ? 6.539 -22.672 8.656 1 84.25 17 GLU B CA 1
ATOM 3153 C C . GLU B 1 17 ? 5.152 -22.156 9.031 1 84.25 17 GLU B C 1
ATOM 3155 O O . GLU B 1 17 ? 4.938 -20.938 9.125 1 84.25 17 GLU B O 1
ATOM 3160 N N . ALA B 1 18 ? 4.246 -23.031 9.242 1 86.25 18 ALA B N 1
ATOM 3161 C CA . ALA B 1 18 ? 2.885 -22.656 9.617 1 86.25 18 ALA B CA 1
ATOM 3162 C C . ALA B 1 18 ? 2.873 -21.891 10.945 1 86.25 18 ALA B C 1
ATOM 3164 O O . ALA B 1 18 ? 2.141 -20.922 11.102 1 86.25 18 ALA B O 1
ATOM 3165 N N . GLY B 1 19 ? 3.604 -22.422 11.867 1 90 19 GLY B N 1
ATOM 3166 C CA . GLY B 1 19 ? 3.703 -21.781 13.164 1 90 19 GLY B CA 1
ATOM 3167 C C . GLY B 1 19 ? 4.312 -20.391 13.094 1 90 19 GLY B C 1
ATOM 3168 O O . GLY B 1 19 ? 3.828 -19.453 13.742 1 90 19 GLY B O 1
ATOM 3169 N N . ARG B 1 20 ? 5.398 -20.266 12.352 1 91.44 20 ARG B N 1
ATOM 3170 C CA . ARG B 1 20 ? 6.051 -18.984 12.18 1 91.44 20 ARG B CA 1
ATOM 3171 C C . ARG B 1 20 ? 5.094 -17.969 11.555 1 91.44 20 ARG B C 1
ATOM 3173 O O . ARG B 1 20 ? 5.016 -16.812 12.008 1 91.44 20 ARG B O 1
ATOM 3180 N N . LYS B 1 21 ? 4.367 -18.391 10.57 1 91.12 21 LYS B N 1
ATOM 3181 C CA . LYS B 1 21 ? 3.416 -17.516 9.891 1 91.12 21 LYS B CA 1
ATOM 3182 C C . LYS B 1 21 ? 2.297 -17.078 10.844 1 91.12 21 LYS B C 1
ATOM 3184 O O . LYS B 1 21 ? 1.848 -15.93 10.797 1 91.12 21 LYS B O 1
ATOM 3189 N N . LYS B 1 22 ? 1.858 -17.984 11.648 1 92 22 LYS B N 1
ATOM 3190 C CA . LYS B 1 22 ? 0.827 -17.656 12.625 1 92 22 LYS B CA 1
ATOM 3191 C C . LYS B 1 22 ? 1.322 -16.609 13.617 1 92 22 LYS B C 1
ATOM 3193 O O . LYS B 1 22 ? 0.569 -15.719 14.008 1 92 22 LYS B O 1
ATOM 3198 N N . ILE B 1 23 ? 2.555 -16.781 14.031 1 93.38 23 ILE B N 1
ATOM 3199 C CA . ILE B 1 23 ? 3.15 -15.828 14.961 1 93.38 23 ILE B CA 1
ATOM 3200 C C . ILE B 1 23 ? 3.199 -14.445 14.305 1 93.38 23 ILE B C 1
ATOM 3202 O O . ILE B 1 23 ? 2.838 -13.445 14.93 1 93.38 23 ILE B O 1
ATOM 3206 N N . ILE B 1 24 ? 3.646 -14.383 13.031 1 94.69 24 ILE B N 1
ATOM 3207 C CA . ILE B 1 24 ? 3.713 -13.125 12.297 1 94.69 24 ILE B CA 1
ATOM 3208 C C . ILE B 1 24 ? 2.326 -12.492 12.227 1 94.69 24 ILE B C 1
ATOM 3210 O O . ILE B 1 24 ? 2.162 -11.305 12.516 1 94.69 24 ILE B O 1
ATOM 3214 N N . ASP B 1 25 ? 1.312 -13.258 11.906 1 94.06 25 ASP B N 1
ATOM 3215 C CA . ASP B 1 25 ? -0.055 -12.766 11.773 1 94.06 25 ASP B CA 1
ATOM 3216 C C . ASP B 1 25 ? -0.596 -12.281 13.117 1 94.06 25 ASP B C 1
ATOM 3218 O O . ASP B 1 25 ? -1.304 -11.273 13.188 1 94.06 25 ASP B O 1
ATOM 3222 N N . ASP B 1 26 ? -0.287 -13.047 14.188 1 93.44 26 ASP B N 1
ATOM 3223 C CA . ASP B 1 26 ? -0.728 -12.656 15.523 1 93.44 26 ASP B CA 1
ATOM 3224 C C . ASP B 1 26 ? -0.13 -11.305 15.93 1 93.44 26 ASP B C 1
ATOM 3226 O O . ASP B 1 26 ? -0.804 -10.484 16.547 1 93.44 26 ASP B O 1
ATOM 3230 N N . LEU B 1 27 ? 1.137 -11.141 15.648 1 94.62 27 LEU B N 1
ATOM 3231 C CA . LEU B 1 27 ? 1.805 -9.883 15.953 1 94.62 27 LEU B CA 1
ATOM 3232 C C . LEU B 1 27 ? 1.164 -8.727 15.188 1 94.62 27 LEU B C 1
ATOM 3234 O O . LEU B 1 27 ? 0.939 -7.656 15.75 1 94.62 27 LEU B O 1
ATOM 3238 N N . ARG B 1 28 ? 0.878 -8.953 13.938 1 94.69 28 ARG B N 1
ATOM 3239 C CA . ARG B 1 28 ? 0.229 -7.945 13.109 1 94.69 28 ARG B CA 1
ATOM 3240 C C . ARG B 1 28 ? -1.169 -7.629 13.633 1 94.69 28 ARG B C 1
ATOM 3242 O O . ARG B 1 28 ? -1.554 -6.461 13.719 1 94.69 28 ARG B O 1
ATOM 3249 N N . ASP B 1 29 ? -1.921 -8.68 13.953 1 94.94 29 ASP B N 1
ATOM 3250 C CA . ASP B 1 29 ? -3.268 -8.492 14.492 1 94.94 29 ASP B CA 1
ATOM 3251 C C . ASP B 1 29 ? -3.242 -7.66 15.766 1 94.94 29 ASP B C 1
ATOM 3253 O O . ASP B 1 29 ? -4.07 -6.762 15.945 1 94.94 29 ASP B O 1
ATOM 3257 N N . LEU B 1 30 ? -2.307 -8.008 16.594 1 93.94 30 LEU B N 1
ATOM 3258 C CA . LEU B 1 30 ? -2.188 -7.297 17.859 1 93.94 30 LEU B CA 1
ATOM 3259 C C . LEU B 1 30 ? -1.838 -5.832 17.641 1 93.94 30 LEU B C 1
ATOM 3261 O O . LEU B 1 30 ? -2.369 -4.949 18.312 1 93.94 30 LEU B O 1
ATOM 3265 N N . SER B 1 31 ? -0.921 -5.535 16.734 1 95.62 31 SER B N 1
ATOM 3266 C CA . SER B 1 31 ? -0.572 -4.156 16.406 1 95.62 31 SER B CA 1
ATOM 3267 C C . SER B 1 31 ? -1.788 -3.379 15.906 1 95.62 31 SER B C 1
ATOM 3269 O O . SER B 1 31 ? -2.004 -2.234 16.312 1 95.62 31 SER B O 1
ATOM 3271 N N . ILE B 1 32 ? -2.602 -3.971 15.055 1 96.12 32 ILE B N 1
ATOM 3272 C CA . ILE B 1 32 ? -3.779 -3.326 14.484 1 96.12 32 ILE B CA 1
ATOM 3273 C C . ILE B 1 32 ? -4.816 -3.08 15.578 1 96.12 32 ILE B C 1
ATOM 3275 O O . ILE B 1 32 ? -5.457 -2.027 15.609 1 96.12 32 ILE B O 1
ATOM 3279 N N . GLU B 1 33 ? -4.902 -4.031 16.469 1 94.19 33 GLU B N 1
ATOM 3280 C CA . GLU B 1 33 ? -5.855 -3.902 17.562 1 94.19 33 GLU B CA 1
ATOM 3281 C C . GLU B 1 33 ? -5.508 -2.713 18.453 1 94.19 33 GLU B C 1
ATOM 3283 O O . GLU B 1 33 ? -6.395 -2.107 19.062 1 94.19 33 GLU B O 1
ATOM 3288 N N . LEU B 1 34 ? -4.293 -2.367 18.562 1 94.44 34 LEU B N 1
ATOM 3289 C CA . LEU B 1 34 ? -3.836 -1.303 19.438 1 94.44 34 LEU B CA 1
ATOM 3290 C C . LEU B 1 34 ? -3.889 0.05 18.734 1 94.44 34 LEU B C 1
ATOM 3292 O O . LEU B 1 34 ? -3.707 1.092 19.375 1 94.44 34 LEU B O 1
ATOM 3296 N N . GLU B 1 35 ? -4.191 0.111 17.469 1 94.56 35 GLU B N 1
ATOM 3297 C CA . GLU B 1 35 ? -4.23 1.349 16.703 1 94.56 35 GLU B CA 1
ATOM 3298 C C . GLU B 1 35 ? -5.461 2.18 17.047 1 94.56 35 GLU B C 1
ATOM 3300 O O . GLU B 1 35 ? -6.543 1.633 17.281 1 94.56 35 GLU B O 1
ATOM 3305 N N . THR B 1 36 ? -5.312 3.48 17.156 1 91.81 36 THR B N 1
ATOM 3306 C CA . THR B 1 36 ? -6.449 4.395 17.109 1 91.81 36 THR B CA 1
ATOM 3307 C C . THR B 1 36 ? -6.973 4.512 15.672 1 91.81 36 THR B C 1
ATOM 3309 O O . THR B 1 36 ? -6.309 4.078 14.727 1 91.81 36 THR B O 1
ATOM 3312 N N . PRO B 1 37 ? -8.219 5.031 15.516 1 92.44 37 PRO B N 1
ATOM 3313 C CA . PRO B 1 37 ? -8.703 5.277 14.148 1 92.44 37 PRO B CA 1
ATOM 3314 C C . PRO B 1 37 ? -7.711 6.082 13.312 1 92.44 37 PRO B C 1
ATOM 3316 O O . PRO B 1 37 ? -7.504 5.777 12.133 1 92.44 37 PRO B O 1
ATOM 3319 N N . TRP B 1 38 ? -7.051 7.027 13.883 1 91.19 38 TRP B N 1
ATOM 3320 C CA . TRP B 1 38 ? -6.066 7.844 13.18 1 91.19 38 TRP B CA 1
ATOM 3321 C C . TRP B 1 38 ? -4.871 7.004 12.742 1 91.19 38 TRP B C 1
ATOM 3323 O O . TRP B 1 38 ? -4.398 7.129 11.609 1 91.19 38 TRP B O 1
ATOM 3333 N N . ASP B 1 39 ? -4.402 6.129 13.641 1 93 39 ASP B N 1
ATOM 3334 C CA . ASP B 1 39 ? -3.279 5.254 13.312 1 93 39 ASP B CA 1
ATOM 3335 C C . ASP B 1 39 ? -3.611 4.348 12.133 1 93 39 ASP B C 1
ATOM 3337 O O . ASP B 1 39 ? -2.789 4.168 11.227 1 93 39 ASP B O 1
ATOM 3341 N N . SER B 1 40 ? -4.832 3.773 12.188 1 95.81 40 SER B N 1
ATOM 3342 C CA . SER B 1 40 ? -5.262 2.867 11.125 1 95.81 40 SER B CA 1
ATOM 3343 C C . SER B 1 40 ? -5.316 3.578 9.781 1 95.81 40 SER B C 1
ATOM 3345 O O . SER B 1 40 ? -4.914 3.016 8.758 1 95.81 40 SER B O 1
ATOM 3347 N N . MET B 1 41 ? -5.797 4.785 9.773 1 95.31 41 MET B N 1
ATOM 3348 C CA . MET B 1 41 ? -5.949 5.527 8.531 1 95.31 41 MET B CA 1
ATOM 3349 C C . MET B 1 41 ? -4.598 5.973 7.988 1 95.31 41 MET B C 1
ATOM 3351 O O . MET B 1 41 ? -4.375 5.965 6.777 1 95.31 41 MET B O 1
ATOM 3355 N N . GLN B 1 42 ? -3.646 6.344 8.898 1 94.38 42 GLN B N 1
ATOM 3356 C CA . GLN B 1 42 ? -2.287 6.637 8.461 1 94.38 42 GLN B CA 1
ATOM 3357 C C . GLN B 1 42 ? -1.646 5.422 7.797 1 94.38 42 GLN B C 1
ATOM 3359 O O . GLN B 1 42 ? -0.89 5.559 6.836 1 94.38 42 GLN B O 1
ATOM 3364 N N . ARG B 1 43 ? -1.933 4.281 8.305 1 96.38 43 ARG B N 1
ATOM 3365 C CA . ARG B 1 43 ? -1.383 3.053 7.742 1 96.38 43 ARG B CA 1
ATOM 3366 C C . ARG B 1 43 ? -1.976 2.762 6.367 1 96.38 43 ARG B C 1
ATOM 3368 O O . ARG B 1 43 ? -1.241 2.504 5.41 1 96.38 43 ARG B O 1
ATOM 3375 N N . ILE B 1 44 ? -3.27 2.922 6.18 1 97.81 44 ILE B N 1
ATOM 3376 C CA . ILE B 1 44 ? -3.984 2.459 4.996 1 97.81 44 ILE B CA 1
ATOM 3377 C C . ILE B 1 44 ? -3.832 3.479 3.871 1 97.81 44 ILE B C 1
ATOM 3379 O O . ILE B 1 44 ? -3.486 3.119 2.742 1 97.81 44 ILE B O 1
ATOM 3383 N N . MET B 1 45 ? -3.996 4.754 4.145 1 97.38 45 MET B N 1
ATOM 3384 C CA . MET B 1 45 ? -4.086 5.789 3.121 1 97.38 45 MET B CA 1
ATOM 3385 C C . MET B 1 45 ? -2.754 5.957 2.398 1 97.38 45 MET B C 1
ATOM 3387 O O . MET B 1 45 ? -2.725 6.297 1.215 1 97.38 45 MET B O 1
ATOM 3391 N N . TYR B 1 46 ? -1.653 5.641 3.098 1 97.19 46 TYR B N 1
ATOM 3392 C CA . TYR B 1 46 ? -0.332 5.973 2.576 1 97.19 46 TYR B CA 1
ATOM 3393 C C . TYR B 1 46 ? 0.377 4.73 2.051 1 97.19 46 TYR B C 1
ATOM 3395 O O . TYR B 1 46 ? 1.532 4.805 1.624 1 97.19 46 TYR B O 1
ATOM 3403 N N . LEU B 1 47 ? -0.242 3.602 1.94 1 96.75 47 LEU B N 1
ATOM 3404 C CA . LEU B 1 47 ? 0.416 2.324 1.689 1 96.75 47 LEU B CA 1
ATOM 3405 C C . LEU B 1 47 ? 1.104 2.326 0.328 1 96.75 47 LEU B C 1
ATOM 3407 O O . LEU B 1 47 ? 2.143 1.685 0.152 1 96.75 47 LEU B O 1
ATOM 3411 N N . GLN B 1 48 ? 0.564 3.006 -0.641 1 95.69 48 GLN B N 1
ATOM 3412 C CA . GLN B 1 48 ? 1.107 2.969 -1.994 1 95.69 48 GLN B CA 1
ATOM 3413 C C . GLN B 1 48 ? 2.484 3.627 -2.053 1 95.69 48 GLN B C 1
ATOM 3415 O O . GLN B 1 48 ? 3.26 3.373 -2.977 1 95.69 48 GLN B O 1
ATOM 3420 N N . PHE B 1 49 ? 2.82 4.434 -1.044 1 97.69 49 PHE B N 1
ATOM 3421 C CA . PHE B 1 49 ? 4.121 5.094 -0.999 1 97.69 49 PHE B CA 1
ATOM 3422 C C . PHE B 1 49 ? 5.238 4.07 -0.825 1 97.69 49 PHE B C 1
ATOM 3424 O O . PHE B 1 49 ? 6.352 4.27 -1.32 1 97.69 49 PHE B O 1
ATOM 3431 N N . GLN B 1 50 ? 4.93 2.977 -0.154 1 98.12 50 GLN B N 1
ATOM 3432 C CA . GLN B 1 50 ? 5.961 1.979 0.108 1 98.12 50 GLN B CA 1
ATOM 3433 C C . GLN B 1 50 ? 6.395 1.286 -1.181 1 98.12 50 GLN B C 1
ATOM 3435 O O . GLN B 1 50 ? 7.59 1.124 -1.433 1 98.12 50 GLN B O 1
ATOM 3440 N N . LEU B 1 51 ? 5.438 0.911 -1.986 1 98.44 51 LEU B N 1
ATOM 3441 C CA . LEU B 1 51 ? 5.793 0.286 -3.256 1 98.44 51 LEU B CA 1
ATOM 3442 C C . LEU B 1 51 ? 6.504 1.277 -4.172 1 98.44 51 LEU B C 1
ATOM 3444 O O . LEU B 1 51 ? 7.445 0.91 -4.879 1 98.44 51 LEU B O 1
ATOM 3448 N N . THR B 1 52 ? 6.07 2.539 -4.191 1 98.56 52 THR B N 1
ATOM 3449 C CA . THR B 1 52 ? 6.727 3.584 -4.969 1 98.56 52 THR B CA 1
ATOM 3450 C C . THR B 1 52 ? 8.172 3.766 -4.52 1 98.56 52 THR B C 1
ATOM 3452 O O . THR B 1 52 ? 9.078 3.861 -5.352 1 98.56 52 THR B O 1
ATOM 3455 N N . GLY B 1 53 ? 8.352 3.781 -3.184 1 98.56 53 GLY B N 1
ATOM 3456 C CA . GLY B 1 53 ? 9.695 3.887 -2.648 1 98.56 53 GLY B CA 1
ATOM 3457 C C . GLY B 1 53 ? 10.586 2.721 -3.039 1 98.56 53 GLY B C 1
ATOM 3458 O O . GLY B 1 53 ? 11.758 2.91 -3.381 1 98.56 53 GLY B O 1
ATOM 3459 N N . ALA B 1 54 ? 10.031 1.527 -2.988 1 98.75 54 ALA B N 1
ATOM 3460 C CA . ALA B 1 54 ? 10.773 0.339 -3.402 1 98.75 54 ALA B CA 1
ATOM 3461 C C . ALA B 1 54 ? 11.172 0.427 -4.871 1 98.75 54 ALA B C 1
ATOM 3463 O O . ALA B 1 54 ? 12.305 0.102 -5.234 1 98.75 54 ALA B O 1
ATOM 3464 N N . GLN B 1 55 ? 10.234 0.848 -5.73 1 98.75 55 GLN B N 1
ATOM 3465 C CA . GLN B 1 55 ? 10.516 0.961 -7.16 1 98.75 55 GLN B CA 1
ATOM 3466 C C . GLN B 1 55 ? 11.617 1.977 -7.426 1 98.75 55 GLN B C 1
ATOM 3468 O O . GLN B 1 55 ? 12.516 1.729 -8.242 1 98.75 55 GLN B O 1
ATOM 3473 N N . ILE B 1 56 ? 11.578 3.117 -6.742 1 98.75 56 ILE B N 1
ATOM 3474 C CA . ILE B 1 56 ? 12.609 4.137 -6.895 1 98.75 56 ILE B CA 1
ATOM 3475 C C . ILE B 1 56 ? 13.969 3.57 -6.473 1 98.75 56 ILE B C 1
ATOM 3477 O O . ILE B 1 56 ? 14.961 3.738 -7.18 1 98.75 56 ILE B O 1
ATOM 3481 N N . GLY B 1 57 ? 13.992 2.895 -5.293 1 98.69 57 GLY B N 1
ATOM 3482 C CA . GLY B 1 57 ? 15.219 2.281 -4.82 1 98.69 57 GLY B CA 1
ATOM 3483 C C . GLY B 1 57 ? 15.789 1.26 -5.789 1 98.69 57 GLY B C 1
ATOM 3484 O O . GLY B 1 57 ? 17 1.195 -5.988 1 98.69 57 GLY B O 1
ATOM 3485 N N . CYS B 1 58 ? 14.938 0.457 -6.367 1 98.5 58 CYS B N 1
ATOM 3486 C CA . CYS B 1 58 ? 15.367 -0.521 -7.359 1 98.5 58 CYS B CA 1
ATOM 3487 C C . CYS B 1 58 ? 15.945 0.168 -8.586 1 98.5 58 CYS B C 1
ATOM 3489 O O . CYS B 1 58 ? 17.016 -0.221 -9.078 1 98.5 58 CYS B O 1
ATOM 3491 N N . ASP B 1 59 ? 15.273 1.218 -9.062 1 98.12 59 ASP B N 1
ATOM 3492 C CA . ASP B 1 59 ? 15.711 1.944 -10.25 1 98.12 59 ASP B CA 1
ATOM 3493 C C . ASP B 1 59 ? 17.094 2.561 -10.039 1 98.12 59 ASP B C 1
ATOM 3495 O O . ASP B 1 59 ? 17.906 2.598 -10.961 1 98.12 59 ASP B O 1
ATOM 3499 N N . MET B 1 60 ? 17.344 2.949 -8.805 1 97.88 60 MET B N 1
ATOM 3500 C CA . MET B 1 60 ? 18.609 3.611 -8.461 1 97.88 60 MET B CA 1
ATOM 3501 C C . MET B 1 60 ? 19.703 2.588 -8.172 1 97.88 60 MET B C 1
ATOM 3503 O O . MET B 1 60 ? 20.844 2.955 -7.93 1 97.88 60 MET B O 1
ATOM 3507 N N . LYS B 1 61 ? 19.375 1.303 -8.125 1 98.12 61 LYS B N 1
ATOM 3508 C CA . LYS B 1 61 ? 20.266 0.223 -7.707 1 98.12 61 LYS B CA 1
ATOM 3509 C C . LYS B 1 61 ? 20.703 0.413 -6.258 1 98.12 61 LYS B C 1
ATOM 3511 O O . LYS B 1 61 ? 21.797 -0.007 -5.879 1 98.12 61 LYS B O 1
ATOM 3516 N N . LEU B 1 62 ? 19.906 1.128 -5.535 1 98.62 62 LEU B N 1
ATOM 3517 C CA . LEU B 1 62 ? 20.203 1.473 -4.148 1 98.62 62 LEU B CA 1
ATOM 3518 C C . LEU B 1 62 ? 20.344 0.217 -3.295 1 98.62 62 LEU B C 1
ATOM 3520 O O . LEU B 1 62 ? 21.297 0.078 -2.543 1 98.62 62 LEU B O 1
ATOM 3524 N N . PHE B 1 63 ? 19.359 -0.697 -3.383 1 98.69 63 PHE B N 1
ATOM 3525 C CA . PHE B 1 63 ? 19.328 -1.893 -2.549 1 98.69 63 PHE B CA 1
ATOM 3526 C C . PHE B 1 63 ? 20.5 -2.816 -2.889 1 98.69 63 PHE B C 1
ATOM 3528 O O . PHE B 1 63 ? 21.094 -3.42 -1.998 1 98.69 63 PHE B O 1
ATOM 3535 N N . GLU B 1 64 ? 20.797 -2.926 -4.188 1 98.31 64 GLU B N 1
ATOM 3536 C CA . GLU B 1 64 ? 21.953 -3.725 -4.609 1 98.31 64 GLU B CA 1
ATOM 3537 C C . GLU B 1 64 ? 23.25 -3.178 -4.027 1 98.31 64 GLU B C 1
ATOM 3539 O O . GLU B 1 64 ? 24.094 -3.939 -3.549 1 98.31 64 GLU B O 1
ATOM 3544 N N . ILE B 1 65 ? 23.422 -1.894 -4.121 1 98.44 65 ILE B N 1
ATOM 3545 C CA . ILE B 1 65 ? 24.609 -1.223 -3.627 1 98.44 65 ILE B CA 1
ATOM 3546 C C . ILE B 1 65 ? 24.75 -1.456 -2.123 1 98.44 65 ILE B C 1
ATOM 3548 O O . ILE B 1 65 ? 25.828 -1.831 -1.644 1 98.44 65 ILE B O 1
ATOM 3552 N N . MET B 1 66 ? 23.688 -1.255 -1.365 1 98.25 66 MET B N 1
ATOM 3553 C CA . MET B 1 66 ? 23.719 -1.409 0.087 1 98.25 66 MET B CA 1
ATOM 3554 C C . MET B 1 66 ? 23.953 -2.865 0.473 1 98.25 66 MET B C 1
ATOM 3556 O O . MET B 1 66 ? 24.703 -3.152 1.41 1 98.25 66 MET B O 1
ATOM 3560 N N . ALA B 1 67 ? 23.281 -3.779 -0.203 1 97.44 67 ALA B N 1
ATOM 3561 C CA . ALA B 1 67 ? 23.406 -5.203 0.104 1 97.44 67 ALA B CA 1
ATOM 3562 C C . ALA B 1 67 ? 24.828 -5.691 -0.148 1 97.44 67 ALA B C 1
ATOM 3564 O O . ALA B 1 67 ? 25.328 -6.582 0.548 1 97.44 67 ALA B O 1
ATOM 3565 N N . ALA B 1 68 ? 25.5 -5.133 -1.135 1 97.06 68 ALA B N 1
ATOM 3566 C CA . ALA B 1 68 ? 26.859 -5.535 -1.493 1 97.06 68 ALA B CA 1
ATOM 3567 C C . ALA B 1 68 ? 27.875 -5.031 -0.465 1 97.06 68 ALA B C 1
ATOM 3569 O O . ALA B 1 68 ? 28.891 -5.688 -0.209 1 97.06 68 ALA B O 1
ATOM 3570 N N . LYS B 1 69 ? 27.766 -3.871 0.064 1 92.25 69 LYS B N 1
ATOM 3571 C CA . LYS B 1 69 ? 28.719 -3.242 0.974 1 92.25 69 LYS B CA 1
ATOM 3572 C C . LYS B 1 69 ? 28.672 -3.889 2.355 1 92.25 69 LYS B C 1
ATOM 3574 O O . LYS B 1 69 ? 29.703 -4.051 3.01 1 92.25 69 LYS B O 1
ATOM 3579 N N . LYS B 1 70 ? 27.594 -4.348 2.939 1 85.75 70 LYS B N 1
ATOM 3580 C CA . LYS B 1 70 ? 27.375 -5.031 4.207 1 85.75 70 LYS B CA 1
ATOM 3581 C C . LYS B 1 70 ? 27.781 -4.152 5.387 1 85.75 70 LYS B C 1
ATOM 3583 O O . LYS B 1 70 ? 28.094 -4.656 6.465 1 85.75 70 LYS B O 1
ATOM 3588 N N . GLU B 1 71 ? 28.047 -2.891 5.309 1 96.19 71 GLU B N 1
ATOM 3589 C CA . GLU B 1 71 ? 28.359 -1.902 6.344 1 96.19 71 GLU B CA 1
ATOM 3590 C C . GLU B 1 71 ? 27.516 -0.643 6.16 1 96.19 71 GLU B C 1
ATOM 3592 O O . GLU B 1 71 ? 26.969 -0.399 5.078 1 96.19 71 GLU B O 1
ATOM 3597 N N . PRO B 1 72 ? 27.422 0.114 7.27 1 98.31 72 PRO B N 1
ATOM 3598 C CA . PRO B 1 72 ? 26.672 1.371 7.145 1 98.31 72 PRO B CA 1
ATOM 3599 C C . PRO B 1 72 ? 27.312 2.332 6.141 1 98.31 72 PRO B C 1
ATOM 3601 O O . PRO B 1 72 ? 28.547 2.428 6.062 1 98.31 72 PRO B O 1
ATOM 3604 N N . MET B 1 73 ? 26.516 2.99 5.395 1 98.5 73 MET B N 1
ATOM 3605 C CA . MET B 1 73 ? 26.938 4 4.43 1 98.5 73 MET B CA 1
ATOM 3606 C C . MET B 1 73 ? 26.266 5.34 4.711 1 98.5 73 MET B C 1
ATOM 3608 O O . MET B 1 73 ? 25.094 5.383 5.086 1 98.5 73 MET B O 1
ATOM 3612 N N . THR B 1 74 ? 26.984 6.402 4.508 1 98.56 74 THR B N 1
ATOM 3613 C CA . THR B 1 74 ? 26.406 7.738 4.668 1 98.56 74 THR B CA 1
ATOM 3614 C C . THR B 1 74 ? 25.609 8.133 3.439 1 98.56 74 THR B C 1
ATOM 3616 O O . THR B 1 74 ? 25.75 7.531 2.373 1 98.56 74 THR B O 1
ATOM 3619 N N . VAL B 1 75 ? 24.828 9.156 3.627 1 98.44 75 VAL B N 1
ATOM 3620 C CA . VAL B 1 75 ? 24.047 9.703 2.52 1 98.44 75 VAL B CA 1
ATOM 3621 C C . VAL B 1 75 ? 25 10.148 1.399 1 98.44 75 VAL B C 1
ATOM 3623 O O . VAL B 1 75 ? 24.703 9.938 0.219 1 98.44 75 VAL B O 1
ATOM 3626 N N . GLU B 1 76 ? 26.109 10.734 1.755 1 98.25 76 GLU B N 1
ATOM 3627 C CA . GLU B 1 76 ? 27.062 11.219 0.768 1 98.25 76 GLU B CA 1
ATOM 3628 C C . GLU B 1 76 ? 27.656 10.062 -0.04 1 98.25 76 GLU B C 1
ATOM 3630 O O . GLU B 1 76 ? 27.781 10.156 -1.262 1 98.25 76 GLU B O 1
ATOM 3635 N N . GLN B 1 77 ? 28 9.016 0.614 1 98.31 77 GLN B N 1
ATOM 3636 C CA . GLN B 1 77 ? 28.531 7.836 -0.058 1 98.31 77 GLN B CA 1
ATOM 3637 C C . GLN B 1 77 ? 27.5 7.227 -1 1 98.31 77 GLN B C 1
ATOM 3639 O O . GLN B 1 77 ? 27.797 6.902 -2.148 1 98.31 77 GLN B O 1
ATOM 3644 N N . LEU B 1 78 ? 26.297 7.098 -0.524 1 98.56 78 LEU B N 1
ATOM 3645 C CA . LEU B 1 78 ? 25.234 6.504 -1.321 1 98.56 78 LEU B CA 1
ATOM 3646 C C . LEU B 1 78 ? 24.891 7.387 -2.518 1 98.56 78 LEU B C 1
ATOM 3648 O O . LEU B 1 78 ? 24.578 6.883 -3.602 1 98.56 78 LEU B O 1
ATOM 3652 N N . ALA B 1 79 ? 24.891 8.695 -2.266 1 98.44 79 ALA B N 1
ATOM 3653 C CA . ALA B 1 79 ? 24.609 9.633 -3.352 1 98.44 79 ALA B CA 1
ATOM 3654 C C . ALA B 1 79 ? 25.641 9.492 -4.473 1 98.44 79 ALA B C 1
ATOM 3656 O O . ALA B 1 79 ? 25.297 9.555 -5.652 1 98.44 79 ALA B O 1
ATOM 3657 N N . LYS B 1 80 ? 26.875 9.344 -4.102 1 97.94 80 LYS B N 1
ATOM 3658 C CA . LYS B 1 80 ? 27.938 9.156 -5.086 1 97.94 80 LYS B CA 1
ATOM 3659 C C . LYS B 1 80 ? 27.75 7.855 -5.863 1 97.94 80 LYS B C 1
ATOM 3661 O O . LYS B 1 80 ? 27.844 7.84 -7.09 1 97.94 80 LYS B O 1
ATOM 3666 N N . GLU B 1 81 ? 27.453 6.82 -5.176 1 97.56 81 GLU B N 1
ATOM 3667 C CA . GLU B 1 81 ? 27.312 5.504 -5.797 1 97.56 81 GLU B CA 1
ATOM 3668 C C . GLU B 1 81 ? 26.078 5.445 -6.703 1 97.56 81 GLU B C 1
ATOM 3670 O O . GLU B 1 81 ? 26.094 4.734 -7.711 1 97.56 81 GLU B O 1
ATOM 3675 N N . THR B 1 82 ? 25.016 6.156 -6.367 1 97.88 82 THR B N 1
ATOM 3676 C CA . THR B 1 82 ? 23.766 6.094 -7.117 1 97.88 82 THR B CA 1
ATOM 3677 C C . THR B 1 82 ? 23.672 7.25 -8.109 1 97.88 82 THR B C 1
ATOM 3679 O O . THR B 1 82 ? 22.688 7.363 -8.844 1 97.88 82 THR B O 1
ATOM 3682 N N . ASP B 1 83 ? 24.672 8.148 -8.102 1 97.19 83 ASP B N 1
ATOM 3683 C CA . ASP B 1 83 ? 24.641 9.344 -8.938 1 97.19 83 ASP B CA 1
ATOM 3684 C C . ASP B 1 83 ? 23.359 10.141 -8.719 1 97.19 83 ASP B C 1
ATOM 3686 O O . ASP B 1 83 ? 22.625 10.422 -9.672 1 97.19 83 ASP B O 1
ATOM 3690 N N . SER B 1 84 ? 23.062 10.477 -7.492 1 97.75 84 SER B N 1
ATOM 3691 C CA . SER B 1 84 ? 21.859 11.203 -7.121 1 97.75 84 SER B CA 1
ATOM 3692 C C . SER B 1 84 ? 22.188 12.406 -6.246 1 97.75 84 SER B C 1
ATOM 3694 O O . SER B 1 84 ? 23.297 12.523 -5.73 1 97.75 84 SER B O 1
ATOM 3696 N N . ASP B 1 85 ? 21.25 13.305 -6.156 1 97 85 ASP B N 1
ATOM 3697 C CA . ASP B 1 85 ? 21.328 14.492 -5.316 1 97 85 ASP B CA 1
ATOM 3698 C C . ASP B 1 85 ? 21.172 14.141 -3.842 1 97 85 ASP B C 1
ATOM 3700 O O . ASP B 1 85 ? 20.156 13.555 -3.445 1 97 85 ASP B O 1
ATOM 3704 N N . PRO B 1 86 ? 22.188 14.5 -3.004 1 97.25 86 PRO B N 1
ATOM 3705 C CA . PRO B 1 86 ? 22.094 14.164 -1.581 1 97.25 86 PRO B CA 1
ATOM 3706 C C . PRO B 1 86 ? 20.844 14.734 -0.917 1 97.25 86 PRO B C 1
ATOM 3708 O O . PRO B 1 86 ? 20.281 14.125 0 1 97.25 86 PRO B O 1
ATOM 3711 N N . ALA B 1 87 ? 20.406 15.875 -1.351 1 94.81 87 ALA B N 1
ATOM 3712 C CA . ALA B 1 87 ? 19.234 16.516 -0.757 1 94.81 87 ALA B CA 1
ATOM 3713 C C . ALA B 1 87 ? 17.969 15.695 -1.014 1 94.81 87 ALA B C 1
ATOM 3715 O O . ALA B 1 87 ? 17.078 15.617 -0.155 1 94.81 87 ALA B O 1
ATOM 3716 N N . PHE B 1 88 ? 17.891 15.18 -2.168 1 96.62 88 PHE B N 1
ATOM 3717 C CA . PHE B 1 88 ? 16.797 14.273 -2.494 1 96.62 88 PHE B CA 1
ATOM 3718 C C . PHE B 1 88 ? 16.953 12.945 -1.758 1 96.62 88 PHE B C 1
ATOM 3720 O O . PHE B 1 88 ? 16 12.453 -1.144 1 96.62 88 PHE B O 1
ATOM 3727 N N . LEU B 1 89 ? 18.156 12.383 -1.82 1 98.31 89 LEU B N 1
ATOM 3728 C CA . LEU B 1 89 ? 18.406 11.016 -1.385 1 98.31 89 LEU B CA 1
ATOM 3729 C C . LEU B 1 89 ? 18.172 10.867 0.115 1 98.31 89 LEU B C 1
ATOM 3731 O O . LEU B 1 89 ? 17.656 9.844 0.569 1 98.31 89 LEU B O 1
ATOM 3735 N N . VAL B 1 90 ? 18.531 11.82 0.921 1 98 90 VAL B N 1
ATOM 3736 C CA . VAL B 1 90 ? 18.406 11.719 2.371 1 98 90 VAL B CA 1
ATOM 3737 C C . VAL B 1 90 ? 16.938 11.578 2.748 1 98 90 VAL B C 1
ATOM 3739 O O . VAL B 1 90 ? 16.594 10.875 3.697 1 98 90 VAL B O 1
ATOM 3742 N N . ARG B 1 91 ? 16.047 12.273 2.055 1 97.69 91 ARG B N 1
ATOM 3743 C CA . ARG B 1 91 ? 14.617 12.195 2.32 1 97.69 91 ARG B CA 1
ATOM 3744 C C . ARG B 1 91 ? 14.07 10.82 1.955 1 97.69 91 ARG B C 1
ATOM 3746 O O . ARG B 1 91 ? 13.266 10.25 2.697 1 97.69 91 ARG B O 1
ATOM 3753 N N . LEU B 1 92 ? 14.492 10.297 0.802 1 98.44 92 LEU B N 1
ATOM 3754 C CA . LEU B 1 92 ? 14.086 8.945 0.411 1 98.44 92 LEU B CA 1
ATOM 3755 C C . LEU B 1 92 ? 14.586 7.918 1.418 1 98.44 92 LEU B C 1
ATOM 3757 O O . LEU B 1 92 ? 13.836 7.031 1.83 1 98.44 92 LEU B O 1
ATOM 3761 N N . LEU B 1 93 ? 15.852 8.047 1.834 1 98.81 93 LEU B N 1
ATOM 3762 C CA . LEU B 1 93 ? 16.469 7.098 2.76 1 98.81 93 LEU B CA 1
ATOM 3763 C C . LEU B 1 93 ? 15.766 7.137 4.117 1 98.81 93 LEU B C 1
ATOM 3765 O O . LEU B 1 93 ? 15.539 6.094 4.734 1 98.81 93 LEU B O 1
ATOM 3769 N N . ARG B 1 94 ? 15.469 8.336 4.578 1 98.44 94 ARG B N 1
ATOM 3770 C CA . ARG B 1 94 ? 14.742 8.477 5.836 1 98.44 94 ARG B CA 1
ATOM 3771 C C . ARG B 1 94 ? 13.398 7.766 5.773 1 98.44 94 ARG B C 1
ATOM 3773 O O . ARG B 1 94 ? 12.992 7.098 6.727 1 98.44 94 ARG B O 1
ATOM 3780 N N . TYR B 1 95 ? 12.688 7.91 4.684 1 98.5 95 TYR B N 1
ATOM 3781 C CA . TYR B 1 95 ? 11.406 7.234 4.516 1 98.5 95 TYR B CA 1
ATOM 3782 C C . TYR B 1 95 ? 11.594 5.723 4.477 1 98.5 95 TYR B C 1
ATOM 3784 O O . TYR B 1 95 ? 10.906 4.988 5.195 1 98.5 95 TYR B O 1
ATOM 3792 N N . LEU B 1 96 ? 12.547 5.227 3.621 1 98.81 96 LEU B N 1
ATOM 3793 C CA . LEU B 1 96 ? 12.781 3.793 3.477 1 98.81 96 LEU B CA 1
ATOM 3794 C C . LEU B 1 96 ? 13.164 3.168 4.812 1 98.81 96 LEU B C 1
ATOM 3796 O O . LEU B 1 96 ? 12.789 2.027 5.102 1 98.81 96 LEU B O 1
ATOM 3800 N N . ALA B 1 97 ? 13.914 3.92 5.609 1 98.69 97 ALA B N 1
ATOM 3801 C CA . ALA B 1 97 ? 14.289 3.441 6.938 1 98.69 97 ALA B CA 1
ATOM 3802 C C . ALA B 1 97 ? 13.07 3.381 7.859 1 98.69 97 ALA B C 1
ATOM 3804 O O . ALA B 1 97 ? 12.922 2.443 8.648 1 98.69 97 ALA B O 1
ATOM 3805 N N . SER B 1 98 ? 12.203 4.375 7.758 1 98.06 98 SER B N 1
ATOM 3806 C CA . SER B 1 98 ? 11.055 4.465 8.648 1 98.06 98 SER B CA 1
ATOM 3807 C C . SER B 1 98 ? 10.062 3.336 8.391 1 98.06 98 SER B C 1
ATOM 3809 O O . SER B 1 98 ? 9.305 2.951 9.289 1 98.06 98 SER B O 1
ATOM 3811 N N . VAL B 1 99 ? 10.062 2.748 7.172 1 97.88 99 VAL B N 1
ATOM 3812 C CA . VAL B 1 99 ? 9.172 1.638 6.863 1 97.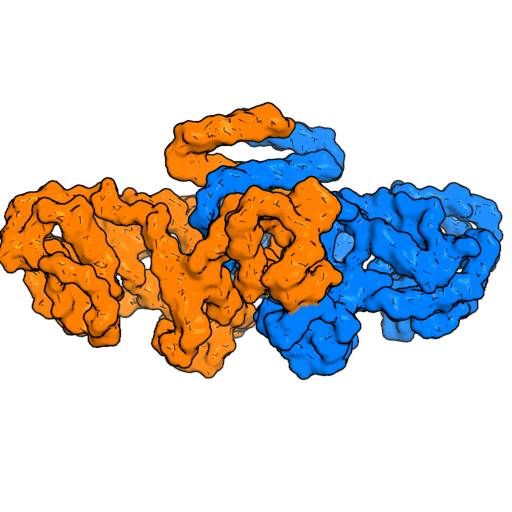88 99 VAL B CA 1
ATOM 3813 C C . VAL B 1 99 ? 9.961 0.333 6.816 1 97.88 99 VAL B C 1
ATOM 3815 O O . VAL B 1 99 ? 9.484 -0.674 6.293 1 97.88 99 VAL B O 1
ATOM 3818 N N . ARG B 1 100 ? 11.211 0.313 7.219 1 98.06 100 ARG B N 1
ATOM 3819 C CA . ARG B 1 100 ? 12.047 -0.832 7.555 1 98.06 100 ARG B CA 1
ATOM 3820 C C . ARG B 1 100 ? 12.516 -1.556 6.301 1 98.06 100 ARG B C 1
ATOM 3822 O O . ARG B 1 100 ? 12.781 -2.76 6.332 1 98.06 100 ARG B O 1
ATOM 3829 N N . MET B 1 101 ? 12.672 -0.837 5.191 1 98.56 101 MET B N 1
ATOM 3830 C CA . MET B 1 101 ? 13.297 -1.422 4.008 1 98.56 101 MET B CA 1
ATOM 3831 C C . MET B 1 101 ? 14.82 -1.376 4.121 1 98.56 101 MET B C 1
ATOM 3833 O O . MET B 1 101 ? 15.516 -2.197 3.521 1 98.56 101 MET B O 1
ATOM 3837 N N . ILE B 1 102 ? 15.312 -0.381 4.812 1 98.56 102 ILE B N 1
ATOM 3838 C CA . ILE B 1 102 ? 16.719 -0.257 5.199 1 98.56 102 ILE B CA 1
ATOM 3839 C C . ILE B 1 102 ? 16.812 0.095 6.684 1 98.56 102 ILE B C 1
ATOM 3841 O O . ILE B 1 102 ? 15.789 0.274 7.352 1 98.56 102 ILE B O 1
ATOM 3845 N N . ARG B 1 103 ? 17.984 0.182 7.234 1 98.25 103 ARG B N 1
ATOM 3846 C CA . ARG B 1 103 ? 18.156 0.481 8.656 1 98.25 103 ARG B CA 1
ATOM 3847 C C . ARG B 1 103 ? 19 1.736 8.852 1 98.25 103 ARG B C 1
ATOM 3849 O O . ARG B 1 103 ? 20.047 1.887 8.234 1 98.25 103 ARG B O 1
ATOM 3856 N N . GLU B 1 104 ? 18.469 2.674 9.602 1 98.44 104 GLU B N 1
ATOM 3857 C CA . GLU B 1 104 ? 19.219 3.85 10.008 1 98.44 104 GLU B CA 1
ATOM 3858 C C . GLU B 1 104 ? 20.109 3.539 11.211 1 98.44 104 GLU B C 1
ATOM 3860 O O . GLU B 1 104 ? 19.625 3.031 12.227 1 98.44 104 GLU B O 1
ATOM 3865 N N . THR B 1 105 ? 21.391 3.814 11.133 1 98 105 THR B N 1
ATOM 3866 C CA . THR B 1 105 ? 22.328 3.496 12.219 1 98 105 THR B CA 1
ATOM 3867 C C . THR B 1 105 ? 22.828 4.77 12.883 1 98 105 THR B C 1
ATOM 3869 O O . THR B 1 105 ? 23.5 4.707 13.922 1 98 105 THR B O 1
ATOM 3872 N N . GLY B 1 106 ? 22.594 5.852 12.359 1 97.81 106 GLY B N 1
ATOM 3873 C CA . GLY B 1 106 ? 22.953 7.18 12.82 1 97.81 106 GLY B CA 1
ATOM 3874 C C . GLY B 1 106 ? 22.469 8.289 11.914 1 97.81 106 GLY B C 1
ATOM 3875 O O . GLY B 1 106 ? 21.766 8.031 10.938 1 97.81 106 GLY B O 1
ATOM 3876 N N . LYS B 1 107 ? 22.828 9.484 12.344 1 97.12 107 LYS B N 1
ATOM 3877 C CA . LYS B 1 107 ? 22.406 10.602 11.5 1 97.12 107 LYS B CA 1
ATOM 3878 C C . LYS B 1 107 ? 22.906 10.43 10.07 1 97.12 107 LYS B C 1
ATOM 3880 O O . LYS B 1 107 ? 24.109 10.258 9.844 1 97.12 107 LYS B O 1
ATOM 3885 N N . ASN B 1 108 ? 22.047 10.359 9.133 1 97.62 108 ASN B N 1
ATOM 3886 C CA . ASN B 1 108 ? 22.344 10.273 7.703 1 97.62 108 ASN B CA 1
ATOM 3887 C C . ASN B 1 108 ? 23.188 9.055 7.379 1 97.62 108 ASN B C 1
ATOM 3889 O O . ASN B 1 108 ? 24.062 9.117 6.516 1 97.62 108 ASN B O 1
ATOM 3893 N N . THR B 1 109 ? 23.016 8.016 8.125 1 98.62 109 THR B N 1
ATOM 3894 C CA . THR B 1 109 ? 23.781 6.785 7.934 1 98.62 109 THR B CA 1
ATOM 3895 C C . THR B 1 109 ? 22.859 5.57 7.938 1 98.62 109 THR B C 1
ATOM 3897 O O . THR B 1 109 ? 22.031 5.418 8.836 1 98.62 109 THR B O 1
ATOM 3900 N N . PHE B 1 110 ? 23.016 4.746 6.945 1 98.62 110 PHE B N 1
ATOM 3901 C CA . PHE B 1 110 ? 22.062 3.666 6.727 1 98.62 110 PHE B CA 1
ATOM 3902 C C . PHE B 1 110 ? 22.781 2.381 6.332 1 98.62 110 PHE B C 1
ATOM 3904 O O . PHE B 1 110 ? 23.906 2.422 5.809 1 98.62 110 PHE B O 1
ATOM 3911 N N . GLU B 1 111 ? 22.141 1.247 6.582 1 98.44 111 GLU B N 1
ATOM 3912 C CA . GLU B 1 111 ? 22.719 -0.042 6.203 1 98.44 111 GLU B CA 1
ATOM 3913 C C . GLU B 1 111 ? 21.641 -0.997 5.699 1 98.44 111 GLU B C 1
ATOM 3915 O O . GLU B 1 111 ? 20.438 -0.715 5.824 1 98.44 111 GLU B O 1
ATOM 3920 N N . ALA B 1 112 ? 22.109 -2.107 5.121 1 98.19 112 ALA B N 1
ATOM 3921 C CA . ALA B 1 112 ? 21.219 -3.121 4.562 1 98.19 112 ALA B CA 1
ATOM 3922 C C . ALA B 1 112 ? 20.578 -3.951 5.664 1 98.19 112 ALA B C 1
ATOM 3924 O O . ALA B 1 112 ? 21.141 -4.113 6.746 1 98.19 112 ALA B O 1
ATOM 3925 N N . THR B 1 113 ? 19.375 -4.391 5.449 1 97.31 113 THR B N 1
ATOM 3926 C CA . THR B 1 113 ? 18.656 -5.379 6.238 1 97.31 113 THR B CA 1
ATOM 3927 C C . THR B 1 113 ? 18.312 -6.605 5.395 1 97.31 113 THR B C 1
ATOM 3929 O O . THR B 1 113 ? 18.688 -6.676 4.219 1 97.31 113 THR B O 1
ATOM 3932 N N . LYS B 1 114 ? 17.625 -7.531 6.035 1 96.12 114 LYS B N 1
ATOM 3933 C CA . LYS B 1 114 ? 17.141 -8.68 5.281 1 96.12 114 LYS B CA 1
ATOM 3934 C C . LYS B 1 114 ? 16.172 -8.25 4.184 1 96.12 114 LYS B C 1
ATOM 3936 O O . LYS B 1 114 ? 16.125 -8.859 3.111 1 96.12 114 LYS B O 1
ATOM 3941 N N . VAL B 1 115 ? 15.438 -7.234 4.457 1 98 115 VAL B N 1
ATOM 3942 C CA . VAL B 1 115 ? 14.492 -6.723 3.469 1 98 115 VAL B CA 1
ATOM 3943 C C . VAL B 1 115 ? 15.25 -6.086 2.309 1 98 115 VAL B C 1
ATOM 3945 O O . VAL B 1 115 ? 14.875 -6.25 1.146 1 98 115 VAL B O 1
ATOM 3948 N N . THR B 1 116 ? 16.359 -5.328 2.66 1 98.38 116 THR B N 1
ATOM 3949 C CA . THR B 1 116 ? 17.219 -4.754 1.63 1 98.38 116 THR B CA 1
ATOM 3950 C C . THR B 1 116 ? 17.766 -5.844 0.712 1 98.38 116 THR B C 1
ATOM 3952 O O . THR B 1 116 ? 17.75 -5.699 -0.512 1 98.38 116 THR B O 1
ATOM 3955 N N . GLU B 1 117 ? 18.172 -6.898 1.302 1 97.38 117 GLU B N 1
ATOM 3956 C CA . GLU B 1 117 ? 18.75 -8.008 0.554 1 97.38 117 GLU B CA 1
ATOM 3957 C C . GLU B 1 117 ? 17.719 -8.656 -0.366 1 97.38 117 GLU B C 1
ATOM 3959 O O . GLU B 1 117 ? 18.047 -9.047 -1.491 1 97.38 117 GLU B O 1
ATOM 3964 N N . ALA B 1 118 ? 16.516 -8.789 0.119 1 95.81 118 ALA B N 1
ATOM 3965 C CA . ALA B 1 118 ? 15.445 -9.336 -0.711 1 95.81 118 ALA B CA 1
ATOM 3966 C C . ALA B 1 118 ? 15.164 -8.438 -1.909 1 95.81 118 ALA B C 1
ATOM 3968 O O . ALA B 1 118 ? 15.062 -8.906 -3.043 1 95.81 118 ALA B O 1
ATOM 3969 N N . LEU B 1 119 ? 15.117 -7.137 -1.713 1 98 119 LEU B N 1
ATOM 3970 C CA . LEU B 1 119 ? 14.805 -6.16 -2.752 1 98 119 LEU B CA 1
ATOM 3971 C C . LEU B 1 119 ? 15.93 -6.09 -3.781 1 98 119 LEU B C 1
ATOM 3973 O O . LEU B 1 119 ? 15.719 -5.625 -4.902 1 98 119 LEU B O 1
ATOM 3977 N N . ALA B 1 120 ? 17.125 -6.559 -3.383 1 97.38 120 ALA B N 1
ATOM 3978 C CA . ALA B 1 120 ? 18.281 -6.52 -4.258 1 97.38 120 ALA B CA 1
ATOM 3979 C C . ALA B 1 120 ? 18.297 -7.707 -5.219 1 97.38 120 ALA B C 1
ATOM 3981 O O . ALA B 1 120 ? 19.047 -7.715 -6.199 1 97.38 120 ALA B O 1
ATOM 3982 N N . GLN B 1 121 ? 17.5 -8.688 -4.98 1 95.19 121 GLN B N 1
ATOM 3983 C CA . GLN B 1 121 ? 17.469 -9.875 -5.824 1 95.19 121 GLN B CA 1
ATOM 3984 C C . GLN B 1 121 ? 16.75 -9.602 -7.137 1 95.19 121 GLN B C 1
ATOM 3986 O O . GLN B 1 121 ? 15.688 -8.977 -7.148 1 95.19 121 GLN B O 1
ATOM 3991 N N . LYS B 1 122 ? 17.266 -10.141 -8.188 1 94.19 122 LYS B N 1
ATOM 3992 C CA . LYS B 1 122 ? 16.766 -9.875 -9.531 1 94.19 122 LYS B CA 1
ATOM 3993 C C . LYS B 1 122 ? 15.289 -10.242 -9.641 1 94.19 122 LYS B C 1
ATOM 3995 O O . LYS B 1 122 ? 14.492 -9.492 -10.211 1 94.19 122 LYS B O 1
ATOM 4000 N N . GLY B 1 123 ? 14.945 -11.367 -9.156 1 93.19 123 GLY B N 1
ATOM 4001 C CA . GLY B 1 123 ? 13.562 -11.828 -9.219 1 93.19 123 GLY B CA 1
ATOM 4002 C C . GLY B 1 123 ? 12.594 -10.898 -8.523 1 93.19 123 GLY B C 1
ATOM 4003 O O . GLY B 1 123 ? 11.539 -10.57 -9.07 1 93.19 123 GLY B O 1
ATOM 4004 N N . TYR B 1 124 ? 12.945 -10.477 -7.324 1 95.25 124 TYR B N 1
ATOM 4005 C CA . TYR B 1 124 ? 12.055 -9.625 -6.547 1 95.25 124 TYR B CA 1
ATOM 4006 C C . TYR B 1 124 ? 12.047 -8.195 -7.086 1 95.25 124 TYR B C 1
ATOM 4008 O O . TYR B 1 124 ? 11.023 -7.512 -7.035 1 95.25 124 TYR B O 1
ATOM 4016 N N . LYS B 1 125 ? 13.211 -7.781 -7.695 1 96.12 125 LYS B N 1
ATOM 4017 C CA . LYS B 1 125 ? 13.227 -6.516 -8.414 1 96.12 125 LYS B CA 1
ATOM 4018 C C . LYS B 1 125 ? 12.234 -6.531 -9.578 1 96.12 125 LYS B C 1
ATOM 4020 O O . LYS B 1 125 ? 11.531 -5.547 -9.812 1 96.12 125 LYS B O 1
ATOM 4025 N N . GLY B 1 126 ? 12.266 -7.621 -10.273 1 95.75 126 GLY B N 1
ATOM 4026 C CA . GLY B 1 126 ? 11.266 -7.809 -11.312 1 95.75 126 GLY B CA 1
ATOM 4027 C C . GLY B 1 126 ? 9.844 -7.734 -10.805 1 95.75 126 GLY B C 1
ATOM 4028 O O . GLY B 1 126 ? 8.977 -7.145 -11.453 1 95.75 126 GLY B O 1
ATOM 4029 N N . GLY B 1 127 ? 9.578 -8.344 -9.633 1 96.25 127 GLY B N 1
ATOM 4030 C CA . GLY B 1 127 ? 8.258 -8.289 -9.016 1 96.25 127 GLY B CA 1
ATOM 4031 C C . GLY B 1 127 ? 7.82 -6.883 -8.664 1 96.25 127 GLY B C 1
ATOM 4032 O O . GLY B 1 127 ? 6.684 -6.492 -8.945 1 96.25 127 GLY B O 1
ATOM 4033 N N . VAL B 1 128 ? 8.727 -6.141 -8.062 1 98.12 128 VAL B N 1
ATOM 4034 C CA . VAL B 1 128 ? 8.438 -4.754 -7.719 1 98.12 128 VAL B CA 1
ATOM 4035 C C . VAL B 1 128 ? 8.047 -3.977 -8.977 1 98.12 128 VAL B C 1
ATOM 4037 O O . VAL B 1 128 ? 7.031 -3.271 -8.984 1 98.12 128 VAL B O 1
ATOM 4040 N N . GLY B 1 129 ? 8.805 -4.137 -10.031 1 97.94 129 GLY B N 1
ATOM 4041 C CA . GLY B 1 129 ? 8.5 -3.471 -11.289 1 97.94 129 GLY B CA 1
ATOM 4042 C C . GLY B 1 129 ? 7.172 -3.902 -11.883 1 97.94 129 GLY B C 1
ATOM 4043 O O . GLY B 1 129 ? 6.402 -3.07 -12.375 1 97.94 129 GLY B O 1
ATOM 4044 N N . HIS B 1 130 ? 6.879 -5.18 -11.836 1 96.56 130 HIS B N 1
ATOM 4045 C CA . HIS B 1 130 ? 5.641 -5.719 -12.383 1 96.56 130 HIS B CA 1
ATOM 4046 C C . HIS B 1 130 ? 4.426 -5.148 -11.656 1 96.56 130 HIS B C 1
ATOM 4048 O O . HIS B 1 130 ? 3.494 -4.648 -12.297 1 96.56 130 HIS B O 1
ATOM 4054 N N . TYR B 1 131 ? 4.461 -5.172 -10.375 1 97.69 131 TYR B N 1
ATOM 4055 C CA . TYR B 1 131 ? 3.305 -4.73 -9.602 1 97.69 131 TYR B CA 1
ATOM 4056 C C . TYR B 1 131 ? 3.162 -3.217 -9.648 1 97.69 131 TYR B C 1
ATOM 4058 O O . TYR B 1 131 ? 2.047 -2.689 -9.602 1 97.69 131 TYR B O 1
ATOM 4066 N N . PHE B 1 132 ? 4.262 -2.518 -9.781 1 98.19 132 PHE B N 1
ATOM 4067 C CA . PHE B 1 132 ? 4.199 -1.064 -9.867 1 98.19 132 PHE B CA 1
ATOM 4068 C C . PHE B 1 132 ? 3.727 -0.623 -11.25 1 98.19 132 PHE B C 1
ATOM 4070 O O . PHE B 1 132 ? 2.787 0.167 -11.367 1 98.19 132 PHE B O 1
ATOM 4077 N N . HIS B 1 133 ? 4.309 -1.188 -12.344 1 97.25 133 HIS B N 1
ATOM 4078 C CA . HIS B 1 133 ? 4.113 -0.653 -13.688 1 97.25 133 HIS B CA 1
ATOM 4079 C C . HIS B 1 133 ? 2.957 -1.354 -14.391 1 97.25 133 HIS B C 1
ATOM 4081 O O . HIS B 1 133 ? 2.332 -0.78 -15.289 1 97.25 133 HIS B O 1
ATOM 4087 N N . SER B 1 134 ? 2.699 -2.572 -14.07 1 95.38 134 SER B N 1
ATOM 4088 C CA . SER B 1 134 ? 1.609 -3.289 -14.727 1 95.38 134 SER B CA 1
ATOM 4089 C C . SER B 1 134 ? 0.327 -3.215 -13.906 1 95.38 134 SER B C 1
ATOM 4091 O O . SER B 1 134 ? -0.732 -2.863 -14.43 1 95.38 134 SER B O 1
ATOM 4093 N N . LEU B 1 135 ? 0.414 -3.486 -12.648 1 96.69 135 LEU B N 1
ATOM 4094 C CA . LEU B 1 135 ? -0.794 -3.578 -11.836 1 96.69 135 LEU B CA 1
ATOM 4095 C C . LEU B 1 135 ? -1.189 -2.209 -11.289 1 96.69 135 LEU B C 1
ATOM 4097 O O . LEU B 1 135 ? -2.369 -1.955 -11.031 1 96.69 135 LEU B O 1
ATOM 4101 N N . GLY B 1 136 ? -0.181 -1.325 -11.086 1 97.31 136 GLY B N 1
ATOM 4102 C CA . GLY B 1 136 ? -0.475 0.013 -10.602 1 97.31 136 GLY B CA 1
ATOM 4103 C C . GLY B 1 136 ? -1.544 0.721 -11.414 1 97.31 136 GLY B C 1
ATOM 4104 O O . GLY B 1 136 ? -2.604 1.065 -10.883 1 97.31 136 GLY B O 1
ATOM 4105 N N . PRO B 1 137 ? -1.281 0.89 -12.727 1 97.62 137 PRO B N 1
ATOM 4106 C CA . PRO B 1 137 ? -2.281 1.528 -13.586 1 97.62 137 PRO B CA 1
ATOM 4107 C C . PRO B 1 137 ? -3.609 0.775 -13.609 1 97.62 137 PRO B C 1
ATOM 4109 O O . PRO B 1 137 ? -4.676 1.396 -13.648 1 97.62 137 PRO B O 1
ATOM 4112 N N . THR B 1 138 ? -3.547 -0.546 -13.555 1 97.88 138 THR B N 1
ATOM 4113 C CA . THR B 1 138 ? -4.742 -1.384 -13.555 1 97.88 138 THR B CA 1
ATOM 4114 C C . THR B 1 138 ? -5.598 -1.106 -12.32 1 97.88 138 THR B C 1
ATOM 4116 O O . THR B 1 138 ? -6.809 -0.899 -12.438 1 97.88 138 THR B O 1
ATOM 4119 N N . LEU B 1 139 ? -4.992 -1.043 -11.172 1 98.12 139 LEU B N 1
ATOM 4120 C CA . LEU B 1 139 ? -5.703 -0.833 -9.922 1 98.12 139 LEU B CA 1
ATOM 4121 C C . LEU B 1 139 ? -6.25 0.589 -9.836 1 98.12 139 LEU B C 1
ATOM 4123 O O . LEU B 1 139 ? -7.312 0.819 -9.25 1 98.12 139 LEU B O 1
ATOM 4127 N N . GLN B 1 140 ? -5.559 1.513 -10.461 1 98.06 140 GLN B N 1
ATOM 4128 C CA . GLN B 1 140 ? -5.949 2.918 -10.414 1 98.06 140 GLN B CA 1
ATOM 4129 C C . GLN B 1 140 ? -7.305 3.135 -11.078 1 98.06 140 GLN B C 1
ATOM 4131 O O . GLN B 1 140 ? -8.078 4 -10.664 1 98.06 140 GLN B O 1
ATOM 4136 N N . VAL B 1 141 ? -7.668 2.346 -12.07 1 98.12 141 VAL B N 1
ATOM 4137 C CA . VAL B 1 141 ? -8.906 2.566 -12.812 1 98.12 141 VAL B CA 1
ATOM 4138 C C . VAL B 1 141 ? -10.016 1.685 -12.242 1 98.12 141 VAL B C 1
ATOM 4140 O O . VAL B 1 141 ? -11.18 1.837 -12.594 1 98.12 141 VAL B O 1
ATOM 4143 N N . THR B 1 142 ? -9.695 0.778 -11.344 1 98.38 142 THR B N 1
ATOM 4144 C CA . THR B 1 142 ? -10.57 -0.323 -10.953 1 98.38 142 THR B CA 1
ATOM 4145 C C . THR B 1 142 ? -11.797 0.199 -10.211 1 98.38 142 THR B C 1
ATOM 4147 O O . THR B 1 142 ? -12.922 -0.212 -10.5 1 98.38 142 THR B O 1
ATOM 4150 N N . PRO B 1 143 ? -11.633 1.178 -9.258 1 98.38 143 PRO B N 1
ATOM 4151 C CA . PRO B 1 143 ? -12.828 1.614 -8.531 1 98.38 143 PRO B CA 1
ATOM 4152 C C . PRO B 1 143 ? -13.875 2.252 -9.445 1 98.38 143 PRO B C 1
ATOM 4154 O O . PRO B 1 143 ? -15.055 1.91 -9.375 1 98.38 143 PRO B O 1
ATOM 4157 N N . ASP B 1 144 ? -13.461 3.137 -10.328 1 98 144 ASP B N 1
ATOM 4158 C CA . ASP B 1 144 ? -14.398 3.779 -11.242 1 98 144 ASP B CA 1
ATOM 4159 C C . ASP B 1 144 ? -15.008 2.766 -12.211 1 98 144 ASP B C 1
ATOM 4161 O O . ASP B 1 144 ? -16.188 2.848 -12.539 1 98 144 ASP B O 1
ATOM 4165 N N . TYR B 1 145 ? -14.188 1.812 -12.695 1 98.06 145 TYR B N 1
ATOM 4166 C CA . TYR B 1 145 ? -14.641 0.729 -13.562 1 98.06 145 TYR B CA 1
ATOM 4167 C C . TYR B 1 145 ? -15.773 -0.055 -12.906 1 98.06 145 TYR B C 1
ATOM 4169 O O . TYR B 1 145 ? -16.797 -0.309 -13.531 1 98.06 145 TYR B O 1
ATOM 4177 N N . LEU B 1 146 ? -15.555 -0.411 -11.656 1 98.06 146 LEU B N 1
ATOM 4178 C CA . LEU B 1 146 ? -16.531 -1.203 -10.93 1 98.06 146 LEU B CA 1
ATOM 4179 C C . LEU B 1 146 ? -17.812 -0.396 -10.68 1 98.06 146 LEU B C 1
ATOM 4181 O O . LEU B 1 146 ? -18.922 -0.917 -10.812 1 98.06 146 LEU B O 1
ATOM 4185 N N . ALA B 1 147 ? -17.625 0.835 -10.305 1 97.44 147 ALA B N 1
ATOM 4186 C CA . ALA B 1 147 ? -18.781 1.69 -10.031 1 97.44 147 ALA B CA 1
ATOM 4187 C C . ALA B 1 147 ? -19.656 1.839 -11.273 1 97.44 147 ALA B C 1
ATOM 4189 O O . ALA B 1 147 ? -20.875 1.758 -11.188 1 97.44 147 ALA B O 1
ATOM 4190 N N . GLU B 1 148 ? -19.016 2.053 -12.391 1 96.81 148 GLU B N 1
ATOM 4191 C CA . GLU B 1 148 ? -19.734 2.227 -13.648 1 96.81 148 GLU B CA 1
ATOM 4192 C C . GLU B 1 148 ? -20.516 0.969 -14.016 1 96.81 148 GLU B C 1
ATOM 4194 O O . GLU B 1 148 ? -21.562 1.05 -14.656 1 96.81 148 GLU B O 1
ATOM 4199 N N . ARG B 1 149 ? -20.094 -0.108 -13.555 1 95.88 149 ARG B N 1
ATOM 4200 C CA . ARG B 1 149 ? -20.703 -1.387 -13.914 1 95.88 149 ARG B CA 1
ATOM 4201 C C . ARG B 1 149 ? -21.531 -1.944 -12.758 1 95.88 149 ARG B C 1
ATOM 4203 O O . ARG B 1 149 ? -21.859 -3.129 -12.742 1 95.88 149 ARG B O 1
ATOM 4210 N N . LYS B 1 150 ? -21.781 -1.118 -11.781 1 96.06 150 LYS B N 1
ATOM 4211 C CA . LYS B 1 150 ? -22.625 -1.446 -10.641 1 96.06 150 LYS B CA 1
ATOM 4212 C C . LYS B 1 150 ? -22.109 -2.68 -9.906 1 96.06 150 LYS B C 1
ATOM 4214 O O . LYS B 1 150 ? -22.891 -3.561 -9.539 1 96.06 150 LYS B O 1
ATOM 4219 N N . TYR B 1 151 ? -20.766 -2.773 -9.867 1 97.38 151 TYR B N 1
ATOM 4220 C CA . TYR B 1 151 ? -20.047 -3.754 -9.055 1 97.38 151 TYR B CA 1
ATOM 4221 C C . TYR B 1 151 ? -20.484 -5.172 -9.414 1 97.38 151 TYR B C 1
ATOM 4223 O O . TYR B 1 151 ? -20.734 -5.992 -8.531 1 97.38 151 TYR B O 1
ATOM 4231 N N . ARG B 1 152 ? -20.547 -5.332 -10.711 1 95.12 152 ARG B N 1
ATOM 4232 C CA . ARG B 1 152 ? -20.797 -6.672 -11.234 1 95.12 152 ARG B CA 1
ATOM 4233 C C . ARG B 1 152 ? -19.484 -7.445 -11.391 1 95.12 152 ARG B C 1
ATOM 4235 O O . ARG B 1 152 ? -18.422 -6.848 -11.578 1 95.12 152 ARG B O 1
ATOM 4242 N N . ASN B 1 153 ? -19.609 -8.75 -11.328 1 93.19 153 ASN B N 1
ATOM 4243 C CA . ASN B 1 153 ? -18.453 -9.609 -11.5 1 93.19 153 ASN B CA 1
ATOM 4244 C C . ASN B 1 153 ? -17.766 -9.359 -12.852 1 93.19 153 ASN B C 1
ATOM 4246 O O . ASN B 1 153 ? -18.438 -9.094 -13.844 1 93.19 153 ASN B O 1
ATOM 4250 N N . ILE B 1 154 ? -16.469 -9.469 -12.891 1 93.38 154 ILE B N 1
ATOM 4251 C CA . ILE B 1 154 ? -15.688 -9.242 -14.094 1 93.38 154 ILE B CA 1
ATOM 4252 C C . ILE B 1 154 ? -15.453 -10.57 -14.805 1 93.38 154 ILE B C 1
ATOM 4254 O O . ILE B 1 154 ? -14.711 -11.43 -14.312 1 93.38 154 ILE B O 1
ATOM 4258 N N . THR B 1 155 ? -16.031 -10.758 -15.961 1 90.75 155 THR B N 1
ATOM 4259 C CA . THR B 1 155 ? -15.977 -12.062 -16.609 1 90.75 155 THR B CA 1
ATOM 4260 C C . THR B 1 155 ? -15.438 -11.945 -18.031 1 90.75 155 THR B C 1
ATOM 4262 O O . THR B 1 155 ? -15.18 -12.953 -18.688 1 90.75 155 THR B O 1
ATOM 4265 N N . ASP B 1 156 ? -15.312 -10.688 -18.516 1 91.19 156 ASP B N 1
ATOM 4266 C CA . ASP B 1 156 ? -14.836 -10.438 -19.875 1 91.19 156 ASP B CA 1
ATOM 4267 C C . ASP B 1 156 ? -13.359 -10.055 -19.875 1 91.19 156 ASP B C 1
ATOM 4269 O O . ASP B 1 156 ? -13 -8.961 -19.453 1 91.19 156 ASP B O 1
ATOM 4273 N N . ASP B 1 157 ? -12.492 -10.906 -20.406 1 89.94 157 ASP B N 1
ATOM 4274 C CA . ASP B 1 157 ? -11.047 -10.68 -20.344 1 89.94 157 ASP B CA 1
ATOM 4275 C C . ASP B 1 157 ? -10.602 -9.703 -21.438 1 89.94 157 ASP B C 1
ATOM 4277 O O . ASP B 1 157 ? -9.406 -9.445 -21.594 1 89.94 157 ASP B O 1
ATOM 4281 N N . THR B 1 158 ? -11.562 -9.18 -22.203 1 91.94 158 THR B N 1
ATOM 4282 C CA . THR B 1 158 ? -11.242 -8.148 -23.188 1 91.94 158 THR B CA 1
ATOM 4283 C C . THR B 1 158 ? -11.703 -6.777 -22.703 1 91.94 158 THR B C 1
ATOM 4285 O O . THR B 1 158 ? -11.539 -5.777 -23.406 1 91.94 158 THR B O 1
ATOM 4288 N N . CYS B 1 159 ? -12.312 -6.789 -21.547 1 93.56 159 CYS B N 1
ATOM 4289 C CA . CYS B 1 159 ? -12.797 -5.531 -21 1 93.56 159 CYS B CA 1
ATOM 4290 C C . CYS B 1 159 ? -12.664 -5.516 -19.484 1 93.56 159 CYS B C 1
ATOM 4292 O O . CYS B 1 159 ? -13.617 -5.18 -18.766 1 93.56 159 CYS B O 1
ATOM 4294 N N . ALA B 1 160 ? -11.578 -5.973 -18.984 1 95.5 160 ALA B N 1
ATOM 4295 C CA . ALA B 1 160 ? -11.25 -5.895 -17.562 1 95.5 160 ALA B CA 1
ATOM 4296 C C . ALA B 1 160 ? -10.484 -4.609 -17.25 1 95.5 160 ALA B C 1
ATOM 4298 O O . ALA B 1 160 ? -10.117 -3.863 -18.156 1 95.5 160 ALA B O 1
ATOM 4299 N N . PRO B 1 161 ? -10.242 -4.277 -15.969 1 97.19 161 PRO B N 1
ATOM 4300 C CA . PRO B 1 161 ? -9.539 -3.047 -15.602 1 97.19 161 PRO B CA 1
ATOM 4301 C C . PRO B 1 161 ? -8.195 -2.896 -16.312 1 97.19 161 PRO B C 1
ATOM 4303 O O . PRO B 1 161 ? -7.812 -1.786 -16.688 1 97.19 161 PRO B O 1
ATOM 4306 N N . ALA B 1 162 ? -7.484 -3.965 -16.531 1 96.88 162 ALA B N 1
ATOM 4307 C CA . ALA B 1 162 ? -6.199 -3.893 -17.219 1 96.88 162 ALA B CA 1
ATOM 4308 C C . ALA B 1 162 ? -6.367 -3.338 -18.625 1 96.88 162 ALA B C 1
ATOM 4310 O O . ALA B 1 162 ? -5.555 -2.533 -19.094 1 96.88 162 ALA B O 1
ATOM 4311 N N . GLN B 1 163 ? -7.426 -3.756 -19.328 1 96.06 163 GLN B N 1
ATOM 4312 C CA . GLN B 1 163 ? -7.684 -3.273 -20.672 1 96.06 163 GLN B CA 1
ATOM 4313 C C . GLN B 1 163 ? -8.023 -1.786 -20.672 1 96.06 163 GLN B C 1
ATOM 4315 O O . GLN B 1 163 ? -7.609 -1.049 -21.578 1 96.06 163 GLN B O 1
ATOM 4320 N N . ILE B 1 164 ? -8.758 -1.439 -19.703 1 96.44 164 ILE B N 1
ATOM 4321 C CA . ILE B 1 164 ? -9.117 -0.032 -19.578 1 96.44 164 ILE B CA 1
ATOM 4322 C C . ILE B 1 164 ? -7.871 0.799 -19.297 1 96.44 164 ILE B C 1
ATOM 4324 O O . ILE B 1 164 ? -7.652 1.837 -19.922 1 96.44 164 ILE B O 1
ATOM 4328 N N . ALA B 1 165 ? -7.047 0.367 -18.391 1 97.12 165 ALA B N 1
ATOM 4329 C CA . ALA B 1 165 ? -5.84 1.08 -17.969 1 97.12 165 ALA B CA 1
ATOM 4330 C C . ALA B 1 165 ? -4.887 1.271 -19.156 1 97.12 165 ALA B C 1
ATOM 4332 O O . ALA B 1 165 ? -4.27 2.328 -19.297 1 97.12 165 ALA B O 1
ATOM 4333 N N . PHE B 1 166 ? -4.789 0.258 -19.938 1 96.94 166 PHE B N 1
ATOM 4334 C CA . PHE B 1 166 ? -3.781 0.281 -21 1 96.94 166 PHE B CA 1
ATOM 4335 C C . PHE B 1 166 ? -4.422 0.547 -22.359 1 96.94 166 PHE B C 1
ATOM 4337 O O . PHE B 1 166 ? -3.76 0.458 -23.391 1 96.94 166 PHE B O 1
ATOM 4344 N N . LYS B 1 167 ? -5.691 0.845 -22.484 1 95.81 167 LYS B N 1
ATOM 4345 C CA . LYS B 1 167 ? -6.438 1.248 -23.672 1 95.81 167 LYS B CA 1
ATOM 4346 C C . LYS B 1 167 ? -6.27 0.231 -24.797 1 95.81 167 LYS B C 1
ATOM 4348 O O . LYS B 1 167 ? -5.871 0.588 -25.922 1 95.81 167 LYS B O 1
ATOM 4353 N N . THR B 1 168 ? -6.602 -0.992 -24.422 1 95.75 168 THR B N 1
ATOM 4354 C CA . THR B 1 168 ? -6.512 -2.096 -25.375 1 95.75 168 THR B CA 1
ATOM 4355 C C . THR B 1 168 ? -7.715 -3.025 -25.234 1 95.75 168 THR B C 1
ATOM 4357 O O . THR B 1 168 ? -8.422 -2.99 -24.219 1 95.75 168 THR B O 1
ATOM 4360 N N . GLU B 1 169 ? -7.977 -3.701 -26.297 1 93.5 169 GLU B N 1
ATOM 4361 C CA . GLU B 1 169 ? -9.023 -4.719 -26.25 1 93.5 169 GLU B CA 1
ATOM 4362 C C . GLU B 1 169 ? -8.43 -6.125 -26.266 1 93.5 169 GLU B C 1
ATOM 4364 O O . GLU B 1 169 ? -9.156 -7.113 -26.219 1 93.5 169 GLU B O 1
ATOM 4369 N N . THR B 1 170 ? -7.16 -6.18 -26.312 1 92.44 170 THR B N 1
ATOM 4370 C CA . THR B 1 170 ? -6.441 -7.449 -26.312 1 92.44 170 THR B CA 1
ATOM 4371 C C . THR B 1 170 ? -6.316 -8 -24.891 1 92.44 170 THR B C 1
ATOM 4373 O O . THR B 1 170 ? -6.047 -7.25 -23.953 1 92.44 170 THR B O 1
ATOM 4376 N N . PRO B 1 171 ? -6.555 -9.336 -24.75 1 90.06 171 PRO B N 1
ATOM 4377 C CA . PRO B 1 171 ? -6.301 -9.906 -23.438 1 90.06 171 PRO B CA 1
ATOM 4378 C C . PRO B 1 171 ? -4.906 -9.586 -22.906 1 90.06 171 PRO B C 1
ATOM 4380 O O . PRO B 1 171 ? -3.939 -9.57 -23.672 1 90.06 171 PRO B O 1
ATOM 4383 N N . TYR B 1 172 ? -4.797 -9.375 -21.688 1 89.19 172 TYR B N 1
ATOM 4384 C CA . TYR B 1 172 ? -3.629 -8.766 -21.062 1 89.19 172 TYR B CA 1
ATOM 4385 C C . TYR B 1 172 ? -2.367 -9.555 -21.375 1 89.19 172 TYR B C 1
ATOM 4387 O O . TYR B 1 172 ? -1.326 -8.977 -21.703 1 89.19 172 TYR B O 1
ATOM 4395 N N . PHE B 1 173 ? -2.453 -10.906 -21.25 1 83.31 173 PHE B N 1
ATOM 4396 C CA . PHE B 1 173 ? -1.269 -11.727 -21.453 1 83.31 173 PHE B CA 1
ATOM 4397 C C . PHE B 1 173 ? -0.705 -11.539 -22.859 1 83.31 173 PHE B C 1
ATOM 4399 O O . PHE B 1 173 ? 0.513 -11.523 -23.047 1 83.31 173 PHE B O 1
ATOM 4406 N N . TYR B 1 174 ? -1.569 -11.422 -23.734 1 84.56 174 TYR B N 1
ATOM 4407 C CA . TYR B 1 174 ? -1.133 -11.211 -25.125 1 84.56 174 TYR B CA 1
ATOM 4408 C C . TYR B 1 174 ? -0.616 -9.789 -25.312 1 84.56 174 TYR B C 1
ATOM 4410 O O . TYR B 1 174 ? 0.385 -9.578 -26 1 84.56 174 TYR B O 1
ATOM 4418 N N . TRP B 1 175 ? -1.26 -8.914 -24.719 1 91.12 175 TRP B N 1
ATOM 4419 C CA . TRP B 1 175 ? -0.903 -7.504 -24.844 1 91.12 175 TRP B CA 1
ATOM 4420 C C . TRP B 1 175 ? 0.478 -7.238 -24.266 1 91.12 175 TRP B C 1
ATOM 4422 O O . TRP B 1 175 ? 1.302 -6.559 -24.875 1 91.12 175 TRP B O 1
ATOM 4432 N N . VAL B 1 176 ? 0.778 -7.812 -23.125 1 90.62 176 VAL B N 1
ATOM 4433 C CA . VAL B 1 176 ? 1.993 -7.504 -22.375 1 90.62 176 VAL B CA 1
ATOM 4434 C C . VAL B 1 176 ? 3.207 -8.07 -23.109 1 90.62 176 VAL B C 1
ATOM 4436 O O . VAL B 1 176 ? 4.309 -7.523 -23.016 1 90.62 176 VAL B O 1
ATOM 4439 N N . GLN B 1 177 ? 3.035 -9.055 -23.859 1 86.06 177 GLN B N 1
ATOM 4440 C CA . GLN B 1 177 ? 4.117 -9.664 -24.625 1 86.06 177 GLN B CA 1
ATOM 4441 C C . GLN B 1 177 ? 4.688 -8.68 -25.641 1 86.06 177 GLN B C 1
ATOM 4443 O O . GLN B 1 177 ? 5.84 -8.805 -26.062 1 86.06 177 GLN B O 1
ATOM 4448 N N . LYS B 1 178 ? 3.902 -7.719 -26.047 1 91.75 178 LYS B N 1
ATOM 4449 C CA . LYS B 1 178 ? 4.324 -6.734 -27.047 1 91.75 178 LYS B CA 1
ATOM 4450 C C . LYS B 1 178 ? 4.922 -5.5 -26.359 1 91.75 178 LYS B C 1
ATOM 4452 O O . LYS B 1 178 ? 5.246 -4.516 -27.031 1 91.75 178 LYS B O 1
ATOM 4457 N N . HIS B 1 179 ? 5.09 -5.551 -25.125 1 94.62 179 HIS B N 1
ATOM 4458 C CA . HIS B 1 179 ? 5.641 -4.445 -24.359 1 94.62 179 HIS B CA 1
ATOM 4459 C C . HIS B 1 179 ? 6.859 -4.891 -23.547 1 94.62 179 HIS B C 1
ATOM 4461 O O . HIS B 1 179 ? 6.734 -5.281 -22.391 1 94.62 179 HIS B O 1
ATOM 4467 N N . PRO B 1 180 ? 7.992 -4.762 -24.047 1 93.5 180 PRO B N 1
ATOM 4468 C CA . PRO B 1 180 ? 9.219 -5.367 -23.531 1 93.5 180 PRO B CA 1
ATOM 4469 C C . PRO B 1 180 ? 9.5 -4.977 -22.078 1 93.5 180 PRO B C 1
ATOM 4471 O O . PRO B 1 180 ? 9.914 -5.82 -21.281 1 93.5 180 PRO B O 1
ATOM 4474 N N . ARG B 1 181 ? 9.336 -3.715 -21.766 1 93.62 181 ARG B N 1
ATOM 4475 C CA . ARG B 1 181 ? 9.602 -3.297 -20.391 1 93.62 181 ARG B CA 1
ATOM 4476 C C . ARG B 1 181 ? 8.742 -4.078 -19.406 1 93.62 181 ARG B C 1
ATOM 4478 O O . ARG B 1 181 ? 9.25 -4.582 -18.391 1 93.62 181 ARG B O 1
ATOM 4485 N N . LEU B 1 182 ? 7.5 -4.195 -19.703 1 95 182 LEU B N 1
ATOM 4486 C CA . LEU B 1 182 ? 6.551 -4.828 -18.797 1 95 182 LEU B CA 1
ATOM 4487 C C . LEU B 1 182 ? 6.758 -6.336 -18.75 1 95 182 LEU B C 1
ATOM 4489 O O . LEU B 1 182 ? 6.766 -6.941 -17.672 1 95 182 LEU B O 1
ATOM 4493 N N . ILE B 1 183 ? 6.949 -6.934 -19.859 1 90.75 183 ILE B N 1
ATOM 4494 C CA . ILE B 1 183 ? 7.082 -8.383 -19.906 1 90.75 183 ILE B CA 1
ATOM 4495 C C . ILE B 1 183 ? 8.391 -8.805 -19.234 1 90.75 183 ILE B C 1
ATOM 4497 O O . ILE B 1 183 ? 8.461 -9.867 -18.625 1 90.75 183 ILE B O 1
ATOM 4501 N N . ASN B 1 184 ? 9.438 -8 -19.297 1 91.62 184 ASN B N 1
ATOM 4502 C CA . ASN B 1 184 ? 10.711 -8.32 -18.656 1 91.62 184 ASN B CA 1
ATOM 4503 C C . ASN B 1 184 ? 10.586 -8.312 -17.141 1 91.62 184 ASN B C 1
ATOM 4505 O O . ASN B 1 184 ? 11.18 -9.156 -16.453 1 91.62 184 ASN B O 1
ATOM 4509 N N . TYR B 1 185 ? 9.844 -7.359 -16.594 1 93.88 185 TYR B N 1
ATOM 4510 C CA . TYR B 1 185 ? 9.562 -7.375 -15.172 1 93.88 185 TYR B CA 1
ATOM 4511 C C . TYR B 1 185 ? 8.875 -8.672 -14.766 1 93.88 185 TYR B C 1
ATOM 4513 O O . TYR B 1 185 ? 9.258 -9.312 -13.781 1 93.88 185 TYR B O 1
ATOM 4521 N N . PHE B 1 186 ? 7.91 -9.039 -15.547 1 89.88 186 PHE B N 1
ATOM 4522 C CA . PHE B 1 186 ? 7.121 -10.227 -15.25 1 89.88 186 PHE B CA 1
ATOM 4523 C C . PHE B 1 186 ? 7.98 -11.484 -15.336 1 89.88 186 PHE B C 1
ATOM 4525 O O . PHE B 1 186 ? 7.926 -12.344 -14.445 1 89.88 186 PHE B O 1
ATOM 4532 N N . ALA B 1 187 ? 8.727 -11.578 -16.312 1 83.81 187 ALA B N 1
ATOM 4533 C CA . ALA B 1 187 ? 9.594 -12.734 -16.531 1 83.81 187 ALA B CA 1
ATOM 4534 C C . ALA B 1 187 ? 10.594 -12.883 -15.383 1 83.81 187 ALA B C 1
ATOM 4536 O O . ALA B 1 187 ? 10.789 -13.984 -14.867 1 83.81 187 ALA B O 1
ATOM 4537 N N . ASP B 1 188 ? 11.227 -11.797 -15 1 88.12 188 ASP B N 1
ATOM 4538 C CA . ASP B 1 188 ? 12.172 -11.82 -13.891 1 88.12 188 ASP B CA 1
ATOM 4539 C C . ASP B 1 188 ? 11.492 -12.281 -12.602 1 88.12 188 ASP B C 1
ATOM 4541 O O . ASP B 1 188 ? 12.055 -13.07 -11.844 1 88.12 188 ASP B O 1
ATOM 4545 N N . PHE B 1 189 ? 10.297 -11.82 -12.438 1 89.56 189 PHE B N 1
ATOM 4546 C CA . PHE B 1 189 ? 9.547 -12.156 -11.234 1 89.56 189 PHE B CA 1
ATOM 4547 C C . PHE B 1 189 ? 9.211 -13.648 -11.211 1 89.56 189 PHE B C 1
ATOM 4549 O O . PHE B 1 189 ? 9.398 -14.312 -10.18 1 89.56 189 PHE B O 1
ATOM 4556 N N . MET B 1 190 ? 8.719 -14.172 -12.273 1 78.75 190 MET B N 1
ATOM 4557 C CA . MET B 1 190 ? 8.312 -15.57 -12.352 1 78.75 190 MET B CA 1
ATOM 4558 C C . MET B 1 190 ? 9.5 -16.5 -12.109 1 78.75 190 MET B C 1
ATOM 4560 O O . MET B 1 190 ? 9.375 -17.516 -11.438 1 78.75 190 MET B O 1
ATOM 4564 N N . VAL B 1 191 ? 10.672 -16.125 -12.617 1 72.31 191 VAL B N 1
ATOM 4565 C CA . VAL B 1 191 ? 11.875 -16.922 -12.453 1 72.31 191 VAL B CA 1
ATOM 4566 C C . VAL B 1 191 ? 12.352 -16.859 -11 1 72.31 191 VAL B C 1
ATOM 4568 O O . VAL B 1 191 ? 12.773 -17.859 -10.43 1 72.31 191 VAL B O 1
ATOM 4571 N N . GLY B 1 192 ? 12.305 -15.727 -10.352 1 73.94 192 GLY B N 1
ATOM 4572 C CA . GLY B 1 192 ? 12.781 -15.516 -9 1 73.94 192 GLY B CA 1
ATOM 4573 C C . GLY B 1 192 ? 11.891 -16.172 -7.949 1 73.94 192 GLY B C 1
ATOM 4574 O O . GLY B 1 192 ? 12.383 -16.641 -6.926 1 73.94 192 GLY B O 1
ATOM 4575 N N . GLN B 1 193 ? 10.617 -16.109 -8.18 1 67.25 193 GLN B N 1
ATOM 4576 C CA . GLN B 1 193 ? 9.664 -16.641 -7.219 1 67.25 193 GLN B CA 1
ATOM 4577 C C . GLN B 1 193 ? 9.805 -18.156 -7.082 1 67.25 193 GLN B C 1
ATOM 4579 O O . GLN B 1 193 ? 9.578 -18.703 -6.004 1 67.25 193 GLN B O 1
ATOM 4584 N N . ARG B 1 194 ? 10.195 -18.922 -7.922 1 60.56 194 ARG B N 1
ATOM 4585 C CA . ARG B 1 194 ? 10.25 -20.391 -7.969 1 60.56 194 ARG B CA 1
ATOM 4586 C C . ARG B 1 194 ? 11.352 -20.922 -7.07 1 60.56 194 ARG B C 1
ATOM 4588 O O . ARG B 1 194 ? 11.211 -21.984 -6.465 1 60.56 194 ARG B O 1
ATOM 4595 N N . GLY B 1 195 ? 12.367 -20.172 -6.875 1 59.66 195 GLY B N 1
ATOM 4596 C CA . GLY B 1 195 ? 13.531 -20.734 -6.203 1 59.66 195 GLY B CA 1
ATOM 4597 C C . GLY B 1 195 ? 13.312 -20.938 -4.715 1 59.66 195 GLY B C 1
ATOM 4598 O O . GLY B 1 195 ? 13.984 -21.766 -4.094 1 59.66 195 GLY B O 1
ATOM 4599 N N . GLU B 1 196 ? 12.242 -20.391 -4.191 1 63.16 196 GLU B N 1
ATOM 4600 C CA . GLU B 1 196 ? 12.18 -20.438 -2.734 1 63.16 196 GLU B CA 1
ATOM 4601 C C . GLU B 1 196 ? 10.961 -21.219 -2.26 1 63.16 196 GLU B C 1
ATOM 4603 O O . GLU B 1 196 ? 10.891 -21.625 -1.098 1 63.16 196 GLU B O 1
ATOM 4608 N N . MET B 1 197 ? 10.133 -21.703 -3.186 1 73.44 197 MET B N 1
ATOM 4609 C CA . MET B 1 197 ? 8.883 -22.297 -2.742 1 73.44 197 MET B CA 1
ATOM 4610 C C . MET B 1 197 ? 8.914 -23.812 -2.926 1 73.44 197 MET B C 1
ATOM 4612 O O . MET B 1 197 ? 9.484 -24.312 -3.893 1 73.44 197 MET B O 1
ATOM 4616 N N . PRO B 1 198 ? 8.391 -24.469 -1.862 1 80.06 198 PRO B N 1
ATOM 4617 C CA . PRO B 1 198 ? 8.273 -25.906 -2.051 1 80.06 198 PRO B CA 1
ATOM 4618 C C . PRO B 1 198 ? 7.434 -26.281 -3.27 1 80.06 198 PRO B C 1
ATOM 4620 O O . PRO B 1 198 ? 6.543 -25.531 -3.662 1 80.06 198 PRO B O 1
ATOM 4623 N N . THR B 1 199 ? 7.887 -27.406 -3.879 1 86 199 THR B N 1
ATOM 4624 C CA . THR B 1 199 ? 7.078 -27.953 -4.969 1 86 199 THR B CA 1
ATOM 4625 C C . THR B 1 199 ? 6.242 -29.125 -4.496 1 86 199 THR B C 1
ATOM 4627 O O . THR B 1 199 ? 6.484 -29.672 -3.414 1 86 199 THR B O 1
ATOM 4630 N N . TRP B 1 200 ? 5.297 -29.438 -5.32 1 92.88 200 TRP B N 1
ATOM 4631 C CA . TRP B 1 200 ? 4.363 -30.516 -4.969 1 92.88 200 TRP B CA 1
ATOM 4632 C C . TRP B 1 200 ? 5.074 -31.859 -4.895 1 92.88 200 TRP B C 1
ATOM 4634 O O . TRP B 1 20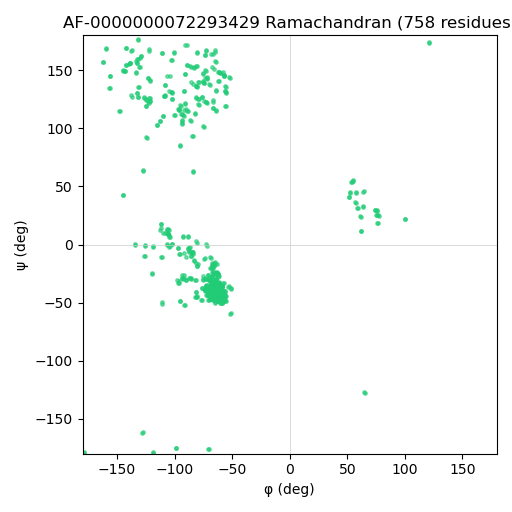0 ? 4.586 -32.781 -4.254 1 92.88 200 TRP B O 1
ATOM 4644 N N . LEU B 1 201 ? 6.273 -31.984 -5.496 1 93.5 201 LEU B N 1
ATOM 4645 C CA . LEU B 1 201 ? 7.008 -33.25 -5.562 1 93.5 201 LEU B CA 1
ATOM 4646 C C . LEU B 1 201 ? 7.469 -33.688 -4.18 1 93.5 201 LEU B C 1
ATOM 4648 O O . LEU B 1 201 ? 7.715 -34.875 -3.945 1 93.5 201 LEU B O 1
ATOM 4652 N N . SER B 1 202 ? 7.523 -32.719 -3.285 1 88.12 202 SER B N 1
ATOM 4653 C CA . SER B 1 202 ? 7.957 -33.031 -1.929 1 88.12 202 SER B CA 1
ATOM 4654 C C . SER B 1 202 ? 6.816 -33.625 -1.111 1 88.12 202 SER B C 1
ATOM 4656 O O . SER B 1 202 ? 7.059 -34.312 -0.11 1 88.12 202 SER B O 1
ATOM 4658 N N . LYS B 1 203 ? 5.637 -33.469 -1.505 1 93.06 203 LYS B N 1
ATOM 4659 C CA . LYS B 1 203 ? 4.496 -33.844 -0.682 1 93.06 203 LYS B CA 1
ATOM 4660 C C . LYS B 1 203 ? 3.641 -34.906 -1.389 1 93.06 203 LYS B C 1
ATOM 4662 O O . LYS B 1 203 ? 2.941 -35.688 -0.738 1 93.06 203 LYS B O 1
ATOM 4667 N N . TYR B 1 204 ? 3.693 -34.938 -2.666 1 95.88 204 TYR B N 1
ATOM 4668 C CA . TYR B 1 204 ? 2.869 -35.844 -3.439 1 95.88 204 TYR B CA 1
ATOM 4669 C C . TYR B 1 204 ? 3.605 -37.156 -3.693 1 95.88 204 TYR B C 1
ATOM 4671 O O . TYR B 1 204 ? 4.762 -37.156 -4.125 1 95.88 204 TYR B O 1
ATOM 4679 N N . PRO B 1 205 ? 3.004 -38.312 -3.482 1 95.88 205 PRO B N 1
ATOM 4680 C CA . PRO B 1 205 ? 3.67 -39.594 -3.6 1 95.88 205 PRO B CA 1
ATOM 4681 C C . PRO B 1 205 ? 3.705 -40.125 -5.035 1 95.88 205 PRO B C 1
ATOM 4683 O O . PRO B 1 205 ? 3.26 -41.25 -5.305 1 95.88 205 PRO B O 1
ATOM 4686 N N . ILE B 1 206 ? 4.355 -39.438 -5.902 1 96.88 206 ILE B N 1
ATOM 4687 C CA . ILE B 1 206 ? 4.324 -39.719 -7.328 1 96.88 206 ILE B CA 1
ATOM 4688 C C . ILE B 1 206 ? 5.117 -41 -7.598 1 96.88 206 ILE B C 1
ATOM 4690 O O . ILE B 1 206 ? 4.754 -41.812 -8.469 1 96.88 206 ILE B O 1
ATOM 4694 N N . GLU B 1 207 ? 6.199 -41.281 -6.918 1 96.56 207 GLU B N 1
ATOM 4695 C CA . GLU B 1 207 ? 7.008 -42.469 -7.125 1 96.56 207 GLU B CA 1
ATOM 4696 C C . GLU B 1 207 ? 6.223 -43.719 -6.781 1 96.56 207 GLU B C 1
ATOM 4698 O O . GLU B 1 207 ? 6.25 -44.719 -7.531 1 96.56 207 GLU B O 1
ATOM 4703 N N . GLU B 1 208 ? 5.602 -43.625 -5.68 1 96.38 208 GLU B N 1
ATOM 4704 C CA . GLU B 1 208 ? 4.797 -44.781 -5.246 1 96.38 208 GLU B CA 1
ATOM 4705 C C . GLU B 1 208 ? 3.643 -45.031 -6.207 1 96.38 208 GLU B C 1
ATOM 4707 O O . GLU B 1 208 ? 3.346 -46.188 -6.535 1 96.38 208 GLU B O 1
ATOM 4712 N N . GLU B 1 209 ? 3.051 -44 -6.746 1 96.75 209 GLU B N 1
ATOM 4713 C CA . GLU B 1 209 ? 1.846 -44.125 -7.562 1 96.75 209 GLU B CA 1
ATOM 4714 C C . GLU B 1 209 ? 2.186 -44.531 -8.992 1 96.75 209 GLU B C 1
ATOM 4716 O O . GLU B 1 209 ? 1.308 -44.969 -9.742 1 96.75 209 GLU B O 1
ATOM 4721 N N . THR B 1 210 ? 3.467 -44.375 -9.359 1 97.19 210 THR B N 1
ATOM 4722 C CA . THR B 1 210 ? 3.852 -44.719 -10.727 1 97.19 210 THR B CA 1
ATOM 4723 C C . THR B 1 210 ? 4.762 -45.938 -10.742 1 97.19 210 THR B C 1
ATOM 4725 O O . THR B 1 210 ? 5.328 -46.281 -11.789 1 97.19 210 THR B O 1
ATOM 4728 N N . ARG B 1 211 ? 4.832 -46.656 -9.633 1 95.44 211 ARG B N 1
ATOM 4729 C CA . ARG B 1 211 ? 5.797 -47.75 -9.477 1 95.44 211 ARG B CA 1
ATOM 4730 C C . ARG B 1 211 ? 5.531 -48.844 -10.484 1 95.44 211 ARG B C 1
ATOM 4732 O O . ARG B 1 211 ? 6.473 -49.469 -11.008 1 95.44 211 ARG B O 1
ATOM 4739 N N . ASP B 1 212 ? 4.301 -49.094 -10.828 1 95.06 212 ASP B N 1
ATOM 4740 C CA . ASP B 1 212 ? 3.941 -50.219 -11.695 1 95.06 212 ASP B CA 1
ATOM 4741 C C . ASP B 1 212 ? 3.578 -49.719 -13.094 1 95.06 212 ASP B C 1
ATOM 4743 O O . ASP B 1 212 ? 2.982 -50.469 -13.883 1 95.06 212 ASP B O 1
ATOM 4747 N N . TRP B 1 213 ? 3.914 -48.5 -13.328 1 96.56 213 TRP B N 1
ATOM 4748 C CA . TRP B 1 213 ? 3.572 -47.906 -14.633 1 96.56 213 TRP B CA 1
ATOM 4749 C C . TRP B 1 213 ? 4.457 -48.5 -15.727 1 96.56 213 TRP B C 1
ATOM 4751 O O . TRP B 1 213 ? 5.641 -48.781 -15.5 1 96.56 213 TRP B O 1
ATOM 4761 N N . ASN B 1 214 ? 3.895 -48.719 -16.953 1 96.31 214 ASN B N 1
ATOM 4762 C CA . ASN B 1 214 ? 4.656 -49.156 -18.125 1 96.31 214 ASN B CA 1
ATOM 4763 C C . ASN B 1 214 ? 5.629 -48.094 -18.594 1 96.31 214 ASN B C 1
ATOM 4765 O O . ASN B 1 214 ? 5.211 -47 -19.031 1 96.31 214 ASN B O 1
ATOM 4769 N N . PRO B 1 215 ? 6.926 -48.312 -18.594 1 95 215 PRO B N 1
ATOM 4770 C CA . PRO B 1 215 ? 7.934 -47.281 -18.906 1 95 215 PRO B CA 1
ATOM 4771 C C . PRO B 1 215 ? 7.859 -46.812 -20.344 1 95 215 PRO B C 1
ATOM 4773 O O . PRO B 1 215 ? 8.453 -45.781 -20.688 1 95 215 PRO B O 1
ATOM 4776 N N . LYS B 1 216 ? 7.207 -47.531 -21.188 1 96.25 216 LYS B N 1
ATOM 4777 C CA . LYS B 1 216 ? 7.109 -47.125 -22.594 1 96.25 216 LYS B CA 1
ATOM 4778 C C . LYS B 1 216 ? 5.945 -46.156 -22.812 1 96.25 216 LYS B C 1
ATOM 4780 O O . LYS B 1 216 ? 5.859 -45.5 -23.859 1 96.25 216 LYS B O 1
ATOM 4785 N N . GLU B 1 217 ? 5.109 -46 -21.797 1 97.62 217 GLU B N 1
ATOM 4786 C CA . GLU B 1 217 ? 3.912 -45.188 -21.906 1 97.62 217 GLU B CA 1
ATOM 4787 C C . GLU B 1 217 ? 4.121 -43.812 -21.234 1 97.62 217 GLU B C 1
ATOM 4789 O O . GLU B 1 217 ? 5.023 -43.656 -20.422 1 97.62 217 GLU B O 1
ATOM 4794 N N . PRO B 1 218 ? 3.301 -42.906 -21.656 1 98.38 218 PRO B N 1
ATOM 4795 C CA . PRO B 1 218 ? 3.434 -41.594 -21.016 1 98.38 218 PRO B CA 1
ATOM 4796 C C . PRO B 1 218 ? 3.053 -41.625 -19.547 1 98.38 218 PRO B C 1
ATOM 4798 O O . PRO B 1 218 ? 1.936 -42 -19.188 1 98.38 218 PRO B O 1
ATOM 4801 N N . VAL B 1 219 ? 3.982 -41.219 -18.703 1 98.56 219 VAL B N 1
ATOM 4802 C CA . VAL B 1 219 ? 3.719 -41.188 -17.266 1 98.56 219 VAL B CA 1
ATOM 4803 C C . VAL B 1 219 ? 3.293 -39.781 -16.844 1 98.56 219 VAL B C 1
ATOM 4805 O O . VAL B 1 219 ? 2.592 -39.625 -15.844 1 98.56 219 VAL B O 1
ATOM 4808 N N . PHE B 1 220 ? 3.801 -38.781 -17.531 1 98.62 220 PHE B N 1
ATOM 4809 C CA . PHE B 1 220 ? 3.611 -37.375 -17.125 1 98.62 220 PHE B CA 1
ATOM 4810 C C . PHE B 1 220 ? 3.543 -36.469 -18.344 1 98.62 220 PHE B C 1
ATOM 4812 O O . PHE B 1 220 ? 4.504 -36.375 -19.109 1 98.62 220 PHE B O 1
ATOM 4819 N N . VAL B 1 221 ? 2.438 -35.875 -18.547 1 98.81 221 VAL B N 1
ATOM 4820 C CA . VAL B 1 221 ? 2.258 -34.875 -19.578 1 98.81 221 VAL B CA 1
ATOM 4821 C C . VAL B 1 221 ? 2.076 -33.5 -18.922 1 98.81 221 VAL B C 1
ATOM 4823 O O . VAL B 1 221 ? 1.059 -33.25 -18.281 1 98.81 221 VAL B O 1
ATOM 4826 N N . ASP B 1 222 ? 3.035 -32.625 -19.062 1 98.56 222 ASP B N 1
ATOM 4827 C CA . ASP B 1 222 ? 2.965 -31.266 -18.562 1 98.56 222 ASP B CA 1
ATOM 4828 C C . ASP B 1 222 ? 2.246 -30.344 -19.547 1 98.56 222 ASP B C 1
ATOM 4830 O O . ASP B 1 222 ? 2.875 -29.766 -20.438 1 98.56 222 ASP B O 1
ATOM 4834 N N . VAL B 1 223 ? 0.949 -30.203 -19.328 1 98.44 223 VAL B N 1
ATOM 4835 C CA . VAL B 1 223 ? 0.088 -29.438 -20.219 1 98.44 223 VAL B CA 1
ATOM 4836 C C . VAL B 1 223 ? 0.241 -27.938 -19.938 1 98.44 223 VAL B C 1
ATOM 4838 O O . VAL B 1 223 ? -0.043 -27.484 -18.828 1 98.44 223 VAL B O 1
ATOM 4841 N N . GLY B 1 224 ? 0.647 -27.203 -20.969 1 96.44 224 GLY B N 1
ATOM 4842 C CA . GLY B 1 224 ? 0.928 -25.797 -20.734 1 96.44 224 GLY B CA 1
ATOM 4843 C C . GLY B 1 224 ? 2.082 -25.562 -19.781 1 96.44 224 GLY B C 1
ATOM 4844 O O . GLY B 1 224 ? 1.984 -24.75 -18.875 1 96.44 224 GLY B O 1
ATOM 4845 N N . GLY B 1 225 ? 3.18 -26.281 -19.953 1 94.81 225 GLY B N 1
ATOM 4846 C CA . GLY B 1 225 ? 4.227 -26.375 -18.953 1 94.81 225 GLY B CA 1
ATOM 4847 C C . GLY B 1 225 ? 5.273 -25.297 -19.062 1 94.81 225 GLY B C 1
ATOM 4848 O O . GLY B 1 225 ? 6.281 -25.312 -18.359 1 94.81 225 GLY B O 1
ATOM 4849 N N . GLY B 1 226 ? 5.047 -24.312 -19.953 1 90.44 226 GLY B N 1
ATOM 4850 C CA . GLY B 1 226 ? 6.008 -23.234 -20.125 1 90.44 226 GLY B CA 1
ATOM 4851 C C . GLY B 1 226 ? 7.34 -23.703 -20.672 1 90.44 226 GLY B C 1
ATOM 4852 O O . GLY B 1 226 ? 7.391 -24.391 -21.703 1 90.44 226 GLY B O 1
ATOM 4853 N N . PHE B 1 227 ? 8.391 -23.359 -19.984 1 88.75 227 PHE B N 1
ATOM 4854 C CA . PHE B 1 227 ? 9.727 -23.703 -20.469 1 88.75 227 PHE B CA 1
ATOM 4855 C C . PHE B 1 227 ? 10.148 -25.078 -19.969 1 88.75 227 PHE B C 1
ATOM 4857 O O . PHE B 1 227 ? 11.227 -25.562 -20.312 1 88.75 227 PHE B O 1
ATOM 4864 N N . GLY B 1 228 ? 9.344 -25.656 -19.188 1 92.44 228 GLY B N 1
ATOM 4865 C CA . GLY B 1 228 ? 9.578 -27.047 -18.828 1 92.44 228 GLY B CA 1
ATOM 4866 C C . GLY B 1 228 ? 10.227 -27.203 -17.469 1 92.44 228 GLY B C 1
ATOM 4867 O O . GLY B 1 228 ? 10.773 -28.266 -17.156 1 92.44 228 GLY B O 1
ATOM 4868 N N . HIS B 1 229 ? 10.102 -26.203 -16.594 1 88.88 229 HIS B N 1
ATOM 4869 C CA . HIS B 1 229 ? 10.734 -26.25 -15.273 1 88.88 229 HIS B CA 1
ATOM 4870 C C . HIS B 1 229 ? 10.242 -27.438 -14.469 1 88.88 229 HIS B C 1
ATOM 4872 O O . HIS B 1 229 ? 11.023 -28.094 -13.773 1 88.88 229 HIS B O 1
ATOM 4878 N N . MET B 1 230 ? 8.961 -27.766 -14.57 1 92.56 230 MET B N 1
ATOM 4879 C CA . MET B 1 230 ? 8.406 -28.859 -13.781 1 92.56 230 MET B CA 1
ATOM 4880 C C . MET B 1 230 ? 8.875 -30.203 -14.312 1 92.56 230 MET B C 1
ATOM 4882 O O . MET B 1 230 ? 9.094 -31.141 -13.547 1 92.56 230 MET B O 1
ATOM 4886 N N . CYS B 1 231 ? 8.977 -30.297 -15.625 1 95.94 231 CYS B N 1
ATOM 4887 C CA . CYS B 1 231 ? 9.523 -31.516 -16.219 1 95.94 231 CYS B CA 1
ATOM 4888 C C . CYS B 1 231 ? 10.961 -31.75 -15.758 1 95.94 231 CYS B C 1
ATOM 4890 O O . CYS B 1 231 ? 11.336 -32.875 -15.398 1 95.94 231 CYS B O 1
ATOM 4892 N N . LEU B 1 232 ? 11.695 -30.656 -15.82 1 93.44 232 LEU B N 1
ATOM 4893 C CA . LEU B 1 232 ? 13.086 -30.734 -15.383 1 93.44 232 LEU B CA 1
ATOM 4894 C C . LEU B 1 232 ? 13.172 -31.156 -13.922 1 93.44 232 LEU B C 1
ATOM 4896 O O . LEU B 1 232 ? 13.984 -32.031 -13.578 1 93.44 232 LEU B O 1
ATOM 4900 N N . GLU B 1 233 ? 12.383 -30.562 -13.102 1 91.81 233 GLU B N 1
ATOM 4901 C CA . GLU B 1 233 ? 12.383 -30.875 -11.68 1 91.81 233 GLU B CA 1
ATOM 4902 C C . GLU B 1 233 ? 11.977 -32.344 -11.445 1 91.81 233 GLU B C 1
ATOM 4904 O O . GLU B 1 233 ? 12.555 -33 -10.594 1 91.81 233 GLU B O 1
ATOM 4909 N N . LEU B 1 234 ? 10.984 -32.812 -12.125 1 95.75 234 LEU B N 1
ATOM 4910 C CA . LEU B 1 234 ? 10.523 -34.188 -11.992 1 95.75 234 LEU B CA 1
ATOM 4911 C C . LEU B 1 234 ? 11.648 -35.156 -12.328 1 95.75 234 LEU B C 1
ATOM 4913 O O . LEU B 1 234 ? 11.906 -36.094 -11.57 1 95.75 234 LEU B O 1
ATOM 4917 N N . ARG B 1 235 ? 12.281 -34.938 -13.469 1 96.25 235 ARG B N 1
ATOM 4918 C CA . ARG B 1 235 ? 13.336 -35.844 -13.914 1 96.25 235 ARG B CA 1
ATOM 4919 C C . ARG B 1 235 ? 14.531 -35.781 -12.961 1 96.25 235 ARG B C 1
ATOM 4921 O O . ARG B 1 235 ? 15.195 -36.812 -12.742 1 96.25 235 ARG B O 1
ATOM 4928 N N . THR B 1 236 ? 14.797 -34.625 -12.375 1 93.94 236 THR B N 1
ATOM 4929 C CA . THR B 1 236 ? 15.969 -34.438 -11.516 1 93.94 236 THR B CA 1
ATOM 4930 C C . THR B 1 236 ? 15.688 -34.969 -10.109 1 93.94 236 THR B C 1
ATOM 4932 O O . THR B 1 236 ? 16.531 -35.625 -9.508 1 93.94 236 THR B O 1
ATOM 4935 N N . GLU B 1 237 ? 14.531 -34.719 -9.617 1 93.12 237 GLU B N 1
ATOM 4936 C CA . GLU B 1 237 ? 14.242 -35.031 -8.219 1 93.12 237 GLU B CA 1
ATOM 4937 C C . GLU B 1 237 ? 13.633 -36.438 -8.07 1 93.12 237 GLU B C 1
ATOM 4939 O O . GLU B 1 237 ? 13.719 -37.031 -7.004 1 93.12 237 GLU B O 1
ATOM 4944 N N . LYS B 1 238 ? 13 -36.906 -9.086 1 95.81 238 LYS B N 1
ATOM 4945 C CA . LYS B 1 238 ? 12.336 -38.219 -9.039 1 95.81 238 LYS B CA 1
ATOM 4946 C C . LYS B 1 238 ? 12.773 -39.094 -10.211 1 95.81 238 LYS B C 1
ATOM 4948 O O . LYS B 1 238 ? 11.945 -39.5 -11.016 1 95.81 238 LYS B O 1
ATOM 4953 N N . PRO B 1 239 ? 14.008 -39.406 -10.227 1 93.69 239 PRO B N 1
ATOM 4954 C CA . PRO B 1 239 ? 14.531 -40.156 -11.359 1 93.69 239 PRO B CA 1
ATOM 4955 C C . PRO B 1 239 ? 13.922 -41.562 -11.453 1 93.69 239 PRO B C 1
ATOM 4957 O O . PRO B 1 239 ? 13.984 -42.188 -12.508 1 93.69 239 PRO B O 1
ATOM 4960 N N . ASN B 1 240 ? 13.312 -42 -10.422 1 94.44 240 ASN B N 1
ATOM 4961 C CA . ASN B 1 240 ? 12.75 -43.344 -10.383 1 94.44 240 ASN B CA 1
ATOM 4962 C C . ASN B 1 240 ? 11.352 -43.375 -10.992 1 94.44 240 ASN B C 1
ATOM 4964 O O . ASN B 1 240 ? 10.75 -44.469 -11.133 1 94.44 240 ASN B O 1
ATOM 4968 N N . VAL B 1 241 ? 10.797 -42.25 -11.32 1 96.56 241 VAL B N 1
ATOM 4969 C CA . VAL B 1 241 ? 9.555 -42.188 -12.086 1 96.56 241 VAL B CA 1
ATOM 4970 C C . VAL B 1 241 ? 9.844 -42.531 -13.547 1 96.56 241 VAL B C 1
ATOM 4972 O O . VAL B 1 241 ? 10.336 -41.688 -14.297 1 96.56 241 VAL B O 1
ATOM 4975 N N . LEU B 1 242 ? 9.508 -43.75 -13.797 1 94.25 242 LEU B N 1
ATOM 4976 C CA . LEU B 1 242 ? 9.805 -44.219 -15.141 1 94.25 242 LEU B CA 1
ATOM 4977 C C . LEU B 1 242 ? 8.656 -43.938 -16.094 1 94.25 242 LEU B C 1
ATOM 4979 O O . LEU B 1 242 ? 7.516 -43.75 -15.656 1 94.25 242 LEU B O 1
ATOM 4983 N N . GLY B 1 243 ? 8.969 -43.812 -17.422 1 96.69 243 GLY B N 1
ATOM 4984 C CA . GLY B 1 243 ? 7.973 -43.5 -18.438 1 96.69 243 GLY B CA 1
ATOM 4985 C C . GLY B 1 243 ? 8.281 -42.219 -19.203 1 96.69 243 GLY B C 1
ATOM 4986 O O . GLY B 1 243 ? 9.227 -41.5 -18.859 1 96.69 243 GLY B O 1
ATOM 4987 N N . ARG B 1 244 ? 7.457 -42 -20.188 1 97.94 244 ARG B N 1
ATOM 4988 C CA . ARG B 1 244 ? 7.668 -40.875 -21.062 1 97.94 244 ARG B CA 1
ATOM 4989 C C . ARG B 1 244 ? 7.16 -39.594 -20.422 1 97.94 244 ARG B C 1
ATOM 4991 O O . ARG B 1 244 ? 6.027 -39.531 -19.938 1 97.94 244 ARG B O 1
ATOM 4998 N N . VAL B 1 245 ? 7.988 -38.594 -20.312 1 98.5 245 VAL B N 1
ATOM 4999 C CA . VAL B 1 245 ? 7.625 -37.25 -19.859 1 98.5 245 VAL B CA 1
ATOM 5000 C C . VAL B 1 245 ? 7.512 -36.312 -21.047 1 98.5 245 VAL B C 1
ATOM 5002 O O . VAL B 1 245 ? 8.43 -36.219 -21.875 1 98.5 245 VAL B O 1
ATOM 5005 N N . ILE B 1 246 ? 6.379 -35.656 -21.172 1 98.62 246 ILE B N 1
ATOM 5006 C CA . ILE B 1 246 ? 6.086 -34.844 -22.344 1 98.62 246 ILE B CA 1
ATOM 5007 C C . ILE B 1 246 ? 5.73 -33.438 -21.906 1 98.62 246 ILE B C 1
ATOM 5009 O O . ILE B 1 246 ? 4.863 -33.219 -21.047 1 98.62 246 ILE B O 1
ATOM 5013 N N . LEU B 1 247 ? 6.414 -32.406 -22.422 1 98.5 247 LEU B N 1
ATOM 5014 C CA . LEU B 1 247 ? 6.082 -31.016 -22.234 1 98.5 247 LEU B CA 1
ATOM 5015 C C . LEU B 1 247 ? 5.238 -30.5 -23.406 1 98.5 247 LEU B C 1
ATOM 5017 O O . LEU B 1 247 ? 5.648 -30.594 -24.562 1 98.5 247 LEU B O 1
ATOM 5021 N N . GLN B 1 248 ? 4.074 -30.047 -23.125 1 98.31 248 GLN B N 1
ATOM 5022 C CA . GLN B 1 248 ? 3.211 -29.453 -24.125 1 98.31 248 GLN B CA 1
ATOM 5023 C C . GLN B 1 248 ? 3.09 -27.938 -23.922 1 98.31 248 GLN B C 1
ATOM 5025 O O . GLN B 1 248 ? 2.795 -27.484 -22.812 1 98.31 248 GLN B O 1
ATOM 5030 N N . GLU B 1 249 ? 3.324 -27.172 -24.906 1 96.19 249 GLU B N 1
ATOM 5031 C CA . GLU B 1 249 ? 3.176 -25.719 -24.922 1 96.19 249 GLU B CA 1
ATOM 5032 C C . GLU B 1 249 ? 3.043 -25.188 -26.344 1 96.19 249 GLU B C 1
ATOM 5034 O O . GLU B 1 249 ? 3.248 -25.938 -27.312 1 96.19 249 GLU B O 1
ATOM 5039 N N . LEU B 1 250 ? 2.676 -23.938 -26.422 1 92.94 250 LEU B N 1
ATOM 5040 C CA . LEU B 1 250 ? 2.623 -23.281 -27.719 1 92.94 250 LEU B CA 1
ATOM 5041 C C . LEU B 1 250 ? 4.02 -23.172 -28.328 1 92.94 250 LEU B C 1
ATOM 5043 O O . LEU B 1 250 ? 5.02 -23.297 -27.625 1 92.94 250 LEU B O 1
ATOM 5047 N N . ASP B 1 251 ? 4.059 -22.875 -29.578 1 93.06 251 ASP B N 1
ATOM 5048 C CA . ASP B 1 251 ? 5.262 -22.938 -30.406 1 93.06 251 ASP B CA 1
ATOM 5049 C C . ASP B 1 251 ? 6.379 -22.078 -29.812 1 93.06 251 ASP B C 1
ATOM 5051 O O . ASP B 1 251 ? 7.5 -22.562 -29.625 1 93.06 251 ASP B O 1
ATOM 5055 N N . HIS B 1 252 ? 6.109 -20.891 -29.469 1 84.94 252 HIS B N 1
ATOM 5056 C CA . HIS B 1 252 ? 7.133 -19.969 -28.984 1 84.94 252 HIS B CA 1
ATOM 5057 C C . HIS B 1 252 ? 7.789 -20.484 -27.703 1 84.94 252 HIS B C 1
ATOM 5059 O O . HIS B 1 252 ? 9 -20.375 -27.531 1 84.94 252 HIS B O 1
ATOM 5065 N N . ALA B 1 253 ? 7.047 -21.047 -26.828 1 86.62 253 ALA B N 1
ATOM 5066 C CA . ALA B 1 253 ? 7.578 -21.562 -25.562 1 86.62 253 ALA B CA 1
ATOM 5067 C C . ALA B 1 253 ? 8.406 -22.828 -25.797 1 86.62 253 ALA B C 1
ATOM 5069 O O . ALA B 1 253 ? 9.445 -23.016 -25.172 1 86.62 253 ALA B O 1
ATOM 5070 N N . ILE B 1 254 ? 7.984 -23.688 -26.688 1 92.56 254 ILE B N 1
ATOM 5071 C CA . ILE B 1 254 ? 8.68 -24.938 -26.984 1 92.56 254 ILE B CA 1
ATOM 5072 C C . ILE B 1 254 ? 10.055 -24.625 -27.578 1 92.56 254 ILE B C 1
ATOM 5074 O O . ILE B 1 254 ? 11.039 -25.281 -27.234 1 92.56 254 ILE B O 1
ATOM 5078 N N . LYS B 1 255 ? 10.07 -23.578 -28.422 1 91.75 255 LYS B N 1
ATOM 5079 C CA . LYS B 1 255 ? 11.32 -23.172 -29.047 1 91.75 255 LYS B CA 1
ATOM 5080 C C . LYS B 1 255 ? 12.32 -22.688 -28 1 91.75 255 LYS B C 1
ATOM 5082 O O . LYS B 1 255 ? 13.539 -22.766 -28.203 1 91.75 255 LYS B O 1
ATOM 5087 N N . ASN B 1 256 ? 11.797 -22.25 -26.891 1 88.38 256 ASN B N 1
ATOM 5088 C CA . ASN B 1 256 ? 12.648 -21.672 -25.859 1 88.38 256 ASN B CA 1
ATOM 5089 C C . ASN B 1 256 ? 12.688 -22.562 -24.625 1 88.38 256 ASN B C 1
ATOM 5091 O O . ASN B 1 256 ? 13.023 -22.109 -23.531 1 88.38 256 ASN B O 1
ATOM 5095 N N . ALA B 1 257 ? 12.289 -23.812 -24.781 1 91.62 257 ALA B N 1
ATOM 5096 C CA . ALA B 1 257 ? 12.266 -24.734 -23.656 1 91.62 257 ALA B CA 1
ATOM 5097 C C . ALA B 1 257 ? 13.656 -24.938 -23.078 1 91.62 257 ALA B C 1
ATOM 5099 O O . ALA B 1 257 ? 14.656 -24.859 -23.797 1 91.62 257 ALA B O 1
ATOM 5100 N N . LEU B 1 258 ? 13.758 -25.172 -21.781 1 91.06 258 LEU B N 1
ATOM 5101 C CA . LEU B 1 258 ? 15.008 -25.484 -21.125 1 91.06 258 LEU B CA 1
ATOM 5102 C C . LEU B 1 258 ? 15.609 -26.781 -21.672 1 91.06 258 LEU B C 1
ATOM 5104 O O . LEU B 1 258 ? 14.875 -27.656 -22.141 1 91.06 258 LEU B O 1
ATOM 5108 N N . PRO B 1 259 ? 16.953 -26.781 -21.641 1 91.69 259 PRO B N 1
ATOM 5109 C CA . PRO B 1 259 ? 17.562 -28.078 -21.969 1 91.69 259 PRO B CA 1
ATOM 5110 C C . PRO B 1 259 ? 17.219 -29.156 -20.953 1 91.69 259 PRO B C 1
ATOM 5112 O O . PRO B 1 259 ? 17.531 -29.016 -19.766 1 91.69 259 PRO B O 1
ATOM 5115 N N . MET B 1 260 ? 16.484 -30.188 -21.359 1 93.06 260 MET B N 1
ATOM 5116 C CA . MET B 1 260 ? 16.078 -31.281 -20.469 1 93.06 260 MET B CA 1
ATOM 5117 C C . MET B 1 260 ? 16.359 -32.625 -21.109 1 93.06 260 MET B C 1
ATOM 5119 O O . MET B 1 260 ? 16.125 -32.812 -22.312 1 93.06 260 MET B O 1
ATOM 5123 N N . LYS B 1 261 ? 16.922 -33.5 -20.25 1 91.5 261 LYS B N 1
ATOM 5124 C CA . LYS B 1 261 ? 17.141 -34.875 -20.703 1 91.5 261 LYS B CA 1
ATOM 5125 C C . LYS B 1 261 ? 15.891 -35.719 -20.531 1 91.5 261 LYS B C 1
ATOM 5127 O O . LYS B 1 261 ? 15.195 -35.594 -19.516 1 91.5 261 LYS B O 1
ATOM 5132 N N . ASP B 1 262 ? 15.586 -36.562 -21.531 1 94.5 262 ASP B N 1
ATOM 5133 C CA . ASP B 1 262 ? 14.531 -37.562 -21.453 1 94.5 262 ASP B CA 1
ATOM 5134 C C . ASP B 1 262 ? 13.156 -36.906 -21.297 1 94.5 262 ASP B C 1
ATOM 5136 O O . ASP B 1 262 ? 12.328 -37.375 -20.516 1 94.5 262 ASP B O 1
ATOM 5140 N N . VAL B 1 263 ? 12.938 -35.719 -21.875 1 97.88 263 VAL B N 1
ATOM 5141 C CA . VAL B 1 263 ? 11.656 -35.031 -21.938 1 97.88 263 VAL B CA 1
ATOM 5142 C C . VAL B 1 263 ? 11.297 -34.75 -23.406 1 97.88 263 VAL B C 1
ATOM 5144 O O . VAL B 1 263 ? 12.102 -34.188 -24.156 1 97.88 263 VAL B O 1
ATOM 5147 N N . GLU B 1 264 ? 10.188 -35.219 -23.828 1 98.06 264 GLU B N 1
ATOM 5148 C CA . GLU B 1 264 ? 9.68 -34.938 -25.156 1 98.06 264 GLU B CA 1
ATOM 5149 C C . GLU B 1 264 ? 8.992 -33.594 -25.219 1 98.06 264 GLU B C 1
ATOM 5151 O O . GLU B 1 264 ? 8.289 -33.188 -24.281 1 98.06 264 GLU B O 1
ATOM 5156 N N . LEU B 1 265 ? 9.281 -32.875 -26.266 1 97.81 265 LEU B N 1
ATOM 5157 C CA . LEU B 1 265 ? 8.656 -31.562 -26.469 1 97.81 265 LEU B CA 1
ATOM 5158 C C . LEU B 1 265 ? 7.582 -31.641 -27.547 1 97.81 265 LEU B C 1
ATOM 5160 O O . LEU B 1 265 ? 7.801 -32.219 -28.609 1 97.81 265 LEU B O 1
ATOM 5164 N N . GLU B 1 266 ? 6.453 -31.109 -27.266 1 98 266 GLU B N 1
ATOM 5165 C CA . GLU B 1 266 ? 5.344 -31.125 -28.219 1 98 266 GLU B CA 1
ATOM 5166 C C . GLU B 1 266 ? 4.625 -29.781 -28.25 1 98 266 GLU B C 1
ATOM 5168 O O . GLU B 1 266 ? 4.227 -29.25 -27.219 1 98 266 GLU B O 1
ATOM 5173 N N . VAL B 1 267 ? 4.438 -29.203 -29.422 1 97.69 267 VAL B N 1
ATOM 5174 C CA . VAL B 1 267 ? 3.596 -28.016 -29.594 1 97.69 267 VAL B CA 1
ATOM 5175 C C . VAL B 1 267 ? 2.125 -28.406 -29.469 1 97.69 267 VAL B C 1
ATOM 5177 O O . VAL B 1 267 ? 1.648 -29.297 -30.188 1 97.69 267 VAL B O 1
ATOM 5180 N N . HIS B 1 268 ? 1.431 -27.797 -28.562 1 97.88 268 HIS B N 1
ATOM 5181 C CA . HIS B 1 268 ? 0.032 -28.125 -28.328 1 97.88 268 HIS B CA 1
ATOM 5182 C C . HIS B 1 268 ? -0.714 -26.969 -27.672 1 97.88 268 HIS B C 1
ATOM 5184 O O . HIS B 1 268 ? -0.179 -26.297 -26.781 1 97.88 268 HIS B O 1
ATOM 5190 N N . ASP B 1 269 ? -1.911 -26.688 -28.188 1 97 269 ASP B N 1
ATOM 5191 C CA . ASP B 1 269 ? -2.877 -25.781 -27.594 1 97 269 ASP B CA 1
ATOM 5192 C C . ASP B 1 269 ? -3.906 -26.531 -26.766 1 97 269 ASP B C 1
ATOM 5194 O O . ASP B 1 269 ? -4.734 -27.266 -27.297 1 97 269 ASP B O 1
ATOM 5198 N N . PHE B 1 270 ? -3.912 -26.266 -25.453 1 97.75 270 PHE B N 1
ATOM 5199 C CA . PHE B 1 270 ? -4.746 -27.078 -24.562 1 97.75 270 PHE B CA 1
ATOM 5200 C C . PHE B 1 270 ? -6.219 -26.734 -24.75 1 97.75 270 PHE B C 1
ATOM 5202 O O . PHE B 1 270 ? -7.09 -27.359 -24.141 1 97.75 270 PHE B O 1
ATOM 5209 N N . PHE B 1 271 ? -6.562 -25.828 -25.625 1 97.31 271 PHE B N 1
ATOM 5210 C CA . PHE B 1 271 ? -7.945 -25.562 -26.016 1 97.31 271 PHE B CA 1
ATOM 5211 C C . PHE B 1 271 ? -8.367 -26.469 -27.172 1 97.31 271 PHE B C 1
ATOM 5213 O O . PHE B 1 271 ? -9.523 -26.422 -27.609 1 97.31 271 PHE B O 1
ATOM 5220 N N . THR B 1 272 ? -7.512 -27.266 -27.672 1 98.06 272 THR B N 1
ATOM 5221 C CA . THR B 1 272 ? -7.797 -28.266 -28.688 1 98.06 272 THR B CA 1
ATOM 5222 C C . THR B 1 272 ? -7.691 -29.672 -28.094 1 98.06 272 THR B C 1
ATOM 5224 O O . THR B 1 272 ? -7.16 -29.859 -27 1 98.06 272 THR B O 1
ATOM 5227 N N . PRO B 1 273 ? -8.211 -30.641 -28.797 1 98.31 273 PRO B N 1
ATOM 5228 C CA . PRO B 1 273 ? -8.195 -32 -28.25 1 98.31 273 PRO B CA 1
ATOM 5229 C C . PRO B 1 273 ? -6.789 -32.469 -27.875 1 98.31 273 PRO B C 1
ATOM 5231 O O . PRO B 1 273 ? -5.832 -32.188 -28.609 1 98.31 273 PRO B O 1
ATOM 5234 N N . GLN B 1 274 ? -6.703 -33.062 -26.734 1 98.62 274 GLN B N 1
ATOM 5235 C CA . GLN B 1 274 ? -5.434 -33.562 -26.219 1 98.62 274 GLN B CA 1
ATOM 5236 C C . GLN B 1 274 ? -4.875 -34.688 -27.109 1 98.62 274 GLN B C 1
ATOM 5238 O O . GLN B 1 274 ? -5.594 -35.594 -27.484 1 98.62 274 GLN B O 1
ATOM 5243 N N . THR B 1 275 ? -3.598 -34.594 -27.453 1 98.31 275 THR B N 1
ATOM 5244 C CA . THR B 1 275 ? -2.99 -35.469 -28.438 1 98.31 275 THR B CA 1
ATOM 5245 C C . THR B 1 275 ? -2.373 -36.688 -27.766 1 98.31 275 THR B C 1
ATOM 5247 O O . THR B 1 275 ? -2.199 -37.75 -28.406 1 98.31 275 THR B O 1
ATOM 5250 N N . VAL B 1 276 ? -1.943 -36.594 -26.562 1 98.62 276 VAL B N 1
ATOM 5251 C CA . VAL B 1 276 ? -1.379 -37.719 -25.812 1 98.62 276 VAL B CA 1
ATOM 5252 C C . VAL B 1 276 ? -2.482 -38.406 -25.031 1 98.62 276 VAL B C 1
ATOM 5254 O O . VAL B 1 276 ? -3.076 -37.844 -24.125 1 98.62 276 VAL B O 1
ATOM 5257 N N . THR B 1 277 ? -2.709 -39.656 -25.406 1 98.25 277 THR B N 1
ATOM 5258 C CA . THR B 1 277 ? -3.805 -40.406 -24.781 1 98.25 277 THR B CA 1
ATOM 5259 C C . THR B 1 277 ? -3.271 -41.406 -23.781 1 98.25 277 THR B C 1
ATOM 5261 O O . THR B 1 277 ? -2.162 -41.938 -23.953 1 98.25 277 THR B O 1
ATOM 5264 N N . GLY B 1 278 ? -4.031 -41.594 -22.703 1 98.12 278 GLY B N 1
ATOM 5265 C CA . GLY B 1 278 ? -3.781 -42.688 -21.766 1 98.12 278 GLY B CA 1
ATOM 5266 C C . GLY B 1 278 ? -2.592 -42.438 -20.859 1 98.12 278 GLY B C 1
ATOM 5267 O O . GLY B 1 278 ? -2.025 -43.375 -20.297 1 98.12 278 GLY B O 1
ATOM 5268 N N . ALA B 1 279 ? -2.164 -41.219 -20.719 1 98.5 279 ALA B N 1
ATOM 5269 C CA . ALA B 1 279 ? -1.072 -40.906 -19.797 1 98.5 279 ALA B CA 1
ATOM 5270 C C . ALA B 1 279 ? -1.492 -41.156 -18.344 1 98.5 279 ALA B C 1
ATOM 5272 O O . ALA B 1 279 ? -2.678 -41.094 -18.016 1 98.5 279 ALA B O 1
ATOM 5273 N N . LYS B 1 280 ? -0.521 -41.5 -17.469 1 98.44 280 LYS B N 1
ATOM 5274 C CA . LYS B 1 280 ? -0.831 -41.656 -16.047 1 98.44 280 LYS B CA 1
ATOM 5275 C C . LYS B 1 280 ? -1.303 -40.312 -15.453 1 98.44 280 LYS B C 1
ATOM 5277 O O . LYS B 1 280 ? -2.305 -40.281 -14.742 1 98.44 280 LYS B O 1
ATOM 5282 N N . TYR B 1 281 ? -0.528 -39.25 -15.773 1 98.69 281 TYR B N 1
ATOM 5283 C CA . TYR B 1 281 ? -0.866 -37.938 -15.227 1 98.69 281 TYR B CA 1
ATOM 5284 C C . TYR B 1 281 ? -0.853 -36.875 -16.328 1 98.69 281 TYR B C 1
ATOM 5286 O O . TYR B 1 281 ? 0.097 -36.781 -17.109 1 98.69 281 TYR B O 1
ATOM 5294 N N . TYR B 1 282 ? -1.907 -36.156 -16.438 1 98.88 282 TYR B N 1
ATOM 5295 C CA . TYR B 1 282 ? -1.932 -34.844 -17.094 1 98.88 282 TYR B CA 1
ATOM 5296 C C . TYR B 1 282 ? -1.805 -33.719 -16.078 1 98.88 282 TYR B C 1
ATOM 5298 O O . TYR B 1 282 ? -2.684 -33.562 -15.227 1 98.88 282 TYR B O 1
ATOM 5306 N N . TYR B 1 283 ? -0.732 -32.969 -16.172 1 98.56 283 TYR B N 1
ATOM 5307 C CA . TYR B 1 283 ? -0.381 -32 -15.141 1 98.56 283 TYR B CA 1
ATOM 5308 C C . TYR B 1 283 ? -0.604 -30.578 -15.633 1 98.56 283 TYR B C 1
ATOM 5310 O O . TYR B 1 283 ? -0.207 -30.234 -16.75 1 98.56 283 TYR B O 1
ATOM 5318 N N . MET B 1 284 ? -1.324 -29.797 -14.859 1 97.94 284 MET B N 1
ATOM 5319 C CA . MET B 1 284 ? -1.524 -28.375 -15.109 1 97.94 284 MET B CA 1
ATOM 5320 C C . MET B 1 284 ? -1.158 -27.547 -13.883 1 97.94 284 MET B C 1
ATOM 5322 O O . MET B 1 284 ? -1.677 -27.797 -12.789 1 97.94 284 MET B O 1
ATOM 5326 N N . ARG B 1 285 ? -0.265 -26.578 -14.125 1 95.31 285 ARG B N 1
ATOM 5327 C CA . ARG B 1 285 ? 0.111 -25.719 -13.008 1 95.31 285 ARG B CA 1
ATOM 5328 C C . ARG B 1 285 ? -0.205 -24.25 -13.32 1 95.31 285 ARG B C 1
ATOM 5330 O O . ARG B 1 285 ? 0.269 -23.719 -14.32 1 95.31 285 ARG B O 1
ATOM 5337 N N . ASN B 1 286 ? -1.011 -23.656 -12.43 1 93 286 ASN B N 1
ATOM 5338 C CA . ASN B 1 286 ? -1.321 -22.234 -12.539 1 93 286 ASN B CA 1
ATOM 5339 C C . ASN B 1 286 ? -1.831 -21.875 -13.93 1 93 286 ASN B C 1
ATOM 5341 O O . ASN B 1 286 ? -1.325 -20.953 -14.562 1 93 286 ASN B O 1
ATOM 5345 N N . ILE B 1 287 ? -2.697 -22.672 -14.445 1 95.69 287 ILE B N 1
ATOM 5346 C CA . ILE B 1 287 ? -3.305 -22.469 -15.758 1 95.69 287 ILE B CA 1
ATOM 5347 C C . ILE B 1 287 ? -4.785 -22.125 -15.594 1 95.69 287 ILE B C 1
ATOM 5349 O O . ILE B 1 287 ? -5.258 -21.109 -16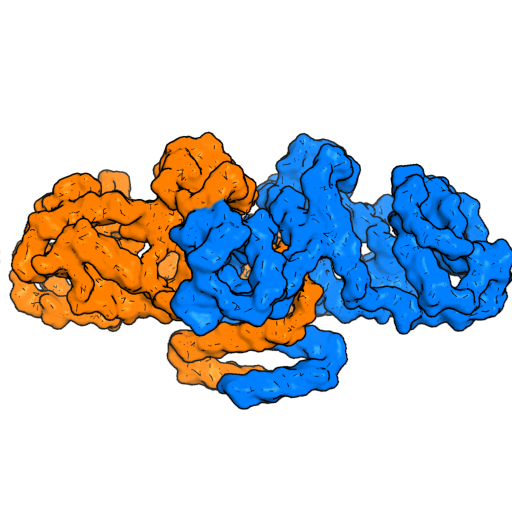.125 1 95.69 287 ILE B O 1
ATOM 5353 N N . LEU B 1 288 ? -5.461 -22.922 -14.812 1 97.44 288 LEU B N 1
ATOM 5354 C CA . LEU B 1 288 ? -6.914 -22.812 -14.75 1 97.44 288 LEU B CA 1
ATOM 5355 C C . LEU B 1 288 ? -7.332 -21.531 -14.055 1 97.44 288 LEU B C 1
ATOM 5357 O O . LEU B 1 288 ? -8.391 -20.969 -14.344 1 97.44 288 LEU B O 1
ATOM 5361 N N . HIS B 1 289 ? -6.508 -20.984 -13.141 1 96.31 289 HIS B N 1
ATOM 5362 C CA . HIS B 1 289 ? -6.848 -19.734 -12.484 1 96.31 289 HIS B CA 1
ATOM 5363 C C . HIS B 1 289 ? -6.789 -18.562 -13.469 1 96.31 289 HIS B C 1
ATOM 5365 O O . HIS B 1 289 ? -7.301 -17.484 -13.18 1 96.31 289 HIS B O 1
ATOM 5371 N N . ASP B 1 290 ? -6.246 -18.766 -14.656 1 94.12 290 ASP B N 1
ATOM 5372 C CA . ASP B 1 290 ? -6.133 -17.719 -15.664 1 94.12 290 ASP B CA 1
ATOM 5373 C C . ASP B 1 290 ? -7.43 -17.594 -16.469 1 94.12 290 ASP B C 1
ATOM 5375 O O . ASP B 1 290 ? -7.598 -16.625 -17.219 1 94.12 290 ASP B O 1
ATOM 5379 N N . TYR B 1 291 ? -8.398 -18.5 -16.25 1 94 291 TYR B N 1
ATOM 5380 C CA . TYR B 1 291 ? -9.539 -18.578 -17.156 1 94 291 TYR B CA 1
ATOM 5381 C C . TYR B 1 291 ? -10.852 -18.656 -16.391 1 94 291 TYR B C 1
ATOM 5383 O O . TYR B 1 291 ? -10.867 -19.062 -15.227 1 94 291 TYR B O 1
ATOM 5391 N N . SER B 1 292 ? -11.914 -18.266 -17.094 1 91.81 292 SER B N 1
ATOM 5392 C CA . SER B 1 292 ? -13.266 -18.438 -16.562 1 91.81 292 SER B CA 1
ATOM 5393 C C . SER B 1 292 ? -13.641 -19.906 -16.438 1 91.81 292 SER B C 1
ATOM 5395 O O . SER B 1 292 ? -12.992 -20.766 -17.047 1 91.81 292 SER B O 1
ATOM 5397 N N . ASP B 1 293 ? -14.68 -20.219 -15.688 1 93.94 293 ASP B N 1
ATOM 5398 C CA . ASP B 1 293 ? -15.141 -21.594 -15.539 1 93.94 293 ASP B CA 1
ATOM 5399 C C . ASP B 1 293 ? -15.523 -22.188 -16.891 1 93.94 293 ASP B C 1
ATOM 5401 O O . ASP B 1 293 ? -15.328 -23.391 -17.125 1 93.94 293 ASP B O 1
ATOM 5405 N N . GLU B 1 294 ? -16.062 -21.359 -17.719 1 94.12 294 GLU B N 1
ATOM 5406 C CA . GLU B 1 294 ? -16.453 -21.828 -19.047 1 94.12 294 GLU B CA 1
ATOM 5407 C C . GLU B 1 294 ? -15.25 -22.312 -19.844 1 94.12 294 GLU B C 1
ATOM 5409 O O . GLU B 1 294 ? -15.273 -23.391 -20.438 1 94.12 294 GLU B O 1
ATOM 5414 N N . LYS B 1 295 ? -14.234 -21.562 -19.812 1 94.38 295 LYS B N 1
ATOM 5415 C CA . LYS B 1 295 ? -13.016 -21.938 -20.531 1 94.38 295 LYS B CA 1
ATOM 5416 C C . LYS B 1 295 ? -12.32 -23.109 -19.859 1 94.38 295 LYS B C 1
ATOM 5418 O O . LYS B 1 295 ? -11.758 -23.984 -20.531 1 94.38 295 LYS B O 1
ATOM 5423 N N . CYS B 1 296 ? -12.383 -23.156 -18.578 1 97.62 296 CYS B N 1
ATOM 5424 C CA . CYS B 1 296 ? -11.781 -24.266 -17.844 1 97.62 296 CYS B CA 1
ATOM 5425 C C . CYS B 1 296 ? -12.461 -25.578 -18.203 1 97.62 296 CYS B C 1
ATOM 5427 O O . CYS B 1 296 ? -11.797 -26.609 -18.312 1 97.62 296 CYS B O 1
ATOM 5429 N N . ARG B 1 297 ? -13.734 -25.547 -18.359 1 97.94 297 ARG B N 1
ATOM 5430 C CA . ARG B 1 297 ? -14.477 -26.766 -18.734 1 97.94 297 ARG B CA 1
ATOM 5431 C C . ARG B 1 297 ? -14.008 -27.297 -20.078 1 97.94 297 ARG B C 1
ATOM 5433 O O . ARG B 1 297 ? -13.914 -28.516 -20.266 1 97.94 297 ARG B O 1
ATOM 5440 N N . ILE B 1 298 ? -13.727 -26.375 -20.984 1 97.88 298 ILE B N 1
ATOM 5441 C CA . ILE B 1 298 ? -13.242 -26.797 -22.297 1 97.88 298 ILE B CA 1
ATOM 5442 C C . ILE B 1 298 ? -11.906 -27.516 -22.156 1 97.88 298 ILE B C 1
ATOM 5444 O O . ILE B 1 298 ? -11.719 -28.609 -22.703 1 97.88 298 ILE B O 1
ATOM 5448 N N . ILE B 1 299 ? -11.016 -26.969 -21.391 1 98.44 299 ILE B N 1
ATOM 5449 C CA . ILE B 1 299 ? -9.688 -27.531 -21.172 1 98.44 299 ILE B CA 1
ATOM 5450 C C . ILE B 1 299 ? -9.805 -28.891 -20.5 1 98.44 299 ILE B C 1
ATOM 5452 O O . ILE B 1 299 ? -9.219 -29.875 -20.953 1 98.44 299 ILE B O 1
ATOM 5456 N N . LEU B 1 300 ? -10.594 -28.953 -19.438 1 98.75 300 LEU B N 1
ATOM 5457 C CA . LEU B 1 300 ? -10.742 -30.156 -18.625 1 98.75 300 LEU B CA 1
ATOM 5458 C C . LEU B 1 300 ? -11.406 -31.266 -19.438 1 98.75 300 LEU B C 1
ATOM 5460 O O . LEU B 1 300 ? -11.078 -32.438 -19.266 1 98.75 300 LEU B O 1
ATOM 5464 N N . LYS B 1 301 ? -12.305 -30.906 -20.297 1 98.19 301 LYS B N 1
ATOM 5465 C CA . LYS B 1 301 ? -12.969 -31.906 -21.125 1 98.19 301 LYS B CA 1
ATOM 5466 C C . LYS B 1 301 ? -11.992 -32.562 -22.109 1 98.19 301 LYS B C 1
ATOM 5468 O O . LYS B 1 301 ? -12.031 -33.75 -22.328 1 98.19 301 LYS B O 1
ATOM 5473 N N . HIS B 1 302 ? -11.156 -31.719 -22.734 1 98.56 302 HIS B N 1
ATOM 5474 C CA . HIS B 1 302 ? -10.148 -32.25 -23.641 1 98.56 302 HIS B CA 1
ATOM 5475 C C . HIS B 1 302 ? -9.227 -33.25 -22.922 1 98.56 302 HIS B C 1
ATOM 5477 O O . HIS B 1 302 ? -8.852 -34.281 -23.484 1 98.56 302 HIS B O 1
ATOM 5483 N N . LEU B 1 303 ? -8.883 -32.938 -21.688 1 98.75 303 LEU B N 1
ATOM 5484 C CA . LEU B 1 303 ? -8.031 -33.844 -20.906 1 98.75 303 LEU B CA 1
ATOM 5485 C C . LEU B 1 303 ? -8.789 -35.094 -20.516 1 98.75 303 LEU B C 1
ATOM 5487 O O . LEU B 1 303 ? -8.242 -36.219 -20.609 1 98.75 303 LEU B O 1
ATOM 5491 N N . LYS B 1 304 ? -9.984 -34.938 -20.078 1 98.56 304 LYS B N 1
ATOM 5492 C CA . LYS B 1 304 ? -10.82 -36.062 -19.703 1 98.56 304 LYS B CA 1
ATOM 5493 C C . LYS B 1 304 ? -10.945 -37.062 -20.859 1 98.56 304 LYS B C 1
ATOM 5495 O O . LYS B 1 304 ? -10.828 -38.281 -20.656 1 98.56 304 LYS B O 1
ATOM 5500 N N . ASP B 1 305 ? -11.164 -36.531 -22.031 1 98.38 305 ASP B N 1
ATOM 5501 C CA . ASP B 1 305 ? -11.359 -37.344 -23.203 1 98.38 305 ASP B CA 1
ATOM 5502 C C . ASP B 1 305 ? -10.094 -38.156 -23.516 1 98.38 305 ASP B C 1
ATOM 5504 O O . ASP B 1 305 ? -10.164 -39.219 -24.141 1 98.38 305 ASP B O 1
ATOM 5508 N N . ALA B 1 306 ? -8.977 -37.688 -23.109 1 98.56 306 ALA B N 1
ATOM 5509 C CA . ALA B 1 306 ? -7.699 -38.312 -23.422 1 98.56 306 ALA B CA 1
ATOM 5510 C C . ALA B 1 306 ? -7.32 -39.344 -22.328 1 98.56 306 ALA B C 1
ATOM 5512 O O . ALA B 1 306 ? -6.414 -40.125 -22.531 1 98.56 306 ALA B O 1
ATOM 5513 N N . MET B 1 307 ? -8.016 -39.375 -21.234 1 98.38 307 MET B N 1
ATOM 5514 C CA . MET B 1 307 ? -7.68 -40.219 -20.078 1 98.38 307 MET B CA 1
ATOM 5515 C C . MET B 1 307 ? -7.961 -41.688 -20.359 1 98.38 307 MET B C 1
ATOM 5517 O O . MET B 1 307 ? -8.898 -42 -21.094 1 98.38 307 MET B O 1
ATOM 5521 N N . GLY B 1 308 ? -7.098 -42.5 -19.859 1 97.38 308 GLY B N 1
ATOM 5522 C CA . GLY B 1 308 ? -7.348 -43.938 -19.75 1 97.38 308 GLY B CA 1
ATOM 5523 C C . GLY B 1 308 ? -7.812 -44.344 -18.359 1 97.38 308 GLY B C 1
ATOM 5524 O O . GLY B 1 308 ? -8.055 -43.5 -17.5 1 97.38 308 GLY B O 1
ATOM 5525 N N . PRO B 1 309 ? -7.961 -45.625 -18.141 1 96 309 PRO B N 1
ATOM 5526 C CA . PRO B 1 309 ? -8.5 -46.125 -16.875 1 96 309 PRO B CA 1
ATOM 5527 C C . PRO B 1 309 ? -7.629 -45.75 -15.68 1 96 309 PRO B C 1
ATOM 5529 O O . PRO B 1 309 ? -8.133 -45.656 -14.562 1 96 309 PRO B O 1
ATOM 5532 N N . ASP B 1 310 ? -6.371 -45.562 -15.875 1 96.38 310 ASP B N 1
ATOM 5533 C CA . ASP B 1 310 ? -5.453 -45.312 -14.766 1 96.38 310 ASP B CA 1
ATOM 5534 C C . ASP B 1 310 ? -4.977 -43.875 -14.758 1 96.38 310 ASP B C 1
ATOM 5536 O O . ASP B 1 310 ? -4.051 -43.531 -14.023 1 96.38 310 ASP B O 1
ATOM 5540 N N . SER B 1 311 ? -5.617 -43.062 -15.594 1 98.19 311 SER B N 1
ATOM 5541 C CA . SER B 1 311 ? -5.195 -41.688 -15.75 1 98.19 311 SER B CA 1
ATOM 5542 C C . SER B 1 311 ? -5.781 -40.812 -14.656 1 98.19 311 SER B C 1
ATOM 5544 O O . SER B 1 311 ? -6.812 -41.125 -14.07 1 98.19 311 SER B O 1
ATOM 5546 N N . ALA B 1 312 ? -5.062 -39.719 -14.328 1 98.62 312 ALA B N 1
ATOM 5547 C CA . ALA B 1 312 ? -5.586 -38.625 -13.516 1 98.62 312 ALA B CA 1
ATOM 5548 C C . ALA B 1 312 ? -5.066 -37.281 -14.008 1 98.62 312 ALA B C 1
ATOM 5550 O O . ALA B 1 312 ? -4 -37.188 -14.625 1 98.62 312 ALA B O 1
ATOM 5551 N N . ILE B 1 313 ? -5.867 -36.281 -13.828 1 98.88 313 ILE B N 1
ATOM 5552 C CA . ILE B 1 313 ? -5.398 -34.906 -14.016 1 98.88 313 ILE B CA 1
ATOM 5553 C C . ILE B 1 313 ? -4.871 -34.344 -12.695 1 98.88 313 ILE B C 1
ATOM 5555 O O . ILE B 1 313 ? -5.562 -34.406 -11.68 1 98.88 313 ILE B O 1
ATOM 5559 N N . LEU B 1 314 ? -3.609 -33.938 -12.664 1 98.75 314 LEU B N 1
ATOM 5560 C CA . LEU B 1 314 ? -3.041 -33.25 -11.516 1 98.75 314 LEU B CA 1
ATOM 5561 C C . LEU B 1 314 ? -3.137 -31.734 -11.695 1 98.75 314 LEU B C 1
ATOM 5563 O O . LEU B 1 314 ? -2.348 -31.141 -12.43 1 98.75 314 LEU B O 1
ATOM 5567 N N . ILE B 1 315 ? -4.07 -31.156 -10.992 1 98.69 315 ILE B N 1
ATOM 5568 C CA . ILE B 1 315 ? -4.27 -29.719 -11.023 1 98.69 315 ILE B CA 1
ATOM 5569 C C . ILE B 1 315 ? -3.492 -29.062 -9.883 1 98.69 315 ILE B C 1
ATOM 5571 O O . ILE B 1 315 ? -3.865 -29.188 -8.719 1 98.69 315 ILE B O 1
ATOM 5575 N N . ASP B 1 316 ? -2.389 -28.391 -10.273 1 97.31 316 ASP B N 1
ATOM 5576 C CA . ASP B 1 316 ? -1.498 -27.719 -9.328 1 97.31 316 ASP B CA 1
ATOM 5577 C C . ASP B 1 316 ? -1.849 -26.25 -9.203 1 97.31 316 ASP B C 1
ATOM 5579 O O . ASP B 1 316 ? -1.318 -25.406 -9.938 1 97.31 316 ASP B O 1
ATOM 5583 N N . GLU B 1 317 ? -2.793 -25.969 -8.328 1 97.31 317 GLU B N 1
ATOM 5584 C CA . GLU B 1 317 ? -3.365 -24.641 -8.148 1 97.31 317 GLU B CA 1
ATOM 5585 C C . GLU B 1 317 ? -3.549 -24.312 -6.672 1 97.31 317 GLU B C 1
ATOM 5587 O O . GLU B 1 317 ? -3.469 -25.203 -5.82 1 97.31 317 GLU B O 1
ATOM 5592 N N . MET B 1 318 ? -3.811 -22.984 -6.422 1 96.94 318 MET B N 1
ATOM 5593 C CA . MET B 1 318 ? -4.215 -22.594 -5.074 1 96.94 318 MET B CA 1
ATOM 5594 C C . MET B 1 318 ? -5.613 -23.109 -4.754 1 96.94 318 MET B C 1
ATOM 5596 O O . MET B 1 318 ? -6.5 -23.094 -5.609 1 96.94 318 MET B O 1
ATOM 5600 N N . VAL B 1 319 ? -5.773 -23.594 -3.59 1 98.06 319 VAL B N 1
ATOM 5601 C CA . VAL B 1 319 ? -7.086 -23.938 -3.049 1 98.06 319 VAL B CA 1
ATOM 5602 C C . VAL B 1 319 ? -7.395 -23.047 -1.847 1 98.06 319 VAL B C 1
ATOM 5604 O O . VAL B 1 319 ? -6.898 -23.281 -0.744 1 98.06 319 VAL B O 1
ATOM 5607 N N . ILE B 1 320 ? -8.227 -22.062 -2.07 1 97.56 320 ILE B N 1
ATOM 5608 C CA . ILE B 1 320 ? -8.555 -21.094 -1.023 1 97.56 320 ILE B CA 1
ATOM 5609 C C . ILE B 1 320 ? -9.531 -21.734 -0.03 1 97.56 320 ILE B C 1
ATOM 5611 O O . ILE B 1 320 ? -10.555 -22.297 -0.425 1 97.56 320 ILE B O 1
ATOM 5615 N N . PRO B 1 321 ? -9.219 -21.719 1.28 1 96.81 321 PRO B N 1
ATOM 5616 C CA . PRO B 1 321 ? -10.172 -22.234 2.262 1 96.81 321 PRO B CA 1
ATOM 5617 C C . PRO B 1 321 ? -11.461 -21.422 2.318 1 96.81 321 PRO B C 1
ATOM 5619 O O . PRO B 1 321 ? -11.461 -20.234 1.979 1 96.81 321 PRO B O 1
ATOM 5622 N N . GLU B 1 322 ? -12.492 -22.078 2.795 1 96.12 322 GLU B N 1
ATOM 5623 C CA . GLU B 1 322 ? -13.797 -21.422 2.844 1 96.12 322 GLU B CA 1
ATOM 5624 C C . GLU B 1 322 ? -13.82 -20.312 3.889 1 96.12 322 GLU B C 1
ATOM 5626 O O . GLU B 1 322 ? -14.633 -19.391 3.805 1 96.12 322 GLU B O 1
ATOM 5631 N N . THR B 1 323 ? -13.078 -20.422 4.934 1 96.88 323 THR B N 1
ATOM 5632 C CA . THR B 1 323 ? -12.906 -19.406 5.973 1 96.88 323 THR B CA 1
ATOM 5633 C C . THR B 1 323 ? -11.43 -19.234 6.312 1 96.88 323 THR B C 1
ATOM 5635 O O . THR B 1 323 ? -10.633 -20.156 6.156 1 96.88 323 THR B O 1
ATOM 5638 N N . GLY B 1 324 ? -11.133 -18.047 6.66 1 95.38 324 GLY B N 1
ATOM 5639 C CA . GLY B 1 324 ? -9.781 -17.797 7.141 1 95.38 324 GLY B CA 1
ATOM 5640 C C . GLY B 1 324 ? -8.75 -17.766 6.031 1 95.38 324 GLY B C 1
ATOM 5641 O O . GLY B 1 324 ? -7.59 -18.125 6.242 1 95.38 324 GLY B O 1
ATOM 5642 N N . ALA B 1 325 ? -9.133 -17.438 4.777 1 96.31 325 ALA B N 1
ATOM 5643 C CA . ALA B 1 325 ? -8.18 -17.328 3.674 1 96.31 325 ALA B CA 1
ATOM 5644 C C . ALA B 1 325 ? -7.066 -16.344 4.008 1 96.31 325 ALA B C 1
ATOM 5646 O O . ALA B 1 325 ? -7.324 -15.258 4.531 1 96.31 325 ALA B O 1
ATOM 5647 N N . HIS B 1 326 ? -5.828 -16.75 3.803 1 96 326 HIS B N 1
ATOM 5648 C CA . HIS B 1 326 ? -4.672 -15.898 4.086 1 96 326 HIS B CA 1
ATOM 5649 C C . HIS B 1 326 ? -4.535 -14.789 3.051 1 96 326 HIS B C 1
ATOM 5651 O O . HIS B 1 326 ? -4.918 -14.961 1.892 1 96 326 HIS B O 1
ATOM 5657 N N . TRP B 1 327 ? -4.012 -13.68 3.436 1 96.12 327 TRP B N 1
ATOM 5658 C CA . TRP B 1 327 ? -3.945 -12.508 2.57 1 96.12 327 TRP B CA 1
ATOM 5659 C C . TRP B 1 327 ? -3.008 -12.75 1.392 1 96.12 327 TRP B C 1
ATOM 5661 O O . TRP B 1 327 ? -3.172 -12.148 0.326 1 96.12 327 TRP B O 1
ATOM 5671 N N . HIS B 1 328 ? -2.014 -13.641 1.49 1 94.94 328 HIS B N 1
ATOM 5672 C CA . HIS B 1 328 ? -1.193 -14 0.338 1 94.94 328 HIS B CA 1
ATOM 5673 C C . HIS B 1 328 ? -2.053 -14.508 -0.814 1 94.94 328 HIS B C 1
ATOM 5675 O O . HIS B 1 328 ? -1.79 -14.195 -1.977 1 94.94 328 HIS B O 1
ATOM 5681 N N . ALA B 1 329 ? -3.045 -15.281 -0.487 1 96.38 329 ALA B N 1
ATOM 5682 C CA . ALA B 1 329 ? -3.9 -15.906 -1.496 1 96.38 329 ALA B CA 1
ATOM 5683 C C . ALA B 1 329 ? -4.945 -14.922 -2.008 1 96.38 329 ALA B C 1
ATOM 5685 O O . ALA B 1 329 ? -5.188 -14.828 -3.215 1 96.38 329 ALA B O 1
ATOM 5686 N N . THR B 1 330 ? -5.566 -14.203 -1.104 1 97.88 330 THR B N 1
ATOM 5687 C CA . THR B 1 330 ? -6.68 -13.344 -1.485 1 97.88 330 THR B CA 1
ATOM 5688 C C . THR B 1 330 ? -6.195 -12.18 -2.354 1 97.88 330 THR B C 1
ATOM 5690 O O . THR B 1 330 ? -6.918 -11.719 -3.238 1 97.88 330 THR B O 1
ATOM 5693 N N . GLN B 1 331 ? -4.992 -11.719 -2.129 1 97.88 331 GLN B N 1
ATOM 5694 C CA . GLN B 1 331 ? -4.473 -10.641 -2.959 1 97.88 331 GLN B CA 1
ATOM 5695 C C . GLN B 1 331 ? -4.223 -11.109 -4.387 1 97.88 331 GLN B C 1
ATOM 5697 O O . GLN B 1 331 ? -4.41 -10.352 -5.34 1 97.88 331 GLN B O 1
ATOM 5702 N N . ILE B 1 332 ? -3.797 -12.344 -4.555 1 96.5 332 ILE B N 1
ATOM 5703 C CA . ILE B 1 332 ? -3.59 -12.906 -5.883 1 96.5 332 ILE B CA 1
ATOM 5704 C C . ILE B 1 332 ? -4.93 -13.031 -6.602 1 96.5 332 ILE B C 1
ATOM 5706 O O . ILE B 1 332 ? -5.016 -12.812 -7.812 1 96.5 332 ILE B O 1
ATOM 5710 N N . ASP B 1 333 ? -5.957 -13.383 -5.844 1 97.5 333 ASP B N 1
ATOM 5711 C CA . ASP B 1 333 ? -7.277 -13.453 -6.457 1 97.5 333 ASP B CA 1
ATOM 5712 C C . ASP B 1 333 ? -7.695 -12.109 -7.039 1 97.5 333 ASP B C 1
ATOM 5714 O O . ASP B 1 333 ? -8.336 -12.047 -8.094 1 97.5 333 ASP B O 1
ATOM 5718 N N . LEU B 1 334 ? -7.367 -11.031 -6.398 1 97 334 LEU B N 1
ATOM 5719 C CA . LEU B 1 334 ? -7.688 -9.703 -6.918 1 97 334 LEU B CA 1
ATOM 5720 C C . LEU B 1 334 ? -6.887 -9.414 -8.18 1 97 334 LEU B C 1
ATOM 5722 O O . LEU B 1 334 ? -7.375 -8.734 -9.086 1 97 334 LEU B O 1
ATOM 5726 N N . VAL B 1 335 ? -5.676 -9.898 -8.195 1 96.69 335 VAL B N 1
ATOM 5727 C CA . VAL B 1 335 ? -4.867 -9.758 -9.398 1 96.69 335 VAL B CA 1
ATOM 5728 C C . VAL B 1 335 ? -5.555 -10.469 -10.562 1 96.69 335 VAL B C 1
ATOM 5730 O O . VAL B 1 335 ? -5.715 -9.891 -11.648 1 96.69 335 VAL B O 1
ATOM 5733 N N . MET B 1 336 ? -5.988 -11.711 -10.328 1 96.31 336 MET B N 1
ATOM 5734 C CA . MET B 1 336 ? -6.66 -12.484 -11.367 1 96.31 336 MET B CA 1
ATOM 5735 C C . MET B 1 336 ? -7.922 -11.766 -11.844 1 96.31 336 MET B C 1
ATOM 5737 O O . MET B 1 336 ? -8.203 -11.734 -13.047 1 96.31 336 MET B O 1
ATOM 5741 N N . MET B 1 337 ? -8.617 -11.211 -10.938 1 95.81 337 MET B N 1
ATOM 5742 C CA . MET B 1 337 ? -9.867 -10.516 -11.242 1 95.81 337 MET B CA 1
ATOM 5743 C C . MET B 1 337 ? -9.609 -9.289 -12.109 1 95.81 337 MET B C 1
ATOM 5745 O O . MET B 1 337 ? -10.25 -9.117 -13.148 1 95.81 337 MET B O 1
ATOM 5749 N N . THR B 1 338 ? -8.641 -8.469 -11.758 1 96.44 338 THR B N 1
ATOM 5750 C CA . THR B 1 338 ? -8.477 -7.152 -12.367 1 96.44 338 THR B CA 1
ATOM 5751 C C . THR B 1 338 ? -7.664 -7.246 -13.656 1 96.44 338 THR B C 1
ATOM 5753 O O . THR B 1 338 ? -7.891 -6.48 -14.594 1 96.44 338 THR B O 1
ATOM 5756 N N . ALA B 1 339 ? -6.777 -8.203 -13.742 1 94.62 339 ALA B N 1
ATOM 5757 C CA . ALA B 1 339 ? -5.891 -8.297 -14.898 1 94.62 339 ALA B CA 1
ATOM 5758 C C . ALA B 1 339 ? -6.43 -9.281 -15.93 1 94.62 339 ALA B C 1
ATOM 5760 O O . ALA B 1 339 ? -6.289 -9.07 -17.141 1 94.62 339 ALA B O 1
ATOM 5761 N N . LEU B 1 340 ? -7.141 -10.375 -15.414 1 93.69 340 LEU B N 1
ATOM 5762 C CA . LEU B 1 340 ? -7.398 -11.477 -16.328 1 93.69 340 LEU B CA 1
ATOM 5763 C C . LEU B 1 340 ? -8.883 -11.805 -16.391 1 93.69 340 LEU B C 1
ATOM 5765 O O . LEU B 1 340 ? -9.305 -12.68 -17.156 1 93.69 340 LEU B O 1
ATOM 5769 N N . ALA B 1 341 ? -9.68 -11.07 -15.609 1 94.5 341 ALA B N 1
ATOM 5770 C CA . ALA B 1 341 ? -11.102 -11.398 -15.5 1 94.5 341 ALA B CA 1
ATOM 5771 C C . ALA B 1 341 ? -11.305 -12.875 -15.164 1 94.5 341 ALA B C 1
ATOM 5773 O O . ALA B 1 341 ? -12.125 -13.555 -15.773 1 94.5 341 ALA B O 1
ATOM 5774 N N . SER B 1 342 ? -10.477 -13.328 -14.297 1 95.62 342 SER B N 1
ATOM 5775 C CA . SER B 1 342 ? -10.508 -14.719 -13.852 1 95.62 342 SER B CA 1
ATOM 5776 C C . SER B 1 342 ? -10.547 -14.82 -12.328 1 95.62 342 SER B C 1
ATOM 5778 O O . SER B 1 342 ? -11.055 -13.922 -11.664 1 95.62 342 SER B O 1
ATOM 5780 N N . THR B 1 343 ? -10.203 -16.031 -11.789 1 96 343 THR B N 1
ATOM 5781 C CA . THR B 1 343 ? -10.445 -16.188 -10.359 1 96 343 THR B CA 1
ATOM 5782 C C . THR B 1 343 ? -9.531 -17.266 -9.773 1 96 343 THR B C 1
ATOM 5784 O O . THR B 1 343 ? -9.117 -18.188 -10.477 1 96 343 THR B O 1
ATOM 5787 N N . GLU B 1 344 ? -9.109 -17.031 -8.531 1 97.5 344 GLU B N 1
ATOM 5788 C CA . GLU B 1 344 ? -8.727 -18.141 -7.684 1 97.5 344 GLU B CA 1
ATOM 5789 C C . GLU B 1 344 ? -9.945 -18.812 -7.059 1 97.5 344 GLU B C 1
ATOM 5791 O O . GLU B 1 344 ? -10.977 -18.156 -6.848 1 97.5 344 GLU B O 1
ATOM 5796 N N . ARG B 1 345 ? -9.836 -20.062 -6.734 1 98.06 345 ARG B N 1
ATOM 5797 C CA . ARG B 1 345 ? -11.039 -20.812 -6.379 1 98.06 345 ARG B CA 1
ATOM 5798 C C . ARG B 1 345 ? -10.93 -21.391 -4.977 1 98.06 345 ARG B C 1
ATOM 5800 O O . ARG B 1 345 ? -9.852 -21.844 -4.574 1 98.06 345 ARG B O 1
ATOM 5807 N N . THR B 1 346 ? -12.07 -21.344 -4.266 1 97.25 346 THR B N 1
ATOM 5808 C CA . THR B 1 346 ? -12.18 -22.078 -3.01 1 97.25 346 THR B CA 1
ATOM 5809 C C . THR B 1 346 ? -12.281 -23.578 -3.266 1 97.25 346 THR B C 1
ATOM 5811 O O . THR B 1 346 ? -12.453 -24 -4.406 1 97.25 346 THR B O 1
ATOM 5814 N N . GLU B 1 347 ? -12.109 -24.328 -2.189 1 97.06 347 GLU B N 1
ATOM 5815 C CA . GLU B 1 347 ? -12.242 -25.781 -2.32 1 97.06 347 GLU B CA 1
ATOM 5816 C C . GLU B 1 347 ? -13.602 -26.172 -2.895 1 97.06 347 GLU B C 1
ATOM 5818 O O . GLU B 1 347 ? -13.688 -27.016 -3.791 1 97.06 347 GLU B O 1
ATOM 5823 N N . GLY B 1 348 ? -14.633 -25.516 -2.373 1 97.06 348 GLY B N 1
ATOM 5824 C CA . GLY B 1 348 ? -15.969 -25.781 -2.891 1 97.06 348 GLY B CA 1
ATOM 5825 C C . GLY B 1 348 ? -16.125 -25.438 -4.359 1 97.06 348 GLY B C 1
ATOM 5826 O O . GLY B 1 348 ? -16.781 -26.172 -5.109 1 97.06 348 GLY B O 1
ATOM 5827 N N . GLU B 1 349 ? -15.555 -24.359 -4.77 1 96.88 349 GLU B N 1
ATOM 5828 C CA . GLU B 1 349 ? -15.617 -23.938 -6.164 1 96.88 349 GLU B CA 1
ATOM 5829 C C . GLU B 1 349 ? -14.852 -24.891 -7.07 1 96.88 349 GLU B C 1
ATOM 5831 O O . GLU B 1 349 ? -15.258 -25.141 -8.211 1 96.88 349 GLU B O 1
ATOM 5836 N N . TRP B 1 350 ? -13.727 -25.453 -6.605 1 98.25 350 TRP B N 1
ATOM 5837 C CA . TRP B 1 350 ? -12.992 -26.469 -7.359 1 98.25 350 TRP B CA 1
ATOM 5838 C C . TRP B 1 350 ? -13.852 -27.719 -7.574 1 98.25 350 TRP B C 1
ATOM 5840 O O . TRP B 1 350 ? -13.922 -28.234 -8.688 1 98.25 350 TRP B O 1
ATOM 5850 N N . HIS B 1 351 ? -14.469 -28.188 -6.516 1 98.25 351 HIS B N 1
ATOM 5851 C CA . HIS B 1 351 ? -15.352 -29.344 -6.637 1 98.25 351 HIS B CA 1
ATOM 5852 C C . HIS B 1 351 ? -16.453 -29.078 -7.648 1 98.25 351 HIS B C 1
ATOM 5854 O O . HIS B 1 351 ? -16.75 -29.938 -8.492 1 98.25 351 HIS B O 1
ATOM 5860 N N . ALA B 1 352 ? -17.016 -27.906 -7.562 1 97.81 352 ALA B N 1
ATOM 5861 C CA . ALA B 1 352 ? -18.109 -27.547 -8.469 1 97.81 352 ALA B CA 1
ATOM 5862 C C . ALA B 1 352 ? -17.625 -27.516 -9.914 1 97.81 352 ALA B C 1
ATOM 5864 O O . ALA B 1 352 ? -18.312 -28.016 -10.82 1 97.81 352 ALA B O 1
ATOM 5865 N N . LEU B 1 353 ? -16.484 -26.891 -10.133 1 98.19 353 LEU B N 1
ATOM 5866 C CA . LEU B 1 353 ? -15.922 -26.828 -11.477 1 98.19 353 LEU B CA 1
ATOM 5867 C C . LEU B 1 353 ? -15.664 -28.219 -12.031 1 98.19 353 LEU B C 1
ATOM 5869 O O . LEU B 1 353 ? -16.016 -28.516 -13.172 1 98.19 353 LEU B O 1
ATOM 5873 N N . LEU B 1 354 ? -15.047 -29.094 -11.219 1 98.69 354 LEU B N 1
ATOM 5874 C CA . LEU B 1 354 ? -14.711 -30.453 -11.648 1 98.69 354 LEU B CA 1
ATOM 5875 C C . LEU B 1 354 ? -15.977 -31.234 -11.984 1 98.69 354 LEU B C 1
ATOM 5877 O O . LEU B 1 354 ? -16.062 -31.859 -13.047 1 98.69 354 LEU B O 1
ATOM 5881 N N . VAL B 1 355 ? -16.953 -31.125 -11.172 1 98.31 355 VAL B N 1
ATOM 5882 C CA . VAL B 1 355 ? -18.203 -31.844 -11.398 1 98.31 355 VAL B CA 1
ATOM 5883 C C . VAL B 1 355 ? -18.844 -31.359 -12.703 1 98.31 355 VAL B C 1
ATOM 5885 O O . VAL B 1 355 ? -19.359 -32.156 -13.484 1 98.31 355 VAL B O 1
ATOM 5888 N N . SER B 1 356 ? -18.781 -30.109 -12.953 1 98 356 SER B N 1
ATOM 5889 C CA . SER B 1 356 ? -19.375 -29.531 -14.148 1 98 356 SER B CA 1
ATOM 5890 C C . SER B 1 356 ? -18.656 -30 -15.406 1 98 356 SER B C 1
ATOM 5892 O O . SER B 1 356 ? -19.203 -29.906 -16.516 1 98 356 SER B O 1
ATOM 5894 N N . ALA B 1 357 ? -17.469 -30.531 -15.266 1 98.12 357 ALA B N 1
ATOM 5895 C CA . ALA B 1 357 ? -16.688 -31.031 -16.391 1 98.12 357 ALA B CA 1
ATOM 5896 C C . ALA B 1 357 ? -16.703 -32.562 -16.422 1 98.12 357 ALA B C 1
ATOM 5898 O O . ALA B 1 357 ? -15.977 -33.188 -17.203 1 98.12 357 ALA B O 1
ATOM 5899 N N . GLY B 1 358 ? -17.5 -33.188 -15.602 1 98.12 358 GLY B N 1
ATOM 5900 C CA . GLY B 1 358 ? -17.578 -34.625 -15.555 1 98.12 358 GLY B CA 1
ATOM 5901 C C . GLY B 1 358 ? -16.422 -35.25 -14.805 1 98.12 358 GLY B C 1
ATOM 5902 O O . GLY B 1 358 ? -16.047 -36.406 -15.078 1 98.12 358 GLY B O 1
ATOM 5903 N N . LEU B 1 359 ? -15.812 -34.562 -13.938 1 98.75 359 LEU B N 1
ATOM 5904 C CA . LEU B 1 359 ? -14.68 -35.031 -13.133 1 98.75 359 LEU B CA 1
ATOM 5905 C C . LEU B 1 359 ? -14.992 -34.906 -11.648 1 98.75 359 LEU B C 1
ATOM 5907 O O . LEU B 1 359 ? -16 -34.281 -11.266 1 98.75 359 LEU B O 1
ATOM 5911 N N . GLN B 1 360 ? -14.172 -35.5 -10.82 1 98.5 360 GLN B N 1
ATOM 5912 C CA . GLN B 1 360 ? -14.227 -35.344 -9.375 1 98.5 360 GLN B CA 1
ATOM 5913 C C . GLN B 1 360 ? -12.828 -35.312 -8.773 1 98.5 360 GLN B C 1
ATOM 5915 O O . GLN B 1 360 ? -11.891 -35.906 -9.336 1 98.5 360 GLN B O 1
ATOM 5920 N N . ALA B 1 361 ? -12.734 -34.688 -7.648 1 98.56 361 ALA B N 1
ATOM 5921 C CA . ALA B 1 361 ? -11.469 -34.688 -6.922 1 98.56 361 ALA B CA 1
ATOM 5922 C C . ALA B 1 361 ? -11.32 -35.969 -6.098 1 98.56 361 ALA B C 1
ATOM 5924 O O . ALA B 1 361 ? -12.055 -36.188 -5.125 1 98.56 361 ALA B O 1
ATOM 5925 N N . LYS B 1 362 ? -10.398 -36.75 -6.492 1 97.88 362 LYS B N 1
ATOM 5926 C CA . LYS B 1 362 ? -10.102 -37.969 -5.727 1 97.88 362 LYS B CA 1
ATOM 5927 C C . LYS B 1 362 ? -9.406 -37.625 -4.41 1 97.88 362 LYS B C 1
ATOM 5929 O O . LYS B 1 362 ? -9.656 -38.281 -3.387 1 97.88 362 LYS B O 1
ATOM 5934 N N . LYS B 1 363 ? -8.547 -36.688 -4.414 1 97.19 363 LYS B N 1
ATOM 5935 C CA . LYS B 1 363 ? -7.859 -36.156 -3.24 1 97.19 363 LYS B CA 1
ATOM 5936 C C . LYS B 1 363 ? -7.254 -34.781 -3.525 1 97.19 363 LYS B C 1
ATOM 5938 O O . LYS B 1 363 ? -7.07 -34.406 -4.688 1 97.19 363 LYS B O 1
ATOM 5943 N N . ILE B 1 364 ? -7.043 -34.062 -2.57 1 98 364 ILE B N 1
ATOM 5944 C CA . ILE B 1 364 ? -6.375 -32.75 -2.6 1 98 364 ILE B CA 1
ATOM 5945 C C . ILE B 1 364 ? -5.199 -32.75 -1.627 1 98 364 ILE B C 1
ATOM 5947 O O . ILE B 1 364 ? -5.375 -33 -0.43 1 98 364 ILE B O 1
ATOM 5951 N N . VAL B 1 365 ? -3.979 -32.531 -2.178 1 97.31 365 VAL B N 1
ATOM 5952 C CA . VAL B 1 365 ? -2.764 -32.562 -1.37 1 97.31 365 VAL B CA 1
ATOM 5953 C C . VAL B 1 365 ? -2.162 -31.156 -1.294 1 97.31 365 VAL B C 1
ATOM 5955 O O . VAL B 1 365 ? -1.531 -30.688 -2.246 1 97.31 365 VAL B O 1
ATOM 5958 N N . LYS B 1 366 ? -2.354 -30.625 -0.129 1 95.31 366 LYS B N 1
ATOM 5959 C CA . LYS B 1 366 ? -1.812 -29.281 0.089 1 95.31 366 LYS B CA 1
ATOM 5960 C C . LYS B 1 366 ? -0.311 -29.344 0.356 1 95.31 366 LYS B C 1
ATOM 5962 O O . LYS B 1 366 ? 0.166 -30.203 1.089 1 95.31 366 LYS B O 1
ATOM 5967 N N . TYR B 1 367 ? 0.462 -28.234 -0.316 1 92.12 367 TYR B N 1
ATOM 5968 C CA . TYR B 1 367 ? 1.895 -28.328 -0.057 1 92.12 367 TYR B CA 1
ATOM 5969 C C . TYR B 1 367 ? 2.471 -26.969 0.314 1 92.12 367 TYR B C 1
ATOM 5971 O O . TYR B 1 367 ? 3.668 -26.844 0.575 1 92.12 367 TYR B O 1
ATOM 5979 N N . THR B 1 368 ? 1.688 -25.906 0.362 1 89.5 368 THR B N 1
ATOM 5980 C CA . THR B 1 368 ? 2.08 -24.625 0.949 1 89.5 368 THR B CA 1
ATOM 5981 C C . THR B 1 368 ? 1.014 -24.125 1.917 1 89.5 368 THR B C 1
ATOM 5983 O O . THR B 1 368 ? -0.18 -24.344 1.703 1 89.5 368 THR B O 1
ATOM 5986 N N . ASP B 1 369 ? 1.354 -23.328 2.918 1 85.31 369 ASP B N 1
ATOM 5987 C CA . ASP B 1 369 ? 0.432 -22.906 3.967 1 85.31 369 ASP B CA 1
ATOM 5988 C C . ASP B 1 369 ? -0.252 -21.594 3.6 1 85.31 369 ASP B C 1
ATOM 5990 O O . ASP B 1 369 ? -1.482 -21.516 3.572 1 85.31 369 ASP B O 1
ATOM 5994 N N . SER B 1 370 ? 0.445 -20.578 3.252 1 86.94 370 SER B N 1
ATOM 5995 C CA . SER B 1 370 ? -0.098 -19.234 3.07 1 86.94 370 SER B CA 1
ATOM 5996 C C . SER B 1 370 ? -0.871 -19.125 1.761 1 86.94 370 SER B C 1
ATOM 5998 O O . SER B 1 370 ? -1.953 -18.531 1.721 1 86.94 370 SER B O 1
ATOM 6000 N N . LEU B 1 371 ? -0.435 -19.766 0.704 1 90.88 371 LEU B N 1
ATOM 6001 C CA . LEU B 1 371 ? -1.092 -19.703 -0.597 1 90.88 371 LEU B CA 1
ATOM 6002 C C . LEU B 1 371 ? -2.133 -20.797 -0.732 1 90.88 371 LEU B C 1
ATOM 6004 O O . LEU B 1 371 ? -3.131 -20.641 -1.439 1 90.88 371 LEU B O 1
ATOM 6008 N N . GLY B 1 372 ? -1.817 -21.922 -0.032 1 93.06 372 GLY B N 1
ATOM 6009 C CA . GLY B 1 372 ? -2.67 -23.094 -0.171 1 93.06 372 GLY B CA 1
ATOM 6010 C C . GLY B 1 372 ? -2.486 -23.812 -1.495 1 93.06 372 GLY B C 1
ATOM 6011 O O . GLY B 1 372 ? -3.451 -24.328 -2.068 1 93.06 372 GLY B O 1
ATOM 6012 N N . ASP B 1 373 ? -1.244 -23.703 -2.035 1 94.38 373 ASP B N 1
ATOM 6013 C CA . ASP B 1 373 ? -0.981 -24.5 -3.232 1 94.38 373 ASP B CA 1
ATOM 6014 C C . ASP B 1 373 ? -1.254 -25.984 -2.979 1 94.38 373 ASP B C 1
ATOM 6016 O O . ASP B 1 373 ? -0.823 -26.531 -1.964 1 94.38 373 ASP B O 1
ATOM 6020 N N . SER B 1 374 ? -1.962 -26.547 -3.887 1 97.12 374 SER B N 1
ATOM 6021 C CA . SER B 1 374 ? -2.387 -27.938 -3.719 1 97.12 374 SER B CA 1
ATOM 6022 C C . SER B 1 374 ? -2.414 -28.672 -5.055 1 97.12 374 SER B C 1
ATOM 6024 O O . SER B 1 374 ? -2.578 -28.047 -6.105 1 97.12 374 SER B O 1
ATOM 6026 N N . ILE B 1 375 ? -2.162 -29.969 -4.945 1 98.06 375 ILE B N 1
ATOM 6027 C CA . ILE B 1 375 ? -2.457 -30.859 -6.062 1 98.06 375 ILE B CA 1
ATOM 6028 C C . ILE B 1 375 ? -3.865 -31.438 -5.91 1 98.06 375 ILE B C 1
ATOM 6030 O O . ILE B 1 375 ? -4.141 -32.188 -4.969 1 98.06 375 ILE B O 1
ATOM 6034 N N . ILE B 1 376 ? -4.727 -31.016 -6.789 1 98.69 376 ILE B N 1
ATOM 6035 C CA . ILE B 1 376 ? -6.039 -31.656 -6.895 1 98.69 376 ILE B CA 1
ATOM 6036 C C . ILE B 1 376 ? -5.969 -32.812 -7.875 1 98.69 376 ILE B C 1
ATOM 6038 O O . ILE B 1 376 ? -5.684 -32.625 -9.062 1 98.69 376 ILE B O 1
ATOM 6042 N N . VAL B 1 377 ? -6.16 -34.062 -7.375 1 98.75 377 VAL B N 1
ATOM 6043 C CA . VAL B 1 377 ? -6.188 -35.219 -8.242 1 98.75 377 VAL B CA 1
ATOM 6044 C C . VAL B 1 377 ? -7.594 -35.438 -8.797 1 98.75 377 VAL B C 1
ATOM 6046 O O . VAL B 1 377 ? -8.492 -35.875 -8.086 1 98.75 377 VAL B O 1
ATOM 6049 N N . ALA B 1 378 ? -7.734 -35.125 -10.062 1 98.81 378 ALA B N 1
ATOM 6050 C CA . ALA B 1 378 ? -9.055 -35.156 -10.688 1 98.81 378 ALA B CA 1
ATOM 6051 C C . ALA B 1 378 ? -9.203 -36.438 -11.547 1 98.81 378 ALA B C 1
ATOM 6053 O O . ALA B 1 378 ? -8.312 -36.75 -12.336 1 98.81 378 ALA B O 1
ATOM 6054 N N . VAL B 1 379 ? -10.273 -37.156 -11.383 1 98.62 379 VAL B N 1
ATOM 6055 C CA . VAL B 1 379 ? -10.594 -38.375 -12.133 1 98.62 379 VAL B CA 1
ATOM 6056 C C . VAL B 1 379 ? -12.039 -38.312 -12.617 1 98.62 379 VAL B C 1
ATOM 6058 O O . VAL B 1 379 ? -12.844 -37.531 -12.102 1 98.62 379 VAL B O 1
ATOM 6061 N N . PRO B 1 380 ? -12.289 -39.062 -13.68 1 97.81 380 PRO B N 1
ATOM 6062 C CA . PRO B 1 380 ? -13.672 -39.062 -14.148 1 97.81 380 PRO B CA 1
ATOM 6063 C C . PRO B 1 380 ? -14.656 -39.531 -13.078 1 97.81 380 PRO B C 1
ATOM 6065 O O . PRO B 1 380 ? -14.297 -40.375 -12.227 1 97.81 380 PRO B O 1
ATOM 6068 N N . VAL B 1 381 ? -15.898 -39 -13.094 1 94 381 VAL B N 1
ATOM 6069 C CA . VAL B 1 381 ? -16.953 -39.438 -12.195 1 94 381 VAL B CA 1
ATOM 6070 C C . VAL B 1 381 ? -17.422 -40.844 -12.586 1 94 381 VAL B C 1
ATOM 6072 O O . VAL B 1 381 ? -17.391 -41.219 -13.766 1 94 381 VAL B O 1
#

pLDDT: mean 94.74, std 5.57, range [59.28, 98.88]

Nearest PDB structures (foldseek):
  6inw-assembly1_A  TM=9.422E-01  e=6.989E-41  Aspergillus flavus NRRL3357
  6ix3-assembly1_A  TM=9.448E-01  e=1.681E-40  Aspergillus flavus NRRL3357
  6ix3-assembly1_B-2  TM=9.396E-01  e=3.596E-40  Aspergillus flavus NRRL3357
  6ix7-assembly1_A  TM=9.408E-01  e=4.043E-40  Aspergillus flavus NRRL3357
  5w7s-assembly1_A-2  TM=8.572E-01  e=1.884E-23  Penicillium oxalicum

InterPro domains:
  IPR001077 O-methyltransferase, C-terminal domain [PF00891] (219-359)
  IPR012967 Caffeic acid 3-O-methyltransferase-like, dimerisation domain [PF08100] (58-121)
  IPR016461 O-methyltransferase-like [PIRSF005739] (54-369)
  IPR016461 O-methyltransferase-like [PS51683] (42-380)
  IPR029063 S-adenosyl-L-methionine-dependent methyltransferase superfamily [G3DSA:3.40.50.150] (133-380)
  IPR029063 S-adenosyl-L-methionine-dependent methyltransferase superfamily [SSF53335] (159-371)
  IPR036388 Winged helix-like DNA-binding domain superfamily [G3DSA:1.10.10.10] (34-126)
  IPR036390 Winged helix DNA-binding domain superfamily [SSF46785] (37-121)

Sequence (762 aa):
MDALITHVKATAANADEAGRKKIIDDLRDLSIELETPWDSMQRIMYLQFQLTGAQIGCDMKLFEIMAAKKEPMTVEQLAKETDSDPAFLVRLLRYLASVRMIRETGKNTFEATKVTEALAQKGYKGGVGHYFHSLGPTLQVTPDYLAERKYRNITDDTCAPAQIAFKTETPYFYWVQKHPRLINYFADFMVGQRGEMPTWLSKYPIEEETRDWNPKEPVFVDVGGGFGHMCLELRTEKPNVLGRVILQELDHAIKNALPMKDVELEVHDFFTPQTVTGAKYYYMRNILHDYSDEKCRIILKHLKDAMGPDSAILIDEMVIPETGAHWHATQIDLVMMTALASTERTEGEWHALLVSAGLQAKKIVKYTDSLGDSIIVAVPVMDALITHVKATAANADEAGRKKIIDDLRDLSIELETPWDSMQRIMYLQFQLTGAQIGCDMKLFEIMAAKKEPMTVEQLAKETDSDPAFLVRLLRYLASVRMIRETGKNTFEATKVTEALAQKGYKGGVGHYFHSLGPTLQVTPDYLAERKYRNITDDTCAPAQIAFKTETPYFYWVQKHPRLINYFADFMVGQRGEMPTWLSKYPIEEETRDWNPKEPVFVDVGGGFGHMCLELRTEKPNVLGRVILQELDHAIKNALPMKDVELEVHDFFTPQTVTGAKYYYMRNILHDYSDEKCRIILKHLKDAMGPDSAILIDEMVIPETGAHWHATQIDLVMMTALASTERTEGEWHALLVSAGLQAKKIVKYTDSLGDSIIVAVPV

Secondary structure (DSSP, 8-state):
-HHHHHHHHHHHHTS-HHHHHHHHHHHHHHHHHT--HHHHHHHHHTTHHHHHHHHHHHHTTHHHHHHHH-S-EEHHHHHHHHT--HHHHHHHHHHHHHTTSSEEEETTEEE--HHHHHHTSHHHHHHHHHIIIIIHHHHHHHHHHHHHTTT-----TTSSHHHHHHT--S-HHHHHTT-HHHHHHHHHHHHHHHTTS--GGGTS-HHHHTTT--TTSEEEEEET-TTSHHHHHHHHH-TT--SEEEEEE-HHHHHT----TT-EEEE--TTS--SS-S-SEEEEES-GGGS-HHHHHHHHHHHHHH--TT-EEEEEEEEE-SSS--HHHHHHHHHIIIIIS---EEHHHHHHHHHHTTEEEEEEEE--SSS-EEEEEEEE-/-HHHHHHHHHHHHTS-HHHHHHHHHHHHHHHHHT--HHHHHHHHHTTHHHHHHHHHHHHTTHHHHHHHH-S-EEHHHHHHHHT--HHHHHHHHHHHHHTTSSEEEETTEEE--HHHHHHTSHHHHHHHHHIIIIIHHHHHHHHHHHHHTTT-----TTSSHHHHHHT--S-HHHHHTT-HHHHHHHHHHHHHHHTTS--GGGTS-HHHHTTT--TTSEEEEEET-TTSHHHHHHHHH-TT--SEEEEEE-HHHHHT----TT-EEEE--TTS--SS-S-SEEEEES-GGGS-HHHHHHHHHHHHHH--TT-EEEEEEEEE-SSS--HHHHHHHHHIIIIIS---EEHHHHHHHHHHTTEEEEEEEE--SSS-EEEEEEEE-

Organism: Botryotinia fuckeliana (strain B05.10) (NCBI:txid332648)

Radius of gyration: 29.48 Å; Cα contacts (8 Å, |Δi|>4): 1447; chains: 2; bounding box: 57×97×61 Å